Protein AF-0000000087667323 (afdb_homodimer)

Radius of gyration: 29.83 Å; Cα contacts (8 Å, |Δi|>4): 1312; chains: 2; bounding box: 150×85×71 Å

Solvent-accessible surface area (backbone atoms only — not comparable to full-atom values): 33704 Å² total; per-residue (Å²): 137,84,76,76,77,74,78,72,78,78,76,76,73,76,72,74,72,73,71,71,69,65,81,47,71,66,60,54,61,52,34,67,40,37,54,16,49,52,50,29,52,52,52,51,51,51,36,49,68,58,13,38,68,58,38,73,34,70,62,33,46,22,55,20,45,43,48,18,17,55,46,36,42,44,20,52,37,49,38,53,30,17,16,36,49,37,49,72,46,26,50,17,22,33,15,15,37,9,10,39,40,24,16,45,40,20,34,68,71,57,40,58,62,68,58,11,50,51,50,11,37,47,49,13,32,47,52,11,36,49,48,20,48,47,28,64,72,66,68,46,59,37,54,59,52,20,45,17,46,18,30,25,44,39,8,48,40,44,38,48,30,36,72,74,69,68,34,66,60,36,60,24,78,63,55,70,67,55,23,60,68,38,30,26,54,51,93,76,52,33,42,35,48,40,59,52,26,52,51,50,49,52,52,52,37,40,40,51,74,71,37,74,58,18,58,49,35,35,40,30,9,64,36,52,67,61,26,44,73,73,66,46,62,57,64,63,49,46,23,50,43,32,21,48,34,20,31,34,19,5,48,50,15,38,27,46,15,44,48,66,34,31,18,45,60,87,40,37,58,64,51,38,59,51,25,52,46,16,19,34,29,4,43,33,35,79,75,21,36,36,68,51,62,66,13,33,52,36,9,22,43,36,50,18,41,46,68,42,36,33,70,43,26,91,52,69,63,41,41,34,38,23,51,50,10,51,46,37,49,50,34,48,54,47,41,51,49,48,50,53,49,50,64,63,60,55,73,76,75,73,76,72,76,84,121,130,87,73,75,74,72,76,72,76,79,75,73,74,75,72,73,71,70,69,72,68,65,80,48,70,65,59,54,61,51,34,66,40,36,54,17,48,52,50,31,52,52,53,50,50,52,36,48,69,58,15,38,69,59,37,74,34,71,63,33,44,22,53,21,46,40,48,19,17,55,46,36,42,42,20,52,37,48,39,52,31,17,18,36,50,38,50,72,44,27,48,18,22,33,15,14,36,9,8,39,41,24,14,44,42,21,34,68,70,56,40,58,61,66,59,11,51,51,49,12,37,49,49,12,31,48,53,11,36,49,49,21,48,48,30,63,73,67,68,47,60,37,54,59,54,20,46,18,44,19,30,25,42,39,8,47,40,43,37,48,30,37,71,74,70,68,34,68,58,38,58,25,78,64,56,70,66,55,24,57,68,37,31,28,54,50,92,76,54,31,42,35,48,40,60,51,26,52,51,49,48,52,50,53,38,40,40,51,72,71,36,74,59,19,55,50,35,35,40,31,9,64,35,51,65,61,29,43,72,72,66,46,63,59,62,63,49,46,22,50,43,31,20,47,33,21,32,35,19,6,47,48,16,37,28,46,15,46,47,65,34,32,19,46,61,88,41,36,58,65,53,39,59,51,24,51,46,16,19,34,30,5,44,33,36,79,75,21,38,37,66,50,61,68,13,32,52,37,10,22,45,37,49,18,41,46,68,44,36,33,71,43,26,94,52,68,61,40,40,35,37,22,52,51,10,50,47,36,49,50,33,47,54,48,40,52,50,49,50,55,48,49,64,63,60,54,73,75,74,75,75,72,75,83,122

Structure (mmCIF, N/CA/C/O backbone):
data_AF-0000000087667323-model_v1
#
loop_
_entity.id
_entity.type
_entity.pdbx_description
1 polymer 'Xylose transport system permease protein XylH'
#
loop_
_atom_site.group_PDB
_atom_site.id
_atom_site.type_symbol
_atom_site.label_atom_id
_atom_site.label_alt_id
_atom_site.label_comp_id
_atom_site.label_asym_id
_atom_site.label_entity_id
_atom_site.label_seq_id
_atom_site.pdbx_PDB_ins_code
_atom_site.Cartn_x
_atom_site.Cartn_y
_atom_site.Cartn_z
_atom_site.occupancy
_atom_site.B_iso_or_equiv
_atom_site.auth_seq_id
_atom_site.auth_comp_id
_atom_site.auth_asym_id
_atom_site.auth_atom_id
_atom_site.pdbx_PDB_model_num
ATOM 1 N N . MET A 1 1 ? 75.312 55.375 4.668 1 29.03 1 MET A N 1
ATOM 2 C CA . MET A 1 1 ? 74.812 54.031 4.371 1 29.03 1 MET A CA 1
ATOM 3 C C . MET A 1 1 ? 73.812 53.562 5.43 1 29.03 1 MET A C 1
ATOM 5 O O . MET A 1 1 ? 74.188 52.969 6.441 1 29.03 1 MET A O 1
ATOM 9 N N . LYS A 1 2 ? 72.875 54.406 5.906 1 34.16 2 LYS A N 1
ATOM 10 C CA . LYS A 1 2 ? 71.812 54.344 6.945 1 34.16 2 LYS A CA 1
ATOM 11 C C . LYS A 1 2 ? 70.875 53.219 6.656 1 34.16 2 LYS A C 1
ATOM 13 O O . LYS A 1 2 ? 70.188 53.219 5.621 1 34.16 2 LYS A O 1
ATOM 18 N N . THR A 1 3 ? 71.188 52 7.066 1 32.78 3 THR A N 1
ATOM 19 C CA . THR A 1 3 ? 70.5 50.719 6.945 1 32.78 3 THR A CA 1
ATOM 20 C C . THR A 1 3 ? 69.125 50.812 7.523 1 32.78 3 THR A C 1
ATOM 22 O O . THR A 1 3 ? 68.938 51.062 8.711 1 32.78 3 THR A O 1
ATOM 25 N N . GLN A 1 4 ? 68.188 51.312 6.789 1 33.66 4 GLN A N 1
ATOM 26 C CA . GLN A 1 4 ? 66.75 51.375 7.082 1 33.66 4 GLN A CA 1
ATOM 27 C C . GLN A 1 4 ? 66.188 50 7.539 1 33.66 4 GLN A C 1
ATOM 29 O O . GLN A 1 4 ? 66.25 49.031 6.781 1 33.66 4 GLN A O 1
ATOM 34 N N . THR A 1 5 ? 66.375 49.656 8.836 1 35.66 5 THR A N 1
ATOM 35 C CA . THR A 1 5 ? 65.875 48.469 9.484 1 35.66 5 THR A CA 1
ATOM 36 C C . THR A 1 5 ? 64.375 48.312 9.195 1 35.66 5 THR A C 1
ATOM 38 O O . THR A 1 5 ? 63.562 49.156 9.602 1 35.66 5 THR A O 1
ATOM 41 N N . LEU A 1 6 ? 64 47.844 8 1 34.94 6 LEU A N 1
ATOM 42 C CA . LEU A 1 6 ? 62.625 47.5 7.605 1 34.94 6 LEU A CA 1
ATOM 43 C C . LEU A 1 6 ? 61.938 46.656 8.68 1 34.94 6 LEU A C 1
ATOM 45 O O . LEU A 1 6 ? 62.469 45.594 9.062 1 34.94 6 LEU A O 1
ATOM 49 N N . ALA A 1 7 ? 61.281 47.312 9.656 1 39.59 7 ALA A N 1
ATOM 50 C CA . ALA A 1 7 ? 60.406 46.688 10.656 1 39.59 7 ALA A CA 1
ATOM 51 C C . ALA A 1 7 ? 59.562 45.562 10.047 1 39.59 7 ALA A C 1
ATOM 53 O O . ALA A 1 7 ? 58.875 45.781 9.055 1 39.59 7 ALA A O 1
ATOM 54 N N . GLN A 1 8 ? 60.031 44.312 10.062 1 38.06 8 GLN A N 1
ATOM 55 C CA . GLN A 1 8 ? 59.344 43.094 9.641 1 38.06 8 GLN A CA 1
ATOM 56 C C . GLN A 1 8 ? 57.938 43.062 10.242 1 38.06 8 GLN A C 1
ATOM 58 O O . GLN A 1 8 ? 57.75 43.281 11.438 1 38.06 8 GLN A O 1
ATOM 63 N N . PRO A 1 9 ? 56.875 43.312 9.453 1 38.28 9 PRO A N 1
ATOM 64 C CA . PRO A 1 9 ? 55.5 43.188 9.969 1 38.28 9 PRO A CA 1
ATOM 65 C C . PRO A 1 9 ? 55.312 41.938 10.812 1 38.28 9 PRO A C 1
ATOM 67 O O . PRO A 1 9 ? 55.906 40.906 10.523 1 38.28 9 PRO A O 1
ATOM 70 N N . LEU A 1 10 ? 55.188 42 12.156 1 35.78 10 LEU A N 1
ATOM 71 C CA . LEU A 1 10 ? 54.75 40.938 13.055 1 35.78 10 LEU A CA 1
ATOM 72 C C . LEU A 1 10 ? 53.594 40.156 12.469 1 35.78 10 LEU A C 1
ATOM 74 O O . LEU A 1 10 ? 52.5 40.719 12.234 1 35.78 10 LEU A O 1
ATOM 78 N N . GLU A 1 11 ? 53.781 39.219 11.523 1 35.41 11 GLU A N 1
ATOM 79 C CA . GLU A 1 11 ? 52.781 38.219 11.141 1 35.41 11 GLU A CA 1
ATOM 80 C C . GLU A 1 11 ? 52.125 37.594 12.367 1 35.41 11 GLU A C 1
ATOM 82 O O . GLU A 1 11 ? 52.781 36.844 13.094 1 35.41 11 GLU A O 1
ATOM 87 N N . ARG A 1 12 ? 51.344 38.344 13.203 1 36.53 12 ARG A N 1
ATOM 88 C CA . ARG A 1 12 ? 50.5 37.625 14.156 1 36.53 12 ARG A CA 1
ATOM 89 C C . ARG A 1 12 ? 49.875 36.406 13.523 1 36.53 12 ARG A C 1
ATOM 91 O O . ARG A 1 12 ? 49.094 36.5 12.57 1 36.53 12 ARG A O 1
ATOM 98 N N . GLY A 1 13 ? 50.562 35.281 13.484 1 34.5 13 GLY A N 1
ATOM 99 C CA . GLY A 1 13 ? 50 33.969 13.18 1 34.5 13 GLY A CA 1
ATOM 100 C C . GLY A 1 13 ? 48.656 33.719 13.852 1 34.5 13 GLY A C 1
ATOM 101 O O . GLY A 1 13 ? 48.594 33.656 15.078 1 34.5 13 GLY A O 1
ATOM 102 N N . VAL A 1 14 ? 47.562 34.281 13.375 1 38.38 14 VAL A N 1
ATOM 103 C CA . VAL A 1 14 ? 46.25 33.781 13.766 1 38.38 14 VAL A CA 1
ATOM 104 C C . VAL A 1 14 ? 46.25 32.25 13.742 1 38.38 14 VAL A C 1
ATOM 106 O O . VAL A 1 14 ? 46.344 31.641 12.672 1 38.38 14 VAL A O 1
ATOM 109 N N . ALA A 1 15 ? 46.844 31.594 14.734 1 36.09 15 ALA A N 1
ATOM 110 C CA . ALA A 1 15 ? 46.594 30.156 14.938 1 36.09 15 ALA A CA 1
ATOM 111 C C . ALA A 1 15 ? 45.094 29.859 14.906 1 36.09 15 ALA A C 1
ATOM 113 O O . ALA A 1 15 ? 44.344 30.281 15.789 1 36.09 15 ALA A O 1
ATOM 114 N N . SER A 1 16 ? 44.469 29.828 13.75 1 36.84 16 SER A N 1
ATOM 115 C CA . SER A 1 16 ? 43.156 29.172 13.648 1 36.84 16 SER A CA 1
ATOM 116 C C . SER A 1 16 ? 43.156 27.828 14.367 1 36.84 16 SER A C 1
ATOM 118 O O . SER A 1 16 ? 43.812 26.875 13.914 1 36.84 16 SER A O 1
ATOM 120 N N . THR A 1 17 ? 43.25 27.844 15.68 1 34.94 17 THR A N 1
ATOM 121 C CA . THR A 1 17 ? 42.969 26.562 16.328 1 34.94 17 THR A CA 1
ATOM 122 C C . THR A 1 17 ? 41.688 25.953 15.773 1 34.94 17 THR A C 1
ATOM 124 O O . THR A 1 17 ? 40.594 26.469 16.031 1 34.94 17 THR A O 1
ATOM 127 N N . SER A 1 18 ? 41.688 25.5 14.594 1 37.72 18 SER A N 1
ATOM 128 C CA . SER A 1 18 ? 40.625 24.531 14.227 1 37.72 18 SER A CA 1
ATOM 129 C C . SER A 1 18 ? 40.438 23.484 15.312 1 37.72 18 SER A C 1
ATOM 131 O O . SER A 1 18 ? 41.281 22.594 15.484 1 37.72 18 SER A O 1
ATOM 133 N N . THR A 1 19 ? 40.062 23.906 16.531 1 36.66 19 THR A N 1
ATOM 134 C CA . THR A 1 19 ? 39.625 22.812 17.375 1 36.66 19 THR A CA 1
ATOM 135 C C . THR A 1 19 ? 38.688 21.875 16.609 1 36.66 19 THR A C 1
ATOM 137 O O . THR A 1 19 ? 37.594 22.266 16.219 1 36.66 19 THR A O 1
ATOM 140 N N . THR A 1 20 ? 39.219 21.094 15.797 1 38.72 20 THR A N 1
ATOM 141 C CA . THR A 1 20 ? 38.469 19.906 15.375 1 38.72 20 THR A CA 1
ATOM 142 C C . THR A 1 20 ? 37.719 19.297 16.547 1 38.72 20 THR A C 1
ATOM 144 O O . THR A 1 20 ? 38.312 18.672 17.422 1 38.72 20 THR A O 1
ATOM 147 N N . SER A 1 21 ? 36.844 20.031 17.188 1 39.44 21 SER A N 1
ATOM 148 C CA . SER A 1 21 ? 35.969 19.359 18.156 1 39.44 21 SER A CA 1
ATOM 149 C C . SER A 1 21 ? 35.594 17.969 17.672 1 39.44 21 SER A C 1
ATOM 151 O O . SER A 1 21 ? 35.062 17.812 16.578 1 39.44 21 SER A O 1
ATOM 153 N N . ARG A 1 22 ? 36.344 17.016 18 1 39.94 22 ARG A N 1
ATOM 154 C CA . ARG A 1 22 ? 36 15.609 17.797 1 39.94 22 ARG A CA 1
ATOM 155 C C . ARG A 1 22 ? 34.5 15.375 17.984 1 39.94 22 ARG A C 1
ATOM 157 O O . ARG A 1 22 ? 33.938 15.797 19 1 39.94 22 ARG A O 1
ATOM 164 N N . PRO A 1 23 ? 33.812 15.211 16.938 1 43.66 23 PRO A N 1
ATOM 165 C CA . PRO A 1 23 ? 32.406 14.867 17.234 1 43.66 23 PRO A CA 1
ATOM 166 C C . PRO A 1 23 ? 32.281 13.906 18.406 1 43.66 23 PRO A C 1
ATOM 168 O O . PRO A 1 23 ? 32.969 12.891 18.469 1 43.66 23 PRO A O 1
ATOM 171 N N . SER A 1 24 ? 32.125 14.273 19.625 1 40.56 24 SER A N 1
ATOM 172 C CA . SER A 1 24 ? 31.922 13.438 20.812 1 40.56 24 SER A CA 1
ATOM 173 C C . SER A 1 24 ? 30.969 12.289 20.516 1 40.56 24 SER A C 1
ATOM 175 O O . SER A 1 24 ? 30.062 12.422 19.688 1 40.56 24 SER A O 1
ATOM 177 N N . ILE A 1 25 ? 31.328 11 20.797 1 45.75 25 ILE A N 1
ATOM 178 C CA . ILE A 1 25 ? 30.5 9.797 20.766 1 45.75 25 ILE A CA 1
ATOM 179 C C . ILE A 1 25 ? 29.062 10.164 21.141 1 45.75 25 ILE A C 1
ATOM 181 O O . ILE A 1 25 ? 28.109 9.523 20.688 1 45.75 25 ILE A O 1
ATOM 185 N N . GLY A 1 26 ? 28.922 11.016 22.062 1 44.03 26 GLY A N 1
ATOM 186 C CA . GLY A 1 26 ? 27.594 11.484 22.469 1 44.03 26 GLY A CA 1
ATOM 187 C C . GLY A 1 26 ? 26.828 12.156 21.344 1 44.03 26 GLY A C 1
ATOM 188 O O . GLY A 1 26 ? 25.609 12.023 21.266 1 44.03 26 GLY A O 1
ATOM 189 N N . SER A 1 27 ? 27.531 12.977 20.594 1 48.19 27 SER A N 1
ATOM 190 C CA . SER A 1 27 ? 26.859 13.641 19.484 1 48.19 27 SER A CA 1
ATOM 191 C C . SER A 1 27 ? 26.438 12.641 18.406 1 48.19 27 SER A C 1
ATOM 193 O O . SER A 1 27 ? 25.422 12.836 17.75 1 48.19 27 SER A O 1
ATOM 195 N N . LEU A 1 28 ? 27.266 11.617 18.219 1 46.12 28 LEU A N 1
ATOM 196 C CA . LEU A 1 28 ? 26.953 10.578 17.234 1 46.12 28 LEU A CA 1
ATOM 197 C C . LEU A 1 28 ? 25.734 9.766 17.672 1 46.12 28 LEU A C 1
ATOM 199 O O . LEU A 1 28 ? 24.938 9.336 16.844 1 46.12 28 LEU A O 1
ATOM 203 N N . LEU A 1 29 ? 25.766 9.461 19 1 46.91 29 LEU A N 1
ATOM 204 C CA . LEU A 1 29 ? 24.656 8.711 19.562 1 46.91 29 LEU A CA 1
ATOM 205 C C . LEU A 1 29 ? 23.359 9.508 19.469 1 46.91 29 LEU A C 1
ATOM 207 O O . LEU A 1 29 ? 22.266 8.953 19.609 1 46.91 29 LEU A O 1
ATOM 211 N N . ARG A 1 30 ? 23.547 10.711 19.266 1 51.5 30 ARG A N 1
ATOM 212 C CA . ARG A 1 30 ? 22.375 11.578 19.25 1 51.5 30 ARG A CA 1
ATOM 213 C C . ARG A 1 30 ? 21.828 11.727 17.828 1 51.5 30 ARG A C 1
ATOM 215 O O . ARG A 1 30 ? 20.828 12.406 17.609 1 51.5 30 ARG A O 1
ATOM 222 N N . ARG A 1 31 ? 22.578 11.008 16.906 1 58.06 31 ARG A N 1
ATOM 223 C CA . ARG A 1 31 ? 22.141 11.141 15.523 1 58.06 31 ARG A CA 1
ATOM 224 C C . ARG A 1 31 ? 21.062 10.109 15.188 1 58.06 31 ARG A C 1
ATOM 226 O O . ARG A 1 31 ? 21.078 9 15.734 1 58.06 31 ARG A O 1
ATOM 233 N N . PRO A 1 32 ? 19.938 10.461 14.648 1 60.88 32 PRO A N 1
ATOM 234 C CA . PRO A 1 32 ? 18.859 9.562 14.25 1 60.88 32 PRO A CA 1
ATOM 235 C C . PRO A 1 32 ? 19.375 8.266 13.633 1 60.88 32 PRO A C 1
ATOM 237 O O . PRO A 1 32 ? 18.672 7.238 13.672 1 60.88 32 PRO A O 1
ATOM 240 N N . GLU A 1 33 ? 20.594 8.211 13.391 1 75.12 33 GLU A N 1
ATOM 241 C CA . GLU A 1 33 ? 21.172 7.059 12.711 1 75.12 33 GLU A CA 1
ATOM 242 C C . GLU A 1 33 ? 21.625 5.992 13.711 1 75.12 33 GLU A C 1
ATOM 244 O O . GLU A 1 33 ? 21.812 4.832 13.344 1 75.12 33 GLU A O 1
ATOM 249 N N . MET A 1 34 ? 21.688 6.363 14.953 1 77.38 34 MET A N 1
ATOM 250 C CA . MET A 1 34 ? 22.188 5.426 15.953 1 77.38 34 MET A CA 1
ATOM 251 C C . MET A 1 34 ? 21.188 4.297 16.188 1 77.38 34 MET A C 1
ATOM 253 O O . MET A 1 34 ? 21.578 3.143 16.359 1 77.38 34 MET A O 1
ATOM 257 N N . GLY A 1 35 ? 19.969 4.699 16.141 1 79.5 35 GLY A N 1
ATOM 258 C CA . GLY A 1 35 ? 18.969 3.658 16.312 1 79.5 35 GLY A CA 1
ATOM 259 C C . GLY A 1 35 ? 19.016 2.605 15.219 1 79.5 35 GLY A C 1
ATOM 260 O O . GLY A 1 35 ? 18.953 1.406 15.5 1 79.5 35 GLY A O 1
ATOM 261 N N . SER A 1 36 ? 19.219 3.045 14.031 1 86.25 36 SER A N 1
ATOM 262 C CA . SER A 1 36 ? 19.266 2.125 12.898 1 86.25 36 SER A CA 1
ATOM 263 C C . SER A 1 36 ? 20.547 1.279 12.93 1 86.25 36 SER A C 1
ATOM 265 O O . SER A 1 36 ? 20.516 0.102 12.562 1 86.25 36 SER A O 1
ATOM 267 N N . LEU A 1 37 ? 21.594 1.91 13.398 1 89.12 37 LEU A N 1
ATOM 268 C CA . LEU A 1 37 ? 22.844 1.174 13.492 1 89.12 37 LEU A CA 1
ATOM 269 C C . LEU A 1 37 ? 22.75 0.071 14.539 1 89.12 37 LEU A C 1
ATOM 271 O O . LEU A 1 37 ? 23.172 -1.062 14.297 1 89.12 37 LEU A O 1
ATOM 275 N N . ILE A 1 38 ? 22.219 0.403 15.656 1 87.12 38 ILE A N 1
ATOM 276 C CA . ILE A 1 38 ? 22.047 -0.576 16.719 1 87.12 38 ILE A CA 1
ATOM 277 C C . ILE A 1 38 ? 21.141 -1.707 16.25 1 87.12 38 ILE A C 1
ATOM 279 O O . ILE A 1 38 ? 21.422 -2.883 16.5 1 87.12 38 ILE A O 1
ATOM 283 N N . GLY A 1 39 ? 20.094 -1.311 15.547 1 86.62 39 GLY A N 1
ATOM 284 C CA . GLY A 1 39 ? 19.203 -2.32 14.992 1 86.62 39 GLY A CA 1
ATOM 285 C C . GLY A 1 39 ? 19.906 -3.273 14.039 1 86.62 39 GLY A C 1
ATOM 286 O O . GLY A 1 39 ? 19.703 -4.488 14.109 1 86.62 39 GLY A O 1
ATOM 287 N N . LEU A 1 40 ? 20.734 -2.717 13.227 1 91.69 40 LEU A N 1
ATOM 288 C CA . LEU A 1 40 ? 21.469 -3.535 12.266 1 91.69 40 LEU A CA 1
ATOM 289 C C . LEU A 1 40 ? 22.422 -4.48 12.984 1 91.69 40 LEU A C 1
ATOM 291 O O . LEU A 1 40 ? 22.516 -5.66 12.633 1 91.69 40 LEU A O 1
ATOM 295 N N . ILE A 1 41 ? 23.094 -3.979 13.977 1 92.5 41 ILE A N 1
ATOM 296 C CA . ILE A 1 41 ? 24.078 -4.781 14.711 1 92.5 41 ILE A CA 1
ATOM 297 C C . ILE A 1 41 ? 23.359 -5.93 15.422 1 92.5 41 ILE A C 1
ATOM 299 O O . ILE A 1 41 ? 23.828 -7.074 15.383 1 92.5 41 ILE A O 1
ATOM 303 N N . ILE A 1 42 ? 22.25 -5.668 16.016 1 91 42 ILE A N 1
ATOM 304 C CA . ILE A 1 42 ? 21.5 -6.68 16.734 1 91 42 ILE A CA 1
ATOM 305 C C . ILE A 1 42 ? 21.016 -7.758 15.781 1 91 42 ILE A C 1
ATOM 307 O O . ILE A 1 42 ? 21.156 -8.953 16.047 1 91 42 ILE A O 1
ATOM 311 N N . VAL A 1 43 ? 20.484 -7.324 14.648 1 91 43 VAL A N 1
ATOM 312 C CA . VAL A 1 43 ? 19.953 -8.258 13.672 1 91 43 VAL A CA 1
ATOM 313 C C . VAL A 1 43 ? 21.078 -9.086 13.07 1 91 43 VAL A C 1
ATOM 315 O O . VAL A 1 43 ? 20.938 -10.305 12.891 1 91 43 VAL A O 1
ATOM 318 N N . PHE A 1 44 ? 22.172 -8.398 12.781 1 92.19 44 PHE A N 1
ATOM 319 C CA . PHE A 1 44 ? 23.312 -9.094 12.211 1 92.19 44 PHE A CA 1
ATOM 320 C C . PHE A 1 44 ? 23.875 -10.102 13.203 1 92.19 44 PHE A C 1
ATOM 322 O O . PHE A 1 44 ? 24.234 -11.227 12.828 1 92.19 44 PHE A O 1
ATOM 329 N N . ALA A 1 45 ? 23.969 -9.734 14.461 1 92.06 45 ALA A N 1
ATOM 330 C CA . ALA A 1 45 ? 24.453 -10.641 15.508 1 92.06 45 ALA A CA 1
ATOM 331 C C . ALA A 1 45 ? 23.516 -11.836 15.664 1 92.06 45 ALA A C 1
ATOM 333 O O . ALA A 1 45 ? 23.969 -12.977 15.805 1 92.06 45 ALA A O 1
ATOM 334 N N . PHE A 1 46 ? 22.281 -11.539 15.641 1 90.06 46 PHE A N 1
ATOM 335 C CA . PHE A 1 46 ? 21.297 -12.594 15.766 1 90.06 46 PHE A CA 1
ATOM 336 C C . PHE A 1 46 ? 21.453 -13.625 14.656 1 90.06 46 PHE A C 1
ATOM 338 O O . PHE A 1 46 ? 21.531 -14.828 14.922 1 90.06 46 PHE A O 1
ATOM 345 N N . PHE A 1 47 ? 21.625 -13.234 13.43 1 91.19 47 PHE A N 1
ATOM 346 C CA . PHE A 1 47 ? 21.672 -14.164 12.312 1 91.19 47 PHE A CA 1
ATOM 347 C C . PHE A 1 47 ? 23.062 -14.766 12.172 1 91.19 47 PHE A C 1
ATOM 349 O O . PHE A 1 47 ? 23.234 -15.82 11.555 1 91.19 47 PHE A O 1
ATOM 356 N N . SER A 1 48 ? 24.062 -14.078 12.727 1 90 48 SER A N 1
ATOM 357 C CA . SER A 1 48 ? 25.391 -14.672 12.766 1 90 48 SER A CA 1
ATOM 358 C C . SER A 1 48 ? 25.438 -15.867 13.703 1 90 48 SER A C 1
ATOM 360 O O . SER A 1 48 ? 26.094 -16.859 13.414 1 90 48 SER A O 1
ATOM 362 N N . VAL A 1 49 ? 24.719 -15.773 14.773 1 89.44 49 VAL A N 1
ATOM 363 C CA . VAL A 1 49 ? 24.703 -16.828 15.781 1 89.44 49 VAL A CA 1
ATOM 364 C C . VAL A 1 49 ? 23.812 -17.984 15.32 1 89.44 49 VAL A C 1
ATOM 366 O O . VAL A 1 49 ? 24.203 -19.141 15.406 1 89.44 49 VAL A O 1
ATOM 369 N N . PHE A 1 50 ? 22.719 -17.625 14.734 1 88.62 50 PHE A N 1
ATOM 370 C CA . PHE A 1 50 ? 21.734 -18.672 14.406 1 88.62 50 PHE A CA 1
ATOM 371 C C . PHE A 1 50 ? 21.906 -19.141 12.969 1 88.62 50 PHE A C 1
ATOM 373 O O . PHE A 1 50 ? 21.438 -20.219 12.609 1 88.62 50 PHE A O 1
ATOM 380 N N . GLY A 1 51 ? 22.391 -18.328 12.07 1 86.06 51 GLY A N 1
ATOM 381 C CA . GLY A 1 51 ? 22.578 -18.688 10.672 1 86.06 51 GLY A CA 1
ATOM 382 C C . GLY A 1 51 ? 23.844 -19.5 10.438 1 86.06 51 GLY A C 1
ATOM 383 O O . GLY A 1 51 ? 24 -20.141 9.398 1 86.06 51 GLY A O 1
ATOM 384 N N . GLY A 1 52 ? 24.812 -19.484 11.438 1 83.44 52 GLY A N 1
ATOM 385 C CA . GLY A 1 52 ? 26.016 -20.297 11.359 1 83.44 52 GLY A CA 1
ATOM 386 C C . GLY A 1 52 ? 27.078 -19.703 10.43 1 83.44 52 GLY A C 1
ATOM 387 O O . GLY A 1 52 ? 27.031 -18.516 10.117 1 83.44 52 GLY A O 1
ATOM 388 N N . THR A 1 53 ? 27.969 -20.547 10.016 1 84.06 53 THR A N 1
ATOM 389 C CA . THR A 1 53 ? 29.125 -20.125 9.219 1 84.06 53 THR A CA 1
ATOM 390 C C . THR A 1 53 ? 28.703 -19.828 7.785 1 84.06 53 THR A C 1
ATOM 392 O O . THR A 1 53 ? 29.344 -19.031 7.105 1 84.06 53 THR A O 1
ATOM 395 N N . SER A 1 54 ? 27.672 -20.438 7.395 1 86.12 54 SER A N 1
ATOM 396 C CA . SER A 1 54 ? 27.203 -20.234 6.023 1 86.12 54 SER A CA 1
ATOM 397 C C . SER A 1 54 ? 26.734 -18.797 5.809 1 86.12 54 SER A C 1
ATOM 399 O O . SER A 1 54 ? 26.906 -18.234 4.723 1 86.12 54 SER A O 1
ATOM 401 N N . PHE A 1 55 ? 26.156 -18.281 6.828 1 90.75 55 PHE A N 1
ATOM 402 C CA . PHE A 1 55 ? 25.688 -16.891 6.762 1 90.75 55 PHE A CA 1
ATOM 403 C C . PHE A 1 55 ? 26.859 -15.93 6.645 1 90.75 55 PHE A C 1
ATOM 405 O O . PHE A 1 55 ? 26.75 -14.898 5.969 1 90.75 55 PHE A O 1
ATOM 412 N N . LEU A 1 56 ? 27.984 -16.25 7.207 1 87.94 56 LEU A N 1
ATOM 413 C CA . LEU A 1 56 ? 29.125 -15.328 7.289 1 87.94 56 LEU A CA 1
ATOM 414 C C . LEU A 1 56 ? 30.047 -15.516 6.102 1 87.94 56 LEU A C 1
ATOM 416 O O . LEU A 1 56 ? 31.031 -14.773 5.953 1 87.94 56 LEU A O 1
ATOM 420 N N . THR A 1 57 ? 29.75 -16.469 5.227 1 88 57 THR A N 1
ATOM 421 C CA . THR A 1 57 ? 30.547 -16.672 4.02 1 88 57 THR A CA 1
ATOM 422 C C . THR A 1 57 ? 30.266 -15.586 2.992 1 88 57 THR A C 1
ATOM 424 O O . THR A 1 57 ? 29.375 -14.75 3.195 1 88 57 THR A O 1
ATOM 427 N N . SER A 1 58 ? 31.016 -15.625 1.96 1 88.25 58 SER A N 1
ATOM 428 C CA . SER A 1 58 ? 30.797 -14.672 0.873 1 88.25 58 SER A CA 1
ATOM 429 C C . SER A 1 58 ? 29.453 -14.898 0.189 1 88.25 58 SER A C 1
ATOM 431 O O . SER A 1 58 ? 28.812 -13.953 -0.261 1 88.25 58 SER A O 1
ATOM 433 N N . GLY A 1 59 ? 29.094 -16.141 0.154 1 86.81 59 GLY A N 1
ATOM 434 C CA . GLY A 1 59 ? 27.797 -16.453 -0.403 1 86.81 59 GLY A CA 1
ATOM 435 C C . GLY A 1 59 ? 26.641 -15.914 0.429 1 86.81 59 GLY A C 1
ATOM 436 O O . GLY A 1 59 ? 25.688 -15.375 -0.112 1 86.81 59 GLY A O 1
ATOM 437 N N . GLY A 1 60 ? 26.797 -16.125 1.691 1 87.94 60 GLY A N 1
ATOM 438 C CA . GLY A 1 60 ? 25.797 -15.586 2.588 1 87.94 60 GLY A CA 1
ATOM 439 C C . GLY A 1 60 ? 25.688 -14.07 2.52 1 87.94 60 GLY A C 1
ATOM 440 O O . GLY A 1 60 ? 24.594 -13.523 2.465 1 87.94 60 GLY A O 1
ATOM 441 N N . ALA A 1 61 ? 26.781 -13.461 2.451 1 90.44 61 ALA A N 1
ATOM 442 C CA . ALA A 1 61 ? 26.797 -12 2.357 1 90.44 61 ALA A CA 1
ATOM 443 C C . ALA A 1 61 ? 26.203 -11.531 1.031 1 90.44 61 ALA A C 1
ATOM 445 O O . ALA A 1 61 ? 25.5 -10.516 0.984 1 90.44 61 ALA A O 1
ATOM 446 N N . ALA A 1 62 ? 26.516 -12.219 0.031 1 91.38 62 ALA A N 1
ATOM 447 C CA . ALA A 1 62 ? 26.016 -11.859 -1.29 1 91.38 62 ALA A CA 1
ATOM 448 C C . ALA A 1 62 ? 24.484 -11.945 -1.337 1 91.38 62 ALA A C 1
ATOM 450 O O . ALA A 1 62 ? 23.828 -11.156 -2.018 1 91.38 62 ALA A O 1
ATOM 451 N N . SER A 1 63 ? 23.969 -12.906 -0.623 1 90.12 63 SER A N 1
ATOM 452 C CA . SER A 1 63 ? 22.531 -13.109 -0.656 1 90.12 63 SER A CA 1
ATOM 453 C C . SER A 1 63 ? 21.781 -11.883 -0.143 1 90.12 63 SER A C 1
ATOM 455 O O . SER A 1 63 ? 20.859 -11.398 -0.796 1 90.12 63 SER A O 1
ATOM 457 N N . TRP A 1 64 ? 22.156 -11.375 0.958 1 92.56 64 TRP A N 1
ATOM 458 C CA . TRP A 1 64 ? 21.406 -10.242 1.492 1 92.56 64 TRP A CA 1
ATOM 459 C C . TRP A 1 64 ? 21.906 -8.93 0.887 1 92.56 64 TRP A C 1
ATOM 461 O O . TRP A 1 64 ? 21.141 -7.973 0.757 1 92.56 64 TRP A O 1
ATOM 471 N N . LEU A 1 65 ? 23.141 -8.867 0.446 1 93.94 65 LEU A N 1
ATOM 472 C CA . LEU A 1 65 ? 23.641 -7.648 -0.191 1 93.94 65 LEU A CA 1
ATOM 473 C C . LEU A 1 65 ? 22.969 -7.438 -1.548 1 93.94 65 LEU A C 1
ATOM 475 O O . LEU A 1 65 ? 22.734 -6.301 -1.953 1 93.94 65 LEU A O 1
ATOM 479 N N . ASN A 1 66 ? 22.766 -8.5 -2.293 1 93.25 66 ASN A N 1
ATOM 480 C CA . ASN A 1 66 ? 22.078 -8.398 -3.574 1 93.25 66 ASN A CA 1
ATOM 481 C C . ASN A 1 66 ? 20.656 -7.859 -3.406 1 93.25 66 ASN A C 1
ATOM 483 O O . ASN A 1 66 ? 20.219 -6.988 -4.16 1 93.25 66 ASN A O 1
ATOM 487 N N . VAL A 1 67 ? 19.984 -8.312 -2.379 1 92.56 67 VAL A N 1
ATOM 488 C CA . VAL A 1 67 ? 18.641 -7.848 -2.09 1 92.56 67 VAL A CA 1
ATOM 489 C C . VAL A 1 67 ? 18.688 -6.395 -1.622 1 92.56 67 VAL A C 1
ATOM 491 O O . VAL A 1 67 ? 17.859 -5.574 -2.041 1 92.56 67 VAL A O 1
ATOM 494 N N . ALA A 1 68 ? 19.625 -6.109 -0.872 1 95.94 68 ALA A N 1
ATOM 495 C CA . ALA A 1 68 ? 19.781 -4.75 -0.364 1 95.94 68 ALA A CA 1
ATOM 496 C C . ALA A 1 68 ? 20.062 -3.768 -1.5 1 95.94 68 ALA A C 1
ATOM 498 O O . ALA A 1 68 ? 19.578 -2.633 -1.479 1 95.94 68 ALA A O 1
ATOM 499 N N . SER A 1 69 ? 20.828 -4.23 -2.412 1 96.06 69 SER A N 1
ATOM 500 C CA . SER A 1 69 ? 21.203 -3.344 -3.514 1 96.06 69 SER A CA 1
ATOM 501 C C . SER A 1 69 ? 19.984 -2.969 -4.352 1 96.06 69 SER A C 1
ATOM 503 O O . SER A 1 69 ? 19.781 -1.794 -4.668 1 96.06 69 SER A O 1
ATOM 505 N N . GLU A 1 70 ? 19.219 -3.92 -4.66 1 94.69 70 GLU A N 1
ATOM 506 C CA . GLU A 1 70 ? 18.016 -3.666 -5.461 1 94.69 70 GLU A CA 1
ATOM 507 C C . GLU A 1 70 ? 17.016 -2.814 -4.695 1 94.69 70 GLU A C 1
ATOM 509 O O . GLU A 1 70 ? 16.516 -1.811 -5.211 1 94.69 70 GLU A O 1
ATOM 514 N N . LEU A 1 71 ? 16.766 -3.178 -3.508 1 96.94 71 LEU A N 1
ATOM 515 C CA . LEU A 1 71 ? 15.82 -2.445 -2.668 1 96.94 71 LEU A CA 1
ATOM 516 C C . LEU A 1 71 ? 16.344 -1.048 -2.354 1 96.94 71 LEU A C 1
ATOM 518 O O . LEU A 1 71 ? 15.578 -0.089 -2.289 1 96.94 71 LEU A O 1
ATOM 522 N N . GLY A 1 72 ? 17.625 -1.016 -2.158 1 98.12 72 GLY A N 1
ATOM 523 C CA . GLY A 1 72 ? 18.25 0.251 -1.794 1 98.12 72 GLY A CA 1
ATOM 524 C C . GLY A 1 72 ? 18.141 1.299 -2.887 1 98.12 72 GLY A C 1
ATOM 525 O O . GLY A 1 72 ? 18 2.488 -2.602 1 98.12 72 GLY A O 1
ATOM 526 N N . ILE A 1 73 ? 18.234 0.882 -4.082 1 98 73 ILE A N 1
ATOM 527 C CA . ILE A 1 73 ? 18.141 1.807 -5.207 1 98 73 ILE A CA 1
ATOM 528 C C . ILE A 1 73 ? 16.75 2.439 -5.234 1 98 73 ILE A C 1
ATOM 530 O O . ILE A 1 73 ? 16.609 3.617 -5.574 1 98 73 ILE A O 1
ATOM 534 N N . ILE A 1 74 ? 15.789 1.678 -4.816 1 97.75 74 ILE A N 1
ATOM 535 C CA . ILE A 1 74 ? 14.414 2.172 -4.773 1 97.75 74 ILE A CA 1
ATOM 536 C C . ILE A 1 74 ? 14.195 2.973 -3.49 1 97.75 74 ILE A C 1
ATOM 538 O O . ILE A 1 74 ? 13.516 4.004 -3.502 1 97.75 74 ILE A O 1
ATOM 542 N N . ALA A 1 75 ? 14.789 2.564 -2.414 1 98.19 75 ALA A N 1
ATOM 543 C CA . ALA A 1 75 ? 14.555 3.137 -1.09 1 98.19 75 ALA A CA 1
ATOM 544 C C . ALA A 1 75 ? 15.156 4.535 -0.986 1 98.19 75 ALA A C 1
ATOM 546 O O . ALA A 1 75 ? 14.625 5.395 -0.274 1 98.19 75 ALA A O 1
ATOM 547 N N . LEU A 1 76 ? 16.203 4.812 -1.696 1 98.06 76 LEU A N 1
ATOM 548 C CA . LEU A 1 76 ? 16.891 6.098 -1.597 1 98.06 76 LEU A CA 1
ATOM 549 C C . LEU A 1 76 ? 15.977 7.23 -2.055 1 98.06 76 LEU A C 1
ATOM 551 O O . LEU A 1 76 ? 15.688 8.148 -1.282 1 98.06 76 LEU A O 1
ATOM 555 N N . PRO A 1 77 ? 15.477 7.145 -3.266 1 97.69 77 PRO A N 1
ATOM 556 C CA . PRO A 1 77 ? 14.586 8.227 -3.672 1 97.69 77 PRO A CA 1
ATOM 557 C C . PRO A 1 77 ? 13.289 8.258 -2.869 1 97.69 77 PRO A C 1
ATOM 559 O O . PRO A 1 77 ? 12.734 9.328 -2.617 1 97.69 77 PRO A O 1
ATOM 562 N N . ILE A 1 78 ? 12.742 7.129 -2.486 1 97.5 78 ILE A N 1
ATOM 563 C CA . ILE A 1 78 ? 11.555 7.078 -1.648 1 97.5 78 ILE A CA 1
ATOM 564 C C . ILE A 1 78 ? 11.828 7.77 -0.315 1 97.5 78 ILE A C 1
ATOM 566 O O . ILE A 1 78 ? 10.977 8.5 0.203 1 97.5 78 ILE A O 1
ATOM 570 N N . GLY A 1 79 ? 13.023 7.543 0.21 1 97.19 79 GLY A N 1
ATOM 571 C CA . GLY A 1 79 ? 13.43 8.227 1.43 1 97.19 79 GLY A CA 1
ATOM 572 C C . GLY A 1 79 ? 13.453 9.734 1.287 1 97.19 79 GLY A C 1
ATOM 573 O O . GLY A 1 79 ? 12.984 10.453 2.17 1 97.19 79 GLY A O 1
ATOM 574 N N . LEU A 1 80 ? 13.984 10.211 0.184 1 97.31 80 LEU A N 1
ATOM 575 C CA . LEU A 1 80 ? 14.031 11.648 -0.058 1 97.31 80 LEU A CA 1
ATOM 576 C C . LEU A 1 80 ? 12.617 12.227 -0.15 1 97.31 80 LEU A C 1
ATOM 578 O O . LEU A 1 80 ? 12.359 13.312 0.366 1 97.31 80 LEU A O 1
ATOM 582 N N . 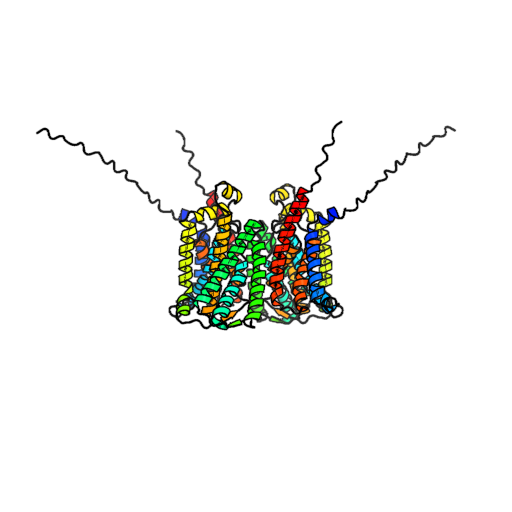LEU A 1 81 ? 11.75 11.492 -0.828 1 97.69 81 LEU A N 1
ATOM 583 C CA . LEU A 1 81 ? 10.367 11.93 -0.944 1 97.69 81 LEU A CA 1
ATOM 584 C C . LEU A 1 81 ? 9.695 11.977 0.425 1 97.69 81 LEU A C 1
ATOM 586 O O . LEU A 1 81 ? 8.984 12.938 0.735 1 97.69 81 LEU A O 1
ATOM 590 N N . MET 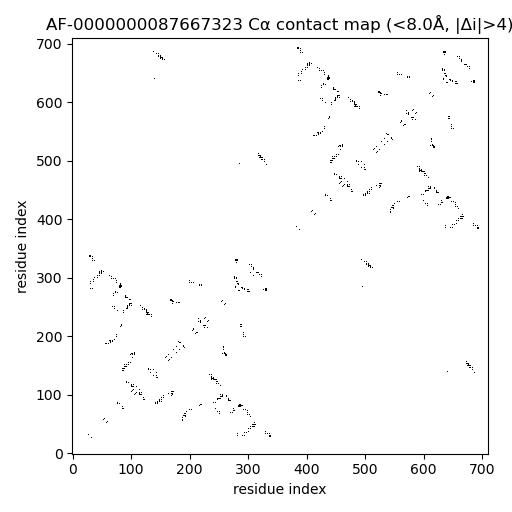A 1 82 ? 9.961 11 1.199 1 96.5 82 MET A N 1
ATOM 591 C CA . MET A 1 82 ? 9.375 10.953 2.537 1 96.5 82 MET A CA 1
ATOM 592 C C . MET A 1 82 ? 9.906 12.094 3.398 1 96.5 82 MET A C 1
ATOM 594 O O . MET A 1 82 ? 9.148 12.719 4.148 1 96.5 82 MET A O 1
ATOM 598 N N . ILE A 1 83 ? 11.188 12.398 3.309 1 95.31 83 ILE A N 1
ATOM 599 C CA . ILE A 1 83 ? 11.766 13.523 4.027 1 95.31 83 ILE A CA 1
ATOM 600 C C . ILE A 1 83 ? 11.086 14.82 3.604 1 95.31 83 ILE A C 1
ATOM 602 O O . ILE A 1 83 ? 10.867 15.711 4.426 1 95.31 83 ILE A O 1
ATOM 606 N N . ALA A 1 84 ? 10.711 14.867 2.34 1 96.75 84 ALA A N 1
ATOM 607 C CA . ALA A 1 84 ? 10.07 16.062 1.792 1 96.75 84 ALA A CA 1
ATOM 608 C C . ALA A 1 84 ? 8.578 16.078 2.117 1 96.75 84 ALA A C 1
ATOM 610 O O . ALA A 1 84 ? 7.883 17.047 1.809 1 96.75 84 ALA A O 1
ATOM 611 N N . GLY A 1 85 ? 8.07 15.008 2.641 1 94.25 85 GLY A N 1
ATOM 612 C CA . GLY A 1 85 ? 6.672 14.953 3.035 1 94.25 85 GLY A CA 1
ATOM 613 C C . GLY A 1 85 ? 5.781 14.32 1.982 1 94.25 85 GLY A C 1
ATOM 614 O O . GLY A 1 85 ? 4.574 14.57 1.953 1 94.25 85 GLY A O 1
ATOM 615 N N . HIS A 1 86 ? 6.355 13.523 1.052 1 95.88 86 HIS A N 1
ATOM 616 C CA . HIS A 1 86 ? 5.598 12.875 -0.018 1 95.88 86 HIS A CA 1
ATOM 617 C C . HIS A 1 86 ? 5.777 11.367 0.013 1 95.88 86 HIS A C 1
ATOM 619 O O . HIS A 1 86 ? 6.695 10.859 0.665 1 95.88 86 HIS A O 1
ATOM 625 N N . LEU A 1 87 ? 4.863 10.641 -0.545 1 95.56 87 LEU A N 1
ATOM 626 C CA . LEU A 1 87 ? 4.922 9.188 -0.716 1 95.56 87 LEU A CA 1
ATOM 627 C C . LEU A 1 87 ? 4.734 8.805 -2.18 1 95.56 87 LEU A C 1
ATOM 629 O O . LEU A 1 87 ? 3.959 9.445 -2.896 1 95.56 87 LEU A O 1
ATOM 633 N N . ASP A 1 88 ? 5.473 7.898 -2.613 1 97.12 88 ASP A N 1
ATOM 634 C CA . ASP A 1 88 ? 5.344 7.422 -3.986 1 97.12 88 ASP A CA 1
ATOM 635 C C . ASP A 1 88 ? 5.008 5.934 -4.023 1 97.12 88 ASP A C 1
ATOM 637 O O . ASP A 1 88 ? 5.867 5.09 -3.764 1 97.12 88 ASP A O 1
ATOM 641 N N . LEU A 1 89 ? 3.832 5.551 -4.41 1 96.12 89 LEU A N 1
ATOM 642 C CA . LEU A 1 89 ? 3.395 4.164 -4.508 1 96.12 89 LEU A CA 1
ATOM 643 C C . LEU A 1 89 ? 3.582 3.633 -5.926 1 96.12 89 LEU A C 1
ATOM 645 O O . LEU A 1 89 ? 3.539 2.42 -6.148 1 96.12 89 LEU A O 1
ATOM 649 N N . SER A 1 90 ? 3.826 4.473 -6.836 1 96.81 90 SER A N 1
ATOM 650 C CA . SER A 1 90 ? 3.795 4.105 -8.25 1 96.81 90 SER A CA 1
ATOM 651 C C . SER A 1 90 ? 4.992 3.234 -8.617 1 96.81 90 SER A C 1
ATOM 653 O O . SER A 1 90 ? 5.008 2.613 -9.68 1 96.81 90 SER A O 1
ATOM 655 N N . VAL A 1 91 ? 5.961 3.174 -7.707 1 96.44 91 VAL A N 1
ATOM 656 C CA . VAL A 1 91 ? 7.148 2.377 -7.992 1 96.44 91 VAL A CA 1
ATOM 657 C C . VAL A 1 91 ? 6.75 0.924 -8.242 1 96.44 91 VAL A C 1
ATOM 659 O O . VAL A 1 91 ? 7.414 0.212 -9 1 96.44 91 VAL A O 1
ATOM 662 N N . GLY A 1 92 ? 5.68 0.541 -7.656 1 95.06 92 GLY A N 1
ATOM 663 C CA . GLY A 1 92 ? 5.207 -0.826 -7.812 1 95.06 92 GLY A CA 1
ATOM 664 C C . GLY A 1 92 ? 4.824 -1.166 -9.242 1 95.06 92 GLY A C 1
ATOM 665 O O . GLY A 1 92 ? 4.879 -2.33 -9.641 1 95.06 92 GLY A O 1
ATOM 666 N N . SER A 1 93 ? 4.41 -0.215 -9.961 1 95.69 93 SER A N 1
ATOM 667 C CA . SER A 1 93 ? 4.004 -0.474 -11.344 1 95.69 93 SER A CA 1
ATOM 668 C C . SER A 1 93 ? 5.078 -0.025 -12.328 1 95.69 93 SER A C 1
ATOM 670 O O . SER A 1 93 ? 5.16 -0.544 -13.445 1 95.69 93 SER A O 1
ATOM 672 N N . VAL A 1 94 ? 5.957 0.867 -11.906 1 97.25 94 VAL A N 1
ATOM 673 C CA . VAL A 1 94 ? 7.004 1.369 -12.797 1 97.25 94 VAL A CA 1
ATOM 674 C C . VAL A 1 94 ? 8.07 0.295 -13 1 97.25 94 VAL A C 1
ATOM 676 O O . VAL A 1 94 ? 8.609 0.15 -14.094 1 97.25 94 VAL A O 1
ATOM 679 N N . ILE A 1 95 ? 8.344 -0.509 -12.008 1 96.25 95 ILE A N 1
ATOM 680 C CA . ILE A 1 95 ? 9.352 -1.558 -12.086 1 96.25 95 ILE A CA 1
ATOM 681 C C . ILE A 1 95 ? 8.953 -2.586 -13.141 1 96.25 95 ILE A C 1
ATOM 683 O O . ILE A 1 95 ? 9.68 -2.803 -14.109 1 96.25 95 ILE A O 1
ATOM 687 N N . PRO A 1 96 ? 7.785 -3.141 -13.023 1 94.25 96 PRO A N 1
ATOM 688 C CA . PRO A 1 96 ? 7.414 -4.094 -14.07 1 94.25 96 PRO A CA 1
ATOM 689 C C . PRO A 1 96 ? 7.219 -3.426 -15.43 1 94.25 96 PRO A C 1
ATOM 691 O O . PRO A 1 96 ? 7.473 -4.039 -16.469 1 94.25 96 PRO A O 1
ATOM 694 N N . ALA A 1 97 ? 6.766 -2.199 -15.445 1 95.69 97 ALA A N 1
ATOM 695 C CA . ALA A 1 97 ? 6.586 -1.489 -16.703 1 95.69 97 ALA A CA 1
ATOM 696 C C . ALA A 1 97 ? 7.918 -1.323 -17.438 1 95.69 97 ALA A C 1
ATOM 698 O O . ALA A 1 97 ? 7.996 -1.518 -18.656 1 95.69 97 ALA A O 1
ATOM 699 N N . SER A 1 98 ? 8.875 -0.968 -16.703 1 96.31 98 SER A N 1
ATOM 700 C CA . SER A 1 98 ? 10.203 -0.799 -17.297 1 96.31 98 SER A CA 1
ATOM 701 C C . SER A 1 98 ? 10.789 -2.137 -17.734 1 96.31 98 SER A C 1
ATOM 703 O O . SER A 1 98 ? 11.438 -2.221 -18.781 1 96.31 98 SER A O 1
ATOM 705 N N . SER A 1 99 ? 10.641 -3.139 -16.953 1 94.31 99 SER A N 1
ATOM 706 C CA . SER A 1 99 ? 11.086 -4.48 -17.312 1 94.31 99 SER A CA 1
ATOM 707 C C . SER A 1 99 ? 10.43 -4.941 -18.609 1 94.31 99 SER A C 1
ATOM 709 O O . SER A 1 99 ? 11.109 -5.449 -19.516 1 94.31 99 SER A O 1
ATOM 711 N N . MET A 1 100 ? 9.195 -4.684 -18.734 1 93.06 100 MET A N 1
ATOM 712 C CA . MET A 1 100 ? 8.453 -5.094 -19.922 1 93.06 100 MET A CA 1
ATOM 713 C C . MET A 1 100 ? 8.859 -4.254 -21.125 1 93.06 100 MET A C 1
ATOM 715 O O . MET A 1 100 ? 8.914 -4.758 -22.25 1 93.06 100 MET A O 1
ATOM 719 N N . MET A 1 101 ? 9.078 -2.988 -20.844 1 94.5 101 MET A N 1
ATOM 720 C CA . MET A 1 101 ? 9.469 -2.088 -21.922 1 94.5 101 MET A CA 1
ATOM 721 C C . MET A 1 101 ? 10.742 -2.576 -22.609 1 94.5 101 MET A C 1
ATOM 723 O O . MET A 1 101 ? 10.789 -2.688 -23.844 1 94.5 101 MET A O 1
ATOM 727 N N . ILE A 1 102 ? 11.695 -2.965 -21.859 1 93 102 ILE A N 1
ATOM 728 C CA . ILE A 1 102 ? 12.945 -3.41 -22.469 1 93 102 ILE A CA 1
ATOM 729 C C . ILE A 1 102 ? 12.75 -4.781 -23.109 1 93 102 ILE A C 1
ATOM 731 O O . ILE A 1 102 ? 13.32 -5.066 -24.156 1 93 102 ILE A O 1
ATOM 735 N N . ALA A 1 103 ? 12 -5.613 -22.516 1 91.81 103 ALA A N 1
ATOM 736 C CA . ALA A 1 103 ? 11.75 -6.945 -23.062 1 91.81 103 ALA A CA 1
ATOM 737 C C . ALA A 1 103 ? 11 -6.863 -24.391 1 91.81 103 ALA A C 1
ATOM 739 O O . ALA A 1 103 ? 11.281 -7.625 -25.312 1 91.81 103 ALA A O 1
ATOM 740 N N . ILE A 1 104 ? 10.102 -5.941 -24.484 1 92.12 104 ILE A N 1
ATOM 741 C CA . ILE A 1 104 ? 9.297 -5.812 -25.688 1 92.12 104 ILE A CA 1
ATOM 742 C C . ILE A 1 104 ? 10.117 -5.137 -26.781 1 92.12 104 ILE A C 1
ATOM 744 O O . ILE A 1 104 ? 10.148 -5.609 -27.922 1 92.12 104 ILE A O 1
ATOM 748 N N . VAL A 1 105 ? 10.805 -4.094 -26.453 1 92.38 105 VAL A N 1
ATOM 749 C CA . VAL A 1 105 ? 11.539 -3.301 -27.438 1 92.38 105 VAL A CA 1
ATOM 750 C C . VAL A 1 105 ? 12.734 -4.094 -27.953 1 92.38 105 VAL A C 1
ATOM 752 O O . VAL A 1 105 ? 12.953 -4.195 -29.156 1 92.38 105 VAL A O 1
ATOM 755 N N . SER A 1 106 ? 13.461 -4.727 -27.094 1 90.75 106 SER A N 1
ATOM 756 C CA . SER A 1 106 ? 14.695 -5.398 -27.484 1 90.75 106 SER A CA 1
ATOM 757 C C . SER A 1 106 ? 14.492 -6.902 -27.609 1 90.75 106 SER A C 1
ATOM 759 O O . SER A 1 106 ? 15.18 -7.566 -28.391 1 90.75 106 SER A O 1
ATOM 761 N N . GLY A 1 107 ? 13.672 -7.445 -26.875 1 86.5 107 GLY A N 1
ATOM 762 C CA . GLY A 1 107 ? 13.422 -8.875 -26.922 1 86.5 107 GLY A CA 1
ATOM 763 C C . GLY A 1 107 ? 12.469 -9.281 -28.031 1 86.5 107 GLY A C 1
ATOM 764 O O . GLY A 1 107 ? 12.805 -10.109 -28.875 1 86.5 107 GLY A O 1
ATOM 765 N N . HIS A 1 108 ? 11.398 -8.68 -28.016 1 88.12 108 HIS A N 1
ATOM 766 C CA . HIS A 1 108 ? 10.367 -9.055 -28.984 1 88.12 108 HIS A CA 1
ATOM 767 C C . HIS A 1 108 ? 10.609 -8.414 -30.344 1 88.12 108 HIS A C 1
ATOM 769 O O . HIS A 1 108 ? 10.594 -9.102 -31.359 1 88.12 108 HIS A O 1
ATOM 775 N N . TYR A 1 109 ? 10.836 -7.121 -30.391 1 91.44 109 TYR A N 1
ATOM 776 C CA . TYR A 1 109 ? 11.008 -6.414 -31.656 1 91.44 109 TYR A CA 1
ATOM 777 C C . TYR A 1 109 ? 12.453 -6.465 -32.125 1 91.44 109 TYR A C 1
ATOM 779 O O . TYR A 1 109 ? 12.766 -6.059 -33.25 1 91.44 109 TYR A O 1
ATOM 787 N N . GLY A 1 110 ? 13.391 -6.824 -31.219 1 89.75 110 GLY A N 1
ATOM 788 C CA . GLY A 1 110 ? 14.773 -7.078 -31.609 1 89.75 110 GLY A CA 1
ATOM 789 C C . GLY A 1 110 ? 15.602 -5.816 -31.734 1 89.75 110 GLY A C 1
ATOM 790 O O . GLY A 1 110 ? 16.656 -5.816 -32.375 1 89.75 110 GLY A O 1
ATOM 791 N N . ALA A 1 111 ? 15.148 -4.766 -31.219 1 91.44 111 ALA A N 1
ATOM 792 C CA . ALA A 1 111 ? 15.922 -3.531 -31.234 1 91.44 111 ALA A CA 1
ATOM 793 C C . ALA A 1 111 ? 17.172 -3.66 -30.375 1 91.44 111 ALA A C 1
ATOM 795 O O . ALA A 1 111 ? 17.25 -4.512 -29.484 1 91.44 111 ALA A O 1
ATOM 796 N N . PRO A 1 112 ? 18.172 -2.9 -30.797 1 91.81 112 PRO A N 1
ATOM 797 C CA . PRO A 1 112 ? 19.375 -2.939 -29.969 1 91.81 112 PRO A CA 1
ATOM 798 C C . PRO A 1 112 ? 19.078 -2.688 -28.484 1 91.81 112 PRO A C 1
ATOM 800 O O . PRO A 1 112 ? 18.188 -1.911 -28.156 1 91.81 112 PRO A O 1
ATOM 803 N N . ILE A 1 113 ? 19.797 -3.293 -27.641 1 91.12 113 ILE A N 1
ATOM 804 C CA . ILE A 1 113 ? 19.562 -3.295 -26.203 1 91.12 113 ILE A CA 1
ATOM 805 C C . ILE A 1 113 ? 19.609 -1.864 -25.672 1 91.12 113 ILE A C 1
ATOM 807 O O . ILE A 1 113 ? 18.891 -1.523 -24.719 1 91.12 113 ILE A O 1
ATOM 811 N N . ILE A 1 114 ? 20.406 -1.028 -26.219 1 92.69 114 ILE A N 1
ATOM 812 C CA . ILE A 1 114 ? 20.547 0.349 -25.766 1 92.69 114 ILE A CA 1
ATOM 813 C C . ILE A 1 114 ? 19.234 1.096 -25.953 1 92.69 114 ILE A C 1
ATOM 815 O O . ILE A 1 114 ? 18.875 1.954 -25.141 1 92.69 114 ILE A O 1
ATOM 819 N N . VAL A 1 115 ? 18.516 0.744 -27.031 1 94 115 VAL A N 1
ATOM 820 C CA . VAL A 1 115 ? 17.234 1.387 -27.281 1 94 115 VAL A CA 1
ATOM 821 C C . VAL A 1 115 ? 16.219 0.973 -26.219 1 94 115 VAL A C 1
ATOM 823 O O . VAL A 1 115 ? 15.43 1.796 -25.75 1 94 115 VAL A O 1
ATOM 826 N N . GLY A 1 116 ? 16.266 -0.321 -25.859 1 94.31 116 GLY A N 1
ATOM 827 C CA . GLY A 1 116 ? 15.406 -0.794 -24.797 1 94.31 116 GLY A CA 1
ATOM 828 C C . GLY A 1 116 ? 15.711 -0.162 -23.453 1 94.31 116 GLY A C 1
ATOM 829 O O . GLY A 1 116 ? 14.797 0.186 -22.703 1 94.31 116 GLY A O 1
ATOM 830 N N . ILE A 1 117 ? 16.984 -0.002 -23.219 1 94.62 117 ILE A N 1
ATOM 831 C CA . ILE A 1 117 ? 17.422 0.604 -21.969 1 94.62 117 ILE A CA 1
ATOM 832 C C . ILE A 1 117 ? 16.938 2.051 -21.906 1 94.62 117 ILE A C 1
ATOM 834 O O . ILE A 1 117 ? 16.359 2.471 -20.891 1 94.62 117 ILE A O 1
ATOM 838 N N . LEU A 1 118 ? 17.109 2.764 -22.922 1 96.56 118 LEU A N 1
ATOM 839 C CA . LEU A 1 118 ? 16.719 4.168 -22.953 1 96.56 118 LEU A CA 1
ATOM 840 C C . LEU A 1 118 ? 15.195 4.316 -22.875 1 96.56 118 LEU A C 1
ATOM 842 O O . LEU A 1 118 ? 14.695 5.219 -22.203 1 96.56 118 LEU A O 1
ATOM 846 N N . ALA A 1 119 ? 14.531 3.428 -23.547 1 96.62 119 ALA A N 1
ATOM 847 C CA . ALA A 1 119 ? 13.07 3.465 -23.5 1 96.62 119 ALA A CA 1
ATOM 848 C C . ALA A 1 119 ? 12.555 3.199 -22.094 1 96.62 119 ALA A C 1
ATOM 850 O O . ALA A 1 119 ? 11.625 3.869 -21.625 1 96.62 119 ALA A O 1
ATOM 851 N N . ALA A 1 120 ? 13.117 2.219 -21.438 1 96.44 120 ALA A N 1
ATOM 852 C CA . ALA A 1 120 ? 12.719 1.872 -20.078 1 96.44 120 ALA A CA 1
ATOM 853 C C . ALA A 1 120 ? 12.992 3.025 -19.125 1 96.44 120 ALA A C 1
ATOM 855 O O . ALA A 1 120 ? 12.141 3.373 -18.297 1 96.44 120 ALA A O 1
ATOM 856 N N . LEU A 1 121 ? 14.164 3.605 -19.234 1 97.69 121 LEU A N 1
ATOM 857 C CA . LEU A 1 121 ? 14.523 4.715 -18.359 1 97.69 121 LEU A CA 1
ATOM 858 C C . LEU A 1 121 ? 13.641 5.93 -18.641 1 97.69 121 LEU A C 1
ATOM 860 O O . LEU A 1 121 ? 13.227 6.625 -17.703 1 97.69 121 LEU A O 1
ATOM 864 N N . CYS A 1 122 ? 13.32 6.203 -19.859 1 98.12 122 CYS A N 1
ATOM 865 C CA . CYS A 1 122 ? 12.461 7.32 -20.234 1 98.12 122 CYS A CA 1
ATOM 866 C C . CYS A 1 122 ? 11.055 7.129 -19.688 1 98.12 122 CYS A C 1
ATOM 868 O O . CYS A 1 122 ? 10.398 8.094 -19.297 1 98.12 122 CYS A O 1
ATOM 870 N N . LEU A 1 123 ? 10.625 5.895 -19.703 1 97.5 123 LEU A N 1
ATOM 871 C CA . LEU A 1 123 ? 9.312 5.594 -19.141 1 97.5 123 LEU A CA 1
ATOM 872 C C . LEU A 1 123 ? 9.258 5.961 -17.672 1 97.5 123 LEU A C 1
ATOM 874 O O . LEU A 1 123 ? 8.305 6.598 -17.219 1 97.5 123 LEU A O 1
ATOM 878 N N . GLY A 1 124 ? 10.273 5.512 -16.922 1 98.06 124 GLY A N 1
ATOM 879 C CA . GLY A 1 124 ? 10.336 5.855 -15.516 1 98.06 124 GLY A CA 1
ATOM 880 C C . GLY A 1 124 ? 10.406 7.352 -15.266 1 98.06 124 GLY A C 1
ATOM 881 O O . GLY A 1 124 ? 9.734 7.871 -14.375 1 98.06 124 GLY A O 1
ATOM 882 N N . LEU A 1 125 ? 11.188 8.016 -16.078 1 98.38 125 LEU A N 1
ATOM 883 C CA . LEU A 1 125 ? 11.305 9.469 -15.984 1 98.38 125 LEU A CA 1
ATOM 884 C C . LEU A 1 125 ? 9.969 10.141 -16.266 1 98.38 125 LEU A C 1
ATOM 886 O O . LEU A 1 125 ? 9.578 11.086 -15.578 1 98.38 125 LEU A O 1
ATOM 890 N N . ALA A 1 126 ? 9.312 9.664 -17.219 1 98.44 126 ALA A N 1
ATOM 891 C CA . ALA A 1 126 ? 8.039 10.25 -17.625 1 98.44 126 ALA A CA 1
ATOM 892 C C . ALA A 1 126 ? 6.977 10.07 -16.547 1 98.44 126 ALA A C 1
ATOM 894 O O . ALA A 1 126 ? 6.266 11.016 -16.203 1 98.44 126 ALA A O 1
ATOM 895 N N . VAL A 1 127 ? 6.895 8.883 -16.031 1 98.19 127 VAL A N 1
ATOM 896 C CA . VAL A 1 127 ? 5.902 8.609 -15 1 98.19 127 VAL A CA 1
ATOM 897 C C . VAL A 1 127 ? 6.199 9.445 -13.758 1 98.19 127 VAL A C 1
ATOM 899 O O . VAL A 1 127 ? 5.293 10.031 -13.164 1 98.19 127 VAL A O 1
ATOM 902 N N . GLY A 1 128 ? 7.477 9.477 -13.367 1 98.56 128 GLY A N 1
ATOM 903 C CA . GLY A 1 128 ? 7.855 10.312 -12.242 1 98.56 128 GLY A CA 1
ATOM 904 C C . GLY A 1 128 ? 7.547 11.781 -12.461 1 98.56 128 GLY A C 1
ATOM 905 O O . GLY A 1 128 ? 7.039 12.461 -11.562 1 98.56 128 GLY A O 1
ATOM 906 N N . PHE A 1 129 ? 7.82 12.234 -13.648 1 98.5 129 PHE A N 1
ATOM 907 C CA . PHE A 1 129 ? 7.539 13.625 -14 1 98.5 129 PHE A CA 1
ATOM 908 C C . PHE A 1 129 ? 6.043 13.906 -13.938 1 98.5 129 PHE A C 1
ATOM 910 O O . PHE A 1 129 ? 5.625 14.938 -13.398 1 98.5 129 PHE A O 1
ATOM 917 N N . ILE A 1 130 ? 5.273 13.055 -14.43 1 98 130 ILE A N 1
ATOM 918 C CA . ILE A 1 130 ? 3.824 13.211 -14.43 1 98 130 ILE A CA 1
ATOM 919 C C . ILE A 1 130 ? 3.305 13.211 -13 1 98 130 ILE A C 1
ATOM 921 O O . ILE A 1 130 ? 2.455 14.031 -12.641 1 98 130 ILE A O 1
ATOM 925 N N . ASN A 1 131 ? 3.803 12.32 -12.172 1 98.06 131 ASN A N 1
ATOM 926 C CA . ASN A 1 131 ? 3.406 12.289 -10.766 1 98.06 131 ASN A CA 1
ATOM 927 C C . ASN A 1 131 ? 3.695 13.625 -10.078 1 98.06 131 ASN A C 1
ATOM 929 O O . ASN A 1 131 ? 2.824 14.18 -9.406 1 98.06 131 ASN A O 1
ATOM 933 N N . GLY A 1 132 ? 4.941 14.062 -10.266 1 98 132 GLY A N 1
ATOM 934 C CA . GLY A 1 132 ? 5.285 15.352 -9.672 1 98 132 GLY A CA 1
ATOM 935 C C . GLY A 1 132 ? 4.398 16.484 -10.148 1 98 132 GLY A C 1
ATOM 936 O O . GLY A 1 132 ? 3.941 17.297 -9.344 1 98 132 GLY A O 1
ATOM 937 N N . LEU A 1 133 ? 4.137 16.5 -11.391 1 97.38 133 LEU A N 1
ATOM 938 C CA . LEU A 1 133 ? 3.305 17.547 -11.977 1 97.38 133 LEU A CA 1
ATOM 939 C C . LEU A 1 133 ? 1.879 17.469 -11.445 1 97.38 133 LEU A C 1
ATOM 941 O O . LEU A 1 133 ? 1.278 18.5 -11.117 1 97.38 133 LEU A O 1
ATOM 945 N N . LEU A 1 134 ? 1.346 16.297 -11.359 1 95.75 134 LEU A N 1
ATOM 946 C CA . LEU A 1 134 ? -0.026 16.125 -10.898 1 95.75 134 LEU A CA 1
ATOM 947 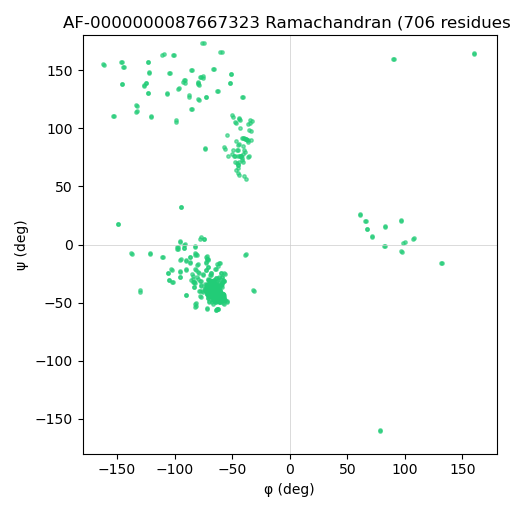C C . LEU A 1 134 ? -0.159 16.516 -9.43 1 95.75 134 LEU A C 1
ATOM 949 O O . LEU A 1 134 ? -1.158 17.109 -9.031 1 95.75 134 LEU A O 1
ATOM 953 N N . VAL A 1 135 ? 0.825 16.156 -8.656 1 95.38 135 VAL A N 1
ATOM 954 C CA . VAL A 1 135 ? 0.792 16.484 -7.23 1 95.38 135 VAL A CA 1
ATOM 955 C C . VAL A 1 135 ? 0.75 18 -7.051 1 95.38 135 VAL A C 1
ATOM 957 O O . VAL A 1 135 ? -0.036 18.516 -6.25 1 95.38 135 VAL A O 1
ATOM 960 N N . ILE A 1 136 ? 1.577 18.703 -7.809 1 94.5 136 ILE A N 1
ATOM 961 C CA . ILE A 1 136 ? 1.711 20.141 -7.637 1 94.5 136 ILE A CA 1
ATOM 962 C C . ILE A 1 136 ? 0.501 20.844 -8.25 1 94.5 136 ILE A C 1
ATOM 964 O O . ILE A 1 136 ? -0.016 21.812 -7.676 1 94.5 136 ILE A O 1
ATOM 968 N N . ARG A 1 137 ? 0.044 20.438 -9.32 1 91.94 137 ARG A N 1
ATOM 969 C CA . ARG A 1 137 ? -1.01 21.125 -10.047 1 91.94 137 ARG A CA 1
ATOM 970 C C . ARG A 1 137 ? -2.375 20.875 -9.422 1 91.94 137 ARG A C 1
ATOM 972 O O . ARG A 1 137 ? -3.236 21.75 -9.406 1 91.94 137 ARG A O 1
ATOM 979 N N . THR A 1 138 ? -2.59 19.672 -8.906 1 89.38 138 THR A N 1
ATOM 980 C CA . THR A 1 138 ? -3.916 19.328 -8.414 1 89.38 138 THR A CA 1
ATOM 981 C C . THR A 1 138 ? -4.008 19.562 -6.906 1 89.38 138 THR A C 1
ATOM 983 O O . THR A 1 138 ? -5.105 19.609 -6.348 1 89.38 138 THR A O 1
ATOM 986 N N . ARG A 1 139 ? -2.887 19.562 -6.215 1 87.44 139 ARG A N 1
ATOM 987 C CA . ARG A 1 139 ? -2.803 19.734 -4.77 1 87.44 139 ARG A CA 1
ATOM 988 C C . ARG A 1 139 ? -3.451 18.578 -4.035 1 87.44 139 ARG A C 1
ATOM 990 O O . ARG A 1 139 ? -4.016 18.75 -2.953 1 87.44 139 ARG A O 1
ATOM 997 N N . VAL A 1 140 ? -3.566 17.469 -4.793 1 88.94 140 VAL A N 1
ATOM 998 C CA . VAL A 1 140 ? -3.994 16.203 -4.207 1 88.94 140 VAL A CA 1
ATOM 999 C C . VAL A 1 140 ? -2.818 15.547 -3.49 1 88.94 140 VAL A C 1
ATOM 1001 O O . VAL A 1 140 ? -1.681 15.617 -3.961 1 88.94 140 VAL A O 1
ATOM 1004 N N . PRO A 1 141 ? -3.111 14.977 -2.314 1 91.5 141 PRO A N 1
ATOM 1005 C CA . PRO A 1 141 ? -2.016 14.289 -1.625 1 91.5 141 PRO A CA 1
ATOM 1006 C C . PRO A 1 141 ? -1.297 13.281 -2.52 1 91.5 141 PRO A C 1
ATOM 1008 O O . PRO A 1 141 ? -1.937 12.594 -3.314 1 91.5 141 PRO A O 1
ATOM 1011 N N . SER A 1 142 ? 0.023 13.273 -2.389 1 95.56 142 SER A N 1
ATOM 1012 C CA . SER A 1 142 ? 0.859 12.453 -3.254 1 95.56 142 SER A CA 1
ATOM 1013 C C . SER A 1 142 ? 0.467 10.977 -3.162 1 95.56 142 SER A C 1
ATOM 1015 O O . SER A 1 142 ? 0.552 10.242 -4.148 1 95.56 142 SER A O 1
ATOM 1017 N N . PHE A 1 143 ? 0.001 10.562 -2.002 1 93.88 143 PHE A N 1
ATOM 1018 C CA . PHE A 1 143 ? -0.42 9.18 -1.821 1 93.88 143 PHE A CA 1
ATOM 1019 C C . PHE A 1 143 ? -1.493 8.797 -2.836 1 93.88 143 PHE A C 1
ATOM 1021 O O . PHE A 1 143 ? -1.403 7.754 -3.484 1 93.88 143 PHE A O 1
ATOM 1028 N N . VAL A 1 144 ? -2.488 9.578 -3.021 1 93.38 144 VAL A N 1
ATOM 1029 C CA . VAL A 1 144 ? -3.627 9.32 -3.896 1 93.38 144 VAL A CA 1
ATOM 1030 C C . VAL A 1 144 ? -3.186 9.391 -5.355 1 93.38 144 VAL A C 1
ATOM 1032 O O . VAL A 1 144 ? -3.543 8.531 -6.164 1 93.38 144 VAL A O 1
ATOM 1035 N N . VAL A 1 145 ? -2.381 10.43 -5.66 1 95.38 145 VAL A N 1
ATOM 1036 C CA . VAL A 1 145 ? -1.912 10.625 -7.027 1 95.38 145 VAL A CA 1
ATOM 1037 C C . VAL A 1 145 ? -1.116 9.398 -7.48 1 95.38 145 VAL A C 1
ATOM 1039 O O . VAL A 1 145 ? -1.344 8.867 -8.57 1 95.38 145 VAL A O 1
ATOM 1042 N N . THR A 1 146 ? -0.263 8.961 -6.582 1 97.19 146 THR A N 1
ATOM 1043 C CA . THR A 1 146 ? 0.622 7.875 -6.984 1 97.19 146 THR A CA 1
ATOM 1044 C C . THR A 1 146 ? -0.107 6.535 -6.926 1 97.19 146 THR A C 1
ATOM 1046 O O . THR A 1 146 ? 0.299 5.574 -7.582 1 97.19 146 THR A O 1
ATOM 1049 N N . LEU A 1 147 ? -1.141 6.453 -6.121 1 95 147 LEU A N 1
ATOM 1050 C CA . LEU A 1 147 ? -2.008 5.281 -6.184 1 95 147 LEU A CA 1
ATOM 1051 C C . LEU A 1 147 ? -2.723 5.207 -7.527 1 95 147 LEU A C 1
ATOM 1053 O O . LEU A 1 147 ? -2.809 4.137 -8.133 1 95 147 LEU A O 1
ATOM 1057 N N . ALA A 1 148 ? -3.229 6.32 -7.965 1 95.25 148 ALA A N 1
ATOM 1058 C CA . ALA A 1 148 ? -3.883 6.387 -9.273 1 95.25 148 ALA A CA 1
ATOM 1059 C C . ALA A 1 148 ? -2.92 5.992 -10.383 1 95.25 148 ALA A C 1
ATOM 1061 O O . ALA A 1 148 ? -3.273 5.207 -11.266 1 95.25 148 ALA A O 1
ATOM 1062 N N . THR A 1 149 ? -1.738 6.535 -10.305 1 96.25 149 THR A N 1
ATOM 1063 C CA . THR A 1 149 ? -0.754 6.246 -11.344 1 96.25 149 THR A CA 1
ATOM 1064 C C . THR A 1 149 ? -0.295 4.793 -11.266 1 96.25 149 THR A C 1
ATOM 1066 O O . THR A 1 149 ? -0.013 4.168 -12.289 1 96.25 149 THR A O 1
ATOM 1069 N N . LEU A 1 150 ? -0.25 4.258 -10.023 1 95.69 150 LEU A N 1
ATOM 1070 C CA . LEU A 1 150 ? 0.077 2.846 -9.852 1 95.69 150 LEU A CA 1
ATOM 1071 C C . LEU A 1 150 ? -0.855 1.964 -10.672 1 95.69 150 LEU A C 1
ATOM 1073 O O . LEU A 1 150 ? -0.396 1.107 -11.43 1 95.69 150 LEU A O 1
ATOM 1077 N N . PHE A 1 151 ? -2.109 2.207 -10.57 1 93.94 151 PHE A N 1
ATOM 1078 C CA . PHE A 1 151 ? -3.096 1.398 -11.273 1 93.94 151 PHE A CA 1
ATOM 1079 C C . PHE A 1 151 ? -3.082 1.708 -12.766 1 93.94 151 PHE A C 1
ATOM 1081 O O . PHE A 1 151 ? -3.17 0.799 -13.602 1 93.94 151 PHE A O 1
ATOM 1088 N N . ALA A 1 152 ? -2.936 2.953 -13.125 1 94.62 152 ALA A N 1
ATOM 1089 C CA . ALA A 1 152 ? -2.926 3.354 -14.531 1 94.62 152 ALA A CA 1
ATOM 1090 C C . ALA A 1 152 ? -1.749 2.725 -15.273 1 94.62 152 ALA A C 1
ATOM 1092 O O . ALA A 1 152 ? -1.923 2.145 -16.344 1 94.62 152 ALA A O 1
ATOM 1093 N N . VAL A 1 153 ? -0.603 2.855 -14.656 1 95 153 VAL A N 1
ATOM 1094 C CA . VAL A 1 153 ? 0.599 2.32 -15.289 1 95 153 VAL A CA 1
ATOM 1095 C C . VAL A 1 153 ? 0.522 0.795 -15.336 1 95 153 VAL A C 1
ATOM 1097 O O . VAL A 1 153 ? 0.939 0.177 -16.312 1 95 153 VAL A O 1
ATOM 1100 N N . ALA A 1 154 ? 0.039 0.18 -14.297 1 92.75 154 ALA A N 1
ATOM 1101 C CA . ALA A 1 154 ? -0.137 -1.271 -14.297 1 92.75 154 ALA A CA 1
ATOM 1102 C C . ALA A 1 154 ? -1.058 -1.71 -15.43 1 92.75 154 ALA A C 1
ATOM 1104 O O . ALA A 1 154 ? -0.754 -2.666 -16.156 1 92.75 154 ALA A O 1
ATOM 1105 N N . GLY A 1 155 ? -2.188 -1.025 -15.602 1 90.56 155 GLY A N 1
ATOM 1106 C CA . GLY A 1 155 ? -3.117 -1.338 -16.672 1 90.56 155 GLY A CA 1
ATOM 1107 C C . GLY A 1 155 ? -2.525 -1.137 -18.062 1 90.56 155 GLY A C 1
ATOM 1108 O O . GLY A 1 155 ? -2.732 -1.958 -18.953 1 90.56 155 GLY A O 1
ATOM 1109 N N . LEU A 1 156 ? -1.794 -0.072 -18.203 1 91.75 156 LEU A N 1
ATOM 1110 C CA . LEU A 1 156 ? -1.147 0.213 -19.484 1 91.75 156 LEU A CA 1
ATOM 1111 C C . LEU A 1 156 ? -0.112 -0.855 -19.812 1 91.75 156 LEU A C 1
ATOM 1113 O O . LEU A 1 156 ? -0.004 -1.281 -20.969 1 91.75 156 LEU A O 1
ATOM 1117 N N . THR A 1 157 ? 0.646 -1.213 -18.797 1 91.5 157 THR A N 1
ATOM 1118 C CA . THR A 1 157 ? 1.67 -2.232 -19 1 91.5 157 THR A CA 1
ATOM 1119 C C . THR A 1 157 ? 1.038 -3.564 -19.391 1 91.5 157 THR A C 1
ATOM 1121 O O . THR A 1 157 ? 1.484 -4.211 -20.344 1 91.5 157 THR A O 1
ATOM 1124 N N . LEU A 1 158 ? 0.024 -3.943 -18.734 1 87.31 158 LEU A N 1
ATOM 1125 C CA . LEU A 1 158 ? -0.671 -5.191 -19.016 1 87.31 158 LEU A CA 1
ATOM 1126 C C . LEU A 1 158 ? -1.311 -5.148 -20.406 1 87.31 158 LEU A C 1
ATOM 1128 O O . LEU A 1 158 ? -1.112 -6.055 -21.219 1 87.31 158 LEU A O 1
ATOM 1132 N N . GLY A 1 159 ? -2.027 -4.109 -20.703 1 85.38 159 GLY A N 1
ATOM 1133 C CA . GLY A 1 159 ? -2.711 -3.975 -21.984 1 85.38 159 GLY A CA 1
ATOM 1134 C C . GLY A 1 159 ? -1.762 -3.922 -23.156 1 85.38 159 GLY A C 1
ATOM 1135 O O . GLY A 1 159 ? -1.949 -4.637 -24.141 1 85.38 159 GLY A O 1
ATOM 1136 N N . LEU A 1 160 ? -0.762 -3.143 -23.031 1 86.31 160 LEU A N 1
ATOM 1137 C CA . LEU A 1 160 ? 0.17 -2.965 -24.141 1 86.31 160 LEU A CA 1
ATOM 1138 C C . LEU A 1 160 ? 1.02 -4.215 -24.328 1 86.31 160 LEU A C 1
ATOM 1140 O O . LEU A 1 160 ? 1.383 -4.547 -25.469 1 86.31 160 LEU A O 1
ATOM 1144 N N . SER A 1 161 ? 1.331 -4.883 -23.266 1 87.19 161 SER A N 1
ATOM 1145 C CA . SER A 1 161 ? 2.105 -6.113 -23.391 1 87.19 161 SER A CA 1
ATOM 1146 C C . SER A 1 161 ? 1.33 -7.18 -24.156 1 87.19 161 SER A C 1
ATOM 1148 O O . SER A 1 161 ? 1.896 -7.887 -24.984 1 87.19 161 SER A O 1
ATOM 1150 N N . VAL A 1 162 ? 0.097 -7.215 -23.906 1 83.62 162 VAL A N 1
ATOM 1151 C CA . VAL A 1 162 ? -0.729 -8.219 -24.562 1 83.62 162 VAL A CA 1
ATOM 1152 C C . VAL A 1 162 ? -0.938 -7.836 -26.031 1 83.62 162 VAL A C 1
ATOM 1154 O O . VAL A 1 162 ? -0.887 -8.695 -26.922 1 83.62 162 VAL A O 1
ATOM 1157 N N . ILE A 1 163 ? -1.124 -6.602 -26.312 1 84.12 163 ILE A N 1
ATOM 1158 C CA . ILE A 1 163 ? -1.354 -6.141 -27.672 1 84.12 163 ILE A CA 1
ATOM 1159 C C . ILE A 1 163 ? -0.07 -6.281 -28.5 1 84.12 163 ILE A C 1
ATOM 1161 O O . ILE A 1 163 ? -0.102 -6.723 -29.641 1 84.12 163 ILE A O 1
ATOM 1165 N N . LEU A 1 164 ? 1.038 -5.977 -27.906 1 85.75 164 LEU A N 1
ATOM 1166 C CA . LEU A 1 164 ? 2.287 -5.898 -28.656 1 85.75 164 LEU A CA 1
ATOM 1167 C C . LEU A 1 164 ? 2.99 -7.25 -28.672 1 85.75 164 LEU A C 1
ATOM 1169 O O . LEU A 1 164 ? 3.512 -7.66 -29.719 1 85.75 164 LEU A O 1
ATOM 1173 N N . ALA A 1 165 ? 3.043 -7.953 -27.5 1 85.62 165 ALA A N 1
ATOM 1174 C CA . ALA A 1 165 ? 3.822 -9.188 -27.406 1 85.62 165 ALA A CA 1
ATOM 1175 C C . ALA A 1 165 ? 2.908 -10.406 -27.266 1 85.62 165 ALA A C 1
ATOM 1177 O O . ALA A 1 165 ? 3.363 -11.547 -27.375 1 85.62 165 ALA A O 1
ATOM 1178 N N . GLY A 1 166 ? 1.575 -10.195 -27.031 1 82.81 166 GLY A N 1
ATOM 1179 C CA . GLY A 1 166 ? 0.625 -11.289 -26.906 1 82.81 166 GLY A CA 1
ATOM 1180 C C . GLY A 1 166 ? 0.785 -12.086 -25.625 1 82.81 166 GLY A C 1
ATOM 1181 O O . GLY A 1 166 ? 0.297 -13.211 -25.516 1 82.81 166 GLY A O 1
ATOM 1182 N N . SER A 1 167 ? 1.676 -11.555 -24.75 1 81.25 167 SER A N 1
ATOM 1183 C CA . SER A 1 167 ? 1.957 -12.281 -23.516 1 81.25 167 SER A CA 1
ATOM 1184 C C . SER A 1 167 ? 2.238 -11.32 -22.375 1 81.25 167 SER A C 1
ATOM 1186 O O . SER A 1 167 ? 2.586 -10.164 -22.594 1 81.25 167 SER A O 1
ATOM 1188 N N . THR A 1 168 ? 2.002 -11.906 -21.188 1 82.56 168 THR A N 1
ATOM 1189 C CA . THR A 1 168 ? 2.314 -11.141 -19.969 1 82.56 168 THR A CA 1
ATOM 1190 C C . THR A 1 168 ? 3.703 -11.5 -19.453 1 82.56 168 THR A C 1
ATOM 1192 O O . THR A 1 168 ? 4.125 -11.008 -18.406 1 82.56 168 THR A O 1
ATOM 1195 N N . SER A 1 169 ? 4.375 -12.32 -20.141 1 82.75 169 SER A N 1
ATOM 1196 C CA . SER A 1 169 ? 5.762 -12.703 -19.922 1 82.75 169 SER A CA 1
ATOM 1197 C C . SER A 1 169 ? 6.562 -12.68 -21.219 1 82.75 169 SER A C 1
ATOM 1199 O O . SER A 1 169 ? 6.188 -13.328 -22.203 1 82.75 169 SER A O 1
ATOM 1201 N N . VAL A 1 170 ? 7.594 -11.852 -21.219 1 83.88 170 VAL A N 1
ATOM 1202 C CA . VAL A 1 170 ? 8.359 -11.695 -22.453 1 83.88 170 VAL A CA 1
ATOM 1203 C C . VAL A 1 170 ? 9.828 -12.016 -22.203 1 83.88 170 VAL A C 1
ATOM 1205 O O . VAL A 1 170 ? 10.414 -11.531 -21.234 1 83.88 170 VAL A O 1
ATOM 1208 N N . ALA A 1 171 ? 10.32 -12.828 -23.047 1 84.88 171 ALA A N 1
ATOM 1209 C CA . ALA A 1 171 ? 11.727 -13.211 -22.938 1 84.88 171 ALA A CA 1
ATOM 1210 C C . ALA A 1 171 ? 12.633 -12.086 -23.422 1 84.88 171 ALA A C 1
ATOM 1212 O O . ALA A 1 171 ? 12.242 -11.281 -24.281 1 84.88 171 ALA A O 1
ATOM 1213 N N . LEU A 1 172 ? 13.781 -11.977 -22.75 1 82.81 172 LEU A N 1
ATOM 1214 C CA . LEU A 1 172 ? 14.781 -10.977 -23.109 1 82.81 172 LEU A CA 1
ATOM 1215 C C . LEU A 1 172 ? 16.172 -11.602 -23.156 1 82.81 172 LEU A C 1
ATOM 1217 O O . LEU A 1 172 ? 16.609 -12.227 -22.188 1 82.81 172 LEU A O 1
ATOM 1221 N N . LYS A 1 173 ? 16.75 -11.648 -24.297 1 78.81 173 LYS A N 1
ATOM 1222 C CA . LYS A 1 173 ? 18.141 -12.031 -24.438 1 78.81 173 LYS A CA 1
ATOM 1223 C C . LYS A 1 173 ? 19.047 -10.805 -24.562 1 78.81 173 LYS A C 1
ATOM 1225 O O . LYS A 1 173 ? 18.953 -10.055 -25.531 1 78.81 173 LYS A O 1
ATOM 1230 N N . SER A 1 174 ? 19.688 -10.633 -23.422 1 76.5 174 SER A N 1
ATOM 1231 C CA . SER A 1 174 ? 20.547 -9.453 -23.438 1 76.5 174 SER A CA 1
ATOM 1232 C C . SER A 1 174 ? 21.953 -9.797 -23.906 1 76.5 174 SER A C 1
ATOM 1234 O O . SER A 1 174 ? 22.438 -10.914 -23.703 1 76.5 174 SER A O 1
ATOM 1236 N N . GLY A 1 175 ? 22.578 -8.969 -24.734 1 75.5 175 GLY A N 1
ATOM 1237 C CA . GLY A 1 175 ? 23.953 -9.133 -25.156 1 75.5 175 GLY A CA 1
ATOM 1238 C C . GLY A 1 175 ? 24.938 -9.141 -24 1 75.5 175 GLY A C 1
ATOM 1239 O O . GLY A 1 175 ? 24.578 -8.812 -22.875 1 75.5 175 GLY A O 1
ATOM 1240 N N . PRO A 1 176 ? 26.094 -9.555 -24.234 1 75.06 176 PRO A N 1
ATOM 1241 C CA . PRO A 1 176 ? 27.109 -9.711 -23.188 1 75.06 176 PRO A CA 1
ATOM 1242 C C . PRO A 1 176 ? 27.406 -8.398 -22.469 1 75.06 176 PRO A C 1
ATOM 1244 O O . PRO A 1 176 ? 27.609 -8.398 -21.25 1 75.06 176 PRO A O 1
ATOM 1247 N N . VAL A 1 177 ? 27.391 -7.336 -23.172 1 76.19 177 VAL A N 1
ATOM 1248 C CA . VAL A 1 177 ? 27.75 -6.059 -22.562 1 76.19 177 VAL A CA 1
ATOM 1249 C C . VAL A 1 177 ? 26.641 -5.613 -21.609 1 76.19 177 VAL A C 1
ATOM 1251 O O . VAL A 1 177 ? 26.922 -5.184 -20.484 1 76.19 177 VAL A O 1
ATOM 1254 N N . ALA A 1 178 ? 25.516 -5.77 -22.016 1 79.62 178 ALA A N 1
ATOM 1255 C CA . ALA A 1 178 ? 24.375 -5.379 -21.172 1 79.62 178 ALA A CA 1
ATOM 1256 C C . ALA A 1 178 ? 24.297 -6.258 -19.922 1 79.62 178 ALA A C 1
ATOM 1258 O O . ALA A 1 178 ? 23.984 -5.77 -18.844 1 79.62 178 ALA A O 1
ATOM 1259 N N . LYS A 1 179 ? 24.609 -7.426 -20.094 1 79.75 179 LYS A N 1
ATOM 1260 C CA . LYS A 1 179 ? 24.594 -8.352 -18.969 1 79.75 179 LYS A CA 1
ATOM 1261 C C . LYS A 1 179 ? 25.719 -8.023 -17.969 1 79.75 179 LYS A C 1
ATOM 1263 O O . LYS A 1 179 ? 25.516 -8.102 -16.75 1 79.75 179 LYS A O 1
ATOM 1268 N N . LEU A 1 180 ? 26.812 -7.656 -18.516 1 76.88 180 LEU A N 1
ATOM 1269 C CA . LEU A 1 180 ? 27.938 -7.316 -17.672 1 76.88 180 LEU A CA 1
ATOM 1270 C C . LEU A 1 180 ? 27.656 -6.059 -16.859 1 76.88 180 LEU A C 1
ATOM 1272 O O . LEU A 1 180 ? 28.016 -5.977 -15.68 1 76.88 180 LEU A O 1
ATOM 1276 N N . LEU A 1 181 ? 26.922 -5.133 -17.453 1 80.44 181 LEU A N 1
ATOM 1277 C CA . LEU A 1 181 ? 26.719 -3.838 -16.812 1 80.44 181 LEU A CA 1
ATOM 1278 C C . LEU A 1 181 ? 25.469 -3.855 -15.93 1 80.44 181 LEU A C 1
ATOM 1280 O O . LEU A 1 181 ? 25.391 -3.139 -14.93 1 80.44 181 LEU A O 1
ATOM 1284 N N . LEU A 1 182 ? 24.562 -4.836 -16.25 1 81.62 182 LEU A N 1
ATOM 1285 C CA . LEU A 1 182 ? 23.281 -4.648 -15.594 1 81.62 182 LEU A CA 1
ATOM 1286 C C . LEU A 1 182 ? 22.734 -5.977 -15.07 1 81.62 182 LEU A C 1
ATOM 1288 O O . LEU A 1 182 ? 21.781 -5.996 -14.281 1 81.62 182 LEU A O 1
ATOM 1292 N N . GLY A 1 183 ? 23.391 -7.055 -15.414 1 75.5 183 GLY A N 1
ATOM 1293 C CA . GLY A 1 183 ? 22.734 -8.305 -15.078 1 75.5 183 GLY A CA 1
ATOM 1294 C C . GLY A 1 183 ? 23.703 -9.438 -14.789 1 75.5 183 GLY A C 1
ATOM 1295 O O . GLY A 1 183 ? 23.359 -10.609 -14.906 1 75.5 183 GLY A O 1
ATOM 1296 N N . GLN A 1 184 ? 24.938 -9.109 -14.516 1 76.88 184 GLN A N 1
ATOM 1297 C CA . GLN A 1 184 ? 25.922 -10.164 -14.289 1 76.88 184 GLN A CA 1
ATOM 1298 C C . GLN A 1 184 ? 26.25 -10.305 -12.805 1 76.88 184 GLN A C 1
ATOM 1300 O O . GLN A 1 184 ? 26.109 -9.352 -12.039 1 76.88 184 GLN A O 1
ATOM 1305 N N . PHE A 1 185 ? 26.531 -11.531 -12.43 1 81.38 185 PHE A N 1
ATOM 1306 C CA . PHE A 1 185 ? 27.062 -11.812 -11.094 1 81.38 185 PHE A CA 1
ATOM 1307 C C . PHE A 1 185 ? 28.562 -11.641 -11.062 1 81.38 185 PHE A C 1
ATOM 1309 O O . PHE A 1 185 ? 29.297 -12.273 -11.844 1 81.38 185 PHE A O 1
ATOM 1316 N N . VAL A 1 186 ? 29 -10.742 -10.32 1 79.75 186 VAL A N 1
ATOM 1317 C CA . VAL A 1 186 ? 30.438 -10.523 -10.156 1 79.75 186 VAL A CA 1
ATOM 1318 C C . VAL A 1 186 ? 31 -11.547 -9.18 1 79.75 186 VAL A C 1
ATOM 1320 O O . VAL A 1 186 ? 30.516 -11.688 -8.055 1 79.75 186 VAL A O 1
ATOM 1323 N N . GLY A 1 187 ? 31.984 -12.25 -9.625 1 79.5 187 GLY A N 1
ATOM 1324 C CA . GLY A 1 187 ? 32.562 -13.312 -8.805 1 79.5 187 GLY A CA 1
ATOM 1325 C C . GLY A 1 187 ? 31.594 -14.477 -8.594 1 79.5 187 GLY A C 1
ATOM 1326 O O . GLY A 1 187 ? 31.75 -15.242 -7.637 1 79.5 187 GLY A O 1
ATOM 1327 N N . GLY A 1 188 ? 30.594 -14.492 -9.336 1 80.12 188 GLY A N 1
ATOM 1328 C CA . GLY A 1 188 ? 29.641 -15.586 -9.289 1 80.12 188 GLY A CA 1
ATOM 1329 C C . GLY A 1 188 ? 28.625 -15.445 -8.172 1 80.12 188 GLY A C 1
ATOM 1330 O O . GLY A 1 188 ? 27.719 -16.266 -8.047 1 80.12 188 GLY A O 1
ATOM 1331 N N . LYS A 1 189 ? 28.797 -14.352 -7.391 1 85.62 189 LYS A N 1
ATOM 1332 C CA . LYS A 1 189 ? 27.922 -14.297 -6.223 1 85.62 189 LYS A CA 1
ATOM 1333 C C . LYS A 1 189 ? 27.219 -12.938 -6.133 1 85.62 189 LYS A C 1
ATOM 1335 O O . LYS A 1 189 ? 26.016 -12.875 -5.918 1 85.62 189 LYS A O 1
ATOM 1340 N N . PHE A 1 190 ? 27.953 -11.898 -6.418 1 89 190 PHE A N 1
ATOM 1341 C CA . PHE A 1 190 ? 27.422 -10.555 -6.227 1 89 190 PHE A CA 1
ATOM 1342 C C . PHE A 1 190 ? 26.859 -10.008 -7.531 1 89 190 PHE A C 1
ATOM 1344 O O . PHE A 1 190 ? 27.469 -10.164 -8.594 1 89 190 PHE A O 1
ATOM 1351 N N . GLN A 1 191 ? 25.734 -9.445 -7.426 1 88.81 191 GLN A N 1
ATOM 1352 C CA . GLN A 1 191 ? 25.125 -8.812 -8.594 1 88.81 191 GLN A CA 1
ATOM 1353 C C . GLN A 1 191 ? 25.766 -7.453 -8.867 1 88.81 191 GLN A C 1
ATOM 1355 O O . GLN A 1 191 ? 26.094 -6.711 -7.941 1 88.81 191 GLN A O 1
ATOM 1360 N N . VAL A 1 192 ? 25.922 -7.086 -10.086 1 89.88 192 VAL A N 1
ATOM 1361 C CA . VAL A 1 192 ? 26.5 -5.812 -10.508 1 89.88 192 VAL A CA 1
ATOM 1362 C C . VAL A 1 192 ? 25.656 -4.66 -9.953 1 89.88 192 VAL A C 1
ATOM 1364 O O . VAL A 1 192 ? 26.172 -3.551 -9.773 1 89.88 192 VAL A O 1
ATOM 1367 N N . THR A 1 193 ? 24.422 -4.941 -9.68 1 91.5 193 THR A N 1
ATOM 1368 C CA . THR A 1 193 ? 23.5 -3.947 -9.133 1 91.5 193 THR A CA 1
ATOM 1369 C C . THR A 1 193 ? 24.047 -3.363 -7.836 1 91.5 193 THR A C 1
ATOM 1371 O O . THR A 1 193 ? 23.75 -2.221 -7.484 1 91.5 193 THR A O 1
ATOM 1374 N N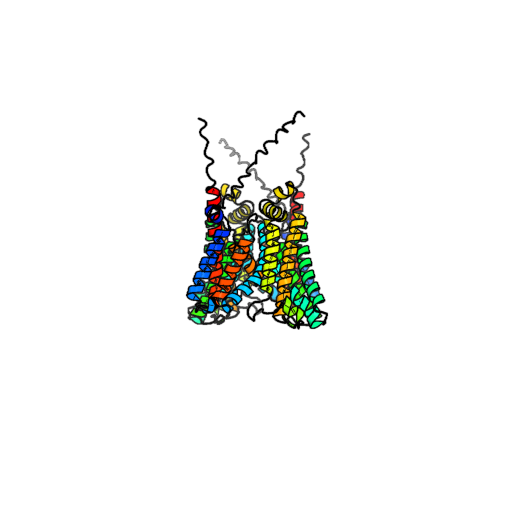 . LEU A 1 194 ? 24.906 -4.094 -7.148 1 93.56 194 LEU A N 1
ATOM 1375 C CA . LEU A 1 194 ? 25.531 -3.627 -5.918 1 93.56 194 LEU A CA 1
ATOM 1376 C C . LEU A 1 194 ? 26.375 -2.373 -6.172 1 93.56 194 LEU A C 1
ATOM 1378 O O . LEU A 1 194 ? 26.312 -1.416 -5.395 1 93.56 194 LEU A O 1
ATOM 1382 N N . PHE A 1 195 ? 27.047 -2.354 -7.215 1 93.69 195 PHE A N 1
ATOM 1383 C CA . PHE A 1 195 ? 27.906 -1.215 -7.543 1 93.69 195 PHE A CA 1
ATOM 1384 C C . PHE A 1 195 ? 27.062 -0.008 -7.941 1 93.69 195 PHE A C 1
ATOM 1386 O O . PHE A 1 195 ? 27.422 1.132 -7.637 1 93.69 195 PHE A O 1
ATOM 1393 N N . TRP A 1 196 ? 25.984 -0.306 -8.617 1 95.12 196 TRP A N 1
ATOM 1394 C CA . TRP A 1 196 ? 25.062 0.786 -8.953 1 95.12 196 TRP A CA 1
ATOM 1395 C C . TRP A 1 196 ? 24.422 1.363 -7.695 1 95.12 196 TRP A C 1
ATOM 1397 O O . TRP A 1 196 ? 24.219 2.574 -7.598 1 95.12 196 TRP A O 1
ATOM 1407 N N . TRP A 1 197 ? 24.094 0.45 -6.801 1 96.5 197 TRP A N 1
ATOM 1408 C CA . TRP A 1 197 ? 23.547 0.927 -5.535 1 96.5 197 TRP A CA 1
ATOM 1409 C C . TRP A 1 197 ? 24.531 1.852 -4.828 1 96.5 197 TRP A C 1
ATOM 1411 O O . TRP A 1 197 ? 24.141 2.908 -4.32 1 96.5 197 TRP A O 1
ATOM 1421 N N . ILE A 1 198 ? 25.828 1.544 -4.793 1 96.75 198 ILE A N 1
ATOM 1422 C CA . ILE A 1 198 ? 26.859 2.377 -4.184 1 96.75 198 ILE A CA 1
ATOM 1423 C C . ILE A 1 198 ? 26.922 3.727 -4.898 1 96.75 198 ILE A C 1
ATOM 1425 O O . ILE A 1 198 ? 27.031 4.773 -4.258 1 96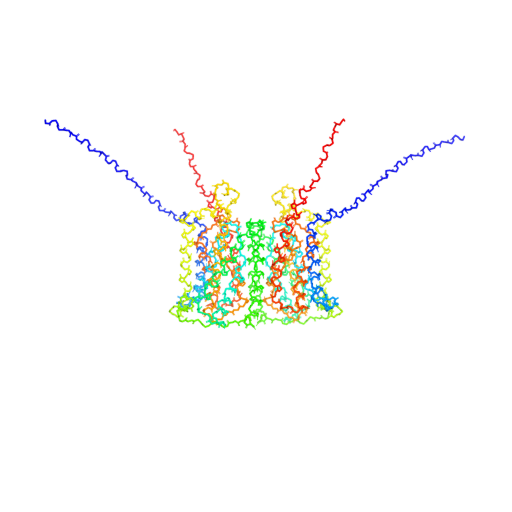.75 198 ILE A O 1
ATOM 1429 N N . ALA A 1 199 ? 26.844 3.664 -6.207 1 96.69 199 ALA A N 1
ATOM 1430 C CA . ALA A 1 199 ? 26.844 4.902 -6.98 1 96.69 199 ALA A CA 1
ATOM 1431 C C . ALA A 1 199 ? 25.656 5.789 -6.602 1 96.69 199 ALA A C 1
ATOM 1433 O O . ALA A 1 199 ? 25.812 7 -6.422 1 96.69 199 ALA A O 1
ATOM 1434 N N . PHE A 1 200 ? 24.484 5.184 -6.473 1 97.19 200 PHE A N 1
ATOM 1435 C CA . PHE A 1 200 ? 23.297 5.941 -6.105 1 97.19 200 PHE A CA 1
ATOM 1436 C C . PHE A 1 200 ? 23.406 6.488 -4.688 1 97.19 200 PHE A C 1
ATOM 1438 O O . PHE A 1 200 ? 22.938 7.586 -4.398 1 97.19 200 PHE A O 1
ATOM 1445 N N . ILE A 1 201 ? 24.031 5.715 -3.789 1 97.56 201 ILE A N 1
ATOM 1446 C CA . ILE A 1 201 ? 24.25 6.172 -2.42 1 97.56 201 ILE A CA 1
ATOM 1447 C C . ILE A 1 201 ? 25.125 7.43 -2.426 1 97.56 201 ILE A C 1
ATOM 1449 O O . ILE A 1 201 ? 24.812 8.406 -1.735 1 97.56 201 ILE A O 1
ATOM 1453 N N . VAL A 1 202 ? 26.156 7.391 -3.227 1 96.5 202 VAL A N 1
ATOM 1454 C CA . VAL A 1 202 ? 27.078 8.516 -3.301 1 96.5 202 VAL A CA 1
ATOM 1455 C C . VAL A 1 202 ? 26.375 9.727 -3.898 1 96.5 202 VAL A C 1
ATOM 1457 O O . VAL A 1 202 ? 26.5 10.844 -3.389 1 96.5 202 VAL A O 1
ATOM 1460 N N . ILE A 1 203 ? 25.578 9.523 -4.91 1 95.94 203 ILE A N 1
ATOM 1461 C CA . ILE A 1 203 ? 24.891 10.609 -5.586 1 95.94 203 ILE A CA 1
ATOM 1462 C C . ILE A 1 203 ? 23.844 11.219 -4.645 1 95.94 203 ILE A C 1
ATOM 1464 O O . ILE A 1 203 ? 23.828 12.438 -4.438 1 95.94 203 ILE A O 1
ATOM 1468 N N . VAL A 1 204 ? 23.047 10.391 -4.066 1 95.25 204 VAL A N 1
ATOM 1469 C CA . VAL A 1 204 ? 21.984 10.867 -3.184 1 95.25 204 VAL A CA 1
ATOM 1470 C C . VAL A 1 204 ? 22.609 11.438 -1.907 1 95.25 204 VAL A C 1
ATOM 1472 O O . VAL A 1 204 ? 22.109 12.422 -1.36 1 95.25 204 VAL A O 1
ATOM 1475 N N . GLY A 1 205 ? 23.688 10.797 -1.455 1 93.12 205 GLY A N 1
ATOM 1476 C CA . GLY A 1 205 ? 24.406 11.344 -0.316 1 93.12 205 GLY A CA 1
ATOM 1477 C C . GLY A 1 205 ? 24.969 12.734 -0.572 1 93.12 205 GLY A C 1
ATOM 1478 O O . GLY A 1 205 ? 24.891 13.609 0.291 1 93.12 205 GLY A O 1
ATOM 1479 N N . PHE A 1 206 ? 25.484 12.891 -1.729 1 92.19 206 PHE A N 1
ATOM 1480 C CA . PHE A 1 206 ? 25.984 14.203 -2.121 1 92.19 206 PHE A CA 1
ATOM 1481 C C . PHE A 1 206 ? 24.844 15.219 -2.201 1 92.19 206 PHE A C 1
ATOM 1483 O O . PHE A 1 206 ? 24.984 16.344 -1.731 1 92.19 206 PHE A O 1
ATOM 1490 N N . ILE A 1 207 ? 23.719 14.828 -2.723 1 90.75 207 ILE A N 1
ATOM 1491 C CA . ILE A 1 207 ? 22.578 15.711 -2.885 1 90.75 207 ILE A CA 1
ATOM 1492 C C . ILE A 1 207 ? 22.047 16.125 -1.514 1 90.75 207 ILE A C 1
ATOM 1494 O O . ILE A 1 207 ? 21.812 17.312 -1.266 1 90.75 207 ILE A O 1
ATOM 1498 N N . LEU A 1 208 ? 21.922 15.273 -0.592 1 89.62 208 LEU A N 1
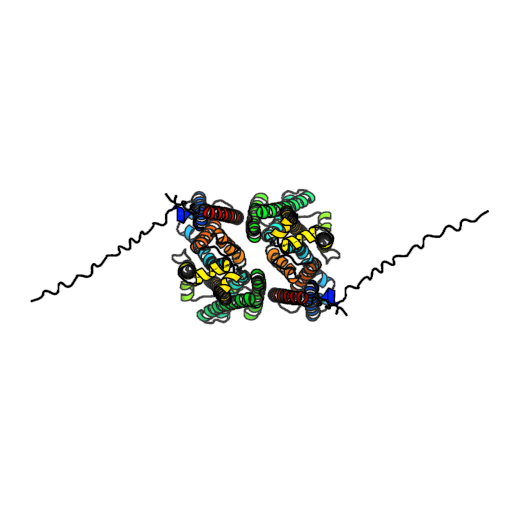ATOM 1499 C CA . LEU A 1 208 ? 21.25 15.539 0.682 1 89.62 208 LEU A CA 1
ATOM 1500 C C . LEU A 1 208 ? 22.219 16.219 1.655 1 89.62 208 LE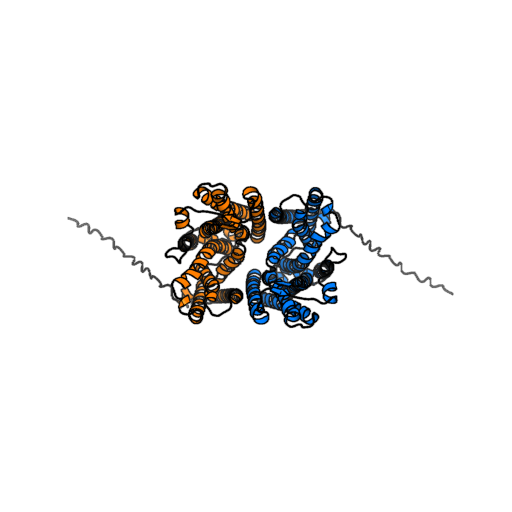U A C 1
ATOM 1502 O O . LEU A 1 208 ? 21.797 17.094 2.432 1 89.62 208 LEU A O 1
ATOM 1506 N N . ASN A 1 209 ? 23.562 15.891 1.562 1 88 209 ASN A N 1
ATOM 1507 C CA . ASN A 1 209 ? 24.469 16.359 2.615 1 88 209 ASN A CA 1
ATOM 1508 C C . ASN A 1 209 ? 25.344 17.5 2.131 1 88 209 ASN A C 1
ATOM 1510 O O . ASN A 1 209 ? 25.844 18.297 2.936 1 88 209 ASN A O 1
ATOM 1514 N N . LEU A 1 210 ? 25.562 17.578 0.839 1 89.75 210 LEU A N 1
ATOM 1515 C CA . LEU A 1 210 ? 26.578 18.516 0.404 1 89.75 210 LEU A CA 1
ATOM 1516 C C . LEU A 1 210 ? 26 19.547 -0.551 1 89.75 210 LEU A C 1
ATOM 1518 O O . LEU A 1 210 ? 26.656 20.547 -0.88 1 89.75 210 LEU A O 1
ATOM 1522 N N . SER A 1 211 ? 24.797 19.359 -0.944 1 90.38 211 SER A N 1
ATOM 1523 C CA . SER A 1 211 ? 24.203 20.312 -1.887 1 90.38 211 SER A CA 1
ATOM 1524 C C . SER A 1 211 ? 23.125 21.156 -1.225 1 90.38 211 SER A C 1
ATOM 1526 O O . SER A 1 211 ? 22.672 20.844 -0.122 1 90.38 211 SER A O 1
ATOM 1528 N N . ARG A 1 212 ? 22.75 22.266 -1.864 1 91.44 212 ARG A N 1
ATOM 1529 C CA . ARG A 1 212 ? 21.688 23.125 -1.387 1 91.44 212 ARG A CA 1
ATOM 1530 C C . ARG A 1 212 ? 20.344 22.406 -1.417 1 91.44 212 ARG A C 1
ATOM 1532 O O . ARG A 1 212 ? 19.438 22.734 -0.645 1 91.44 212 ARG A O 1
ATOM 1539 N N . TYR A 1 213 ? 20.234 21.391 -2.199 1 93.25 213 TYR A N 1
ATOM 1540 C CA . TYR A 1 213 ? 18.969 20.672 -2.373 1 93.25 213 TYR A CA 1
ATOM 1541 C C . TYR A 1 213 ? 18.609 19.891 -1.113 1 93.25 213 TYR A C 1
ATOM 1543 O O . TYR A 1 213 ? 17.438 19.688 -0.81 1 93.25 213 TYR A O 1
ATOM 1551 N N . GLY A 1 214 ? 19.641 19.438 -0.473 1 93.12 214 GLY A N 1
ATOM 1552 C CA . GLY A 1 214 ? 19.391 18.719 0.768 1 93.12 214 GLY A CA 1
ATOM 1553 C C . GLY A 1 214 ? 18.688 19.578 1.809 1 93.12 214 GLY A C 1
ATOM 1554 O O . GLY A 1 214 ? 17.688 19.141 2.404 1 93.12 214 GLY A O 1
ATOM 1555 N N . ASN A 1 215 ? 19.156 20.812 1.954 1 92.81 215 ASN A N 1
ATOM 1556 C CA . ASN A 1 215 ? 18.531 21.75 2.879 1 92.81 215 ASN A CA 1
ATOM 1557 C C . ASN A 1 215 ? 17.109 22.094 2.441 1 92.81 215 ASN A C 1
ATOM 1559 O O . ASN A 1 215 ? 16.219 22.25 3.277 1 92.81 215 ASN A O 1
ATOM 1563 N N . TRP A 1 216 ? 16.984 22.172 1.157 1 96 216 TRP A N 1
ATOM 1564 C CA . TRP A 1 216 ? 15.664 22.484 0.62 1 96 216 TRP A CA 1
ATOM 1565 C C . TRP A 1 216 ? 14.672 21.375 0.914 1 96 216 TRP A C 1
ATOM 1567 O O . TRP A 1 216 ? 13.531 21.625 1.289 1 96 216 TRP A O 1
ATOM 1577 N N . ILE A 1 217 ? 15.141 20.141 0.801 1 95.94 217 ILE A N 1
ATOM 1578 C CA . ILE A 1 217 ? 14.289 18.969 1.01 1 95.94 217 ILE A CA 1
ATOM 1579 C C . ILE A 1 217 ? 13.891 18.875 2.48 1 95.94 217 ILE A C 1
ATOM 1581 O O . ILE A 1 217 ? 12.711 18.672 2.801 1 95.94 217 ILE A O 1
ATOM 1585 N N . LEU A 1 218 ? 14.836 19.078 3.357 1 93.56 218 LEU A N 1
ATOM 1586 C CA . LEU A 1 218 ? 14.57 19.016 4.789 1 93.56 218 LEU A CA 1
ATOM 1587 C C . LEU A 1 218 ? 13.633 20.141 5.219 1 93.56 218 LEU A C 1
ATOM 1589 O O . LEU A 1 218 ? 12.711 19.922 6.012 1 93.56 218 LEU A O 1
ATOM 1593 N N . ALA A 1 219 ? 13.805 21.312 4.676 1 94.06 219 ALA A N 1
ATOM 1594 C CA . ALA A 1 219 ? 12.953 22.453 5 1 94.06 219 ALA A CA 1
ATOM 1595 C C . ALA A 1 219 ? 11.531 22.25 4.5 1 94.06 219 ALA A C 1
ATOM 1597 O O . ALA A 1 219 ? 10.57 22.531 5.219 1 94.06 219 ALA A O 1
ATOM 1598 N N . MET A 1 220 ? 11.438 21.734 3.332 1 95 220 MET A N 1
ATOM 1599 C CA . MET A 1 220 ? 10.125 21.484 2.746 1 95 220 MET A CA 1
ATOM 1600 C C . MET A 1 220 ? 9.359 20.438 3.555 1 95 220 MET A C 1
ATOM 1602 O O . MET A 1 220 ? 8.141 20.547 3.723 1 95 220 MET A O 1
ATOM 1606 N N . GLY A 1 221 ? 10.062 19.453 3.98 1 93.94 221 GLY A N 1
ATOM 1607 C CA . GLY A 1 221 ? 9.438 18.422 4.793 1 93.94 221 GLY A CA 1
ATOM 1608 C C . GLY A 1 221 ? 8.961 18.922 6.141 1 93.94 221 GLY A C 1
ATOM 1609 O O . GLY A 1 221 ? 8.016 18.375 6.711 1 93.94 221 GLY A O 1
ATOM 1610 N N . GLY A 1 222 ? 9.617 19.891 6.688 1 91.44 222 GLY A N 1
ATOM 1611 C CA . GLY A 1 222 ? 9.203 20.484 7.949 1 91.44 222 GLY A CA 1
ATOM 1612 C C . GLY A 1 222 ? 7.941 21.328 7.824 1 91.44 222 GLY A C 1
ATOM 1613 O O . GLY A 1 222 ? 6.973 21.109 8.555 1 91.44 222 GLY A O 1
ATOM 1614 N N . ASP A 1 223 ? 8.031 22.266 6.922 1 93.19 223 ASP A N 1
ATOM 1615 C CA . ASP A 1 223 ? 6.898 23.141 6.645 1 93.19 223 ASP A CA 1
ATOM 1616 C C . ASP A 1 223 ? 6.949 23.672 5.211 1 93.19 223 ASP A C 1
ATOM 1618 O O . ASP A 1 223 ? 7.688 24.609 4.918 1 93.19 223 ASP A O 1
ATOM 1622 N N . GLN A 1 224 ? 6.031 23.172 4.492 1 92.25 224 GLN A N 1
ATOM 1623 C CA . GLN A 1 224 ? 6.062 23.5 3.068 1 92.25 224 GLN A CA 1
ATOM 1624 C C . GLN A 1 224 ? 5.762 24.984 2.834 1 92.25 224 GLN A C 1
ATOM 1626 O O . GLN A 1 224 ? 6.348 25.609 1.947 1 92.25 224 GLN A O 1
ATOM 1631 N N . ILE A 1 225 ? 4.879 25.531 3.568 1 91.31 225 ILE A N 1
ATOM 1632 C CA . ILE A 1 225 ? 4.484 26.938 3.412 1 91.31 225 ILE A CA 1
ATOM 1633 C C . ILE A 1 225 ? 5.648 27.844 3.799 1 91.31 225 ILE A C 1
ATOM 1635 O O . ILE A 1 225 ? 5.988 28.766 3.061 1 91.31 225 ILE A O 1
ATOM 1639 N N . SER A 1 226 ? 6.238 27.547 4.906 1 93.31 226 SER A N 1
ATOM 1640 C CA . SER A 1 226 ? 7.387 28.328 5.348 1 93.31 226 SER A CA 1
ATOM 1641 C C . SER A 1 226 ? 8.547 28.203 4.363 1 93.31 226 SER A C 1
ATOM 1643 O O . SER A 1 226 ? 9.25 29.188 4.109 1 93.31 226 SER A O 1
ATOM 1645 N N . ALA A 1 227 ? 8.703 27.047 3.824 1 94.75 227 ALA A N 1
ATOM 1646 C CA . ALA A 1 227 ? 9.766 26.828 2.852 1 94.75 227 ALA A CA 1
ATOM 1647 C C . ALA A 1 227 ? 9.539 27.656 1.59 1 94.75 227 ALA A C 1
ATOM 1649 O O . ALA A 1 227 ? 10.469 28.266 1.061 1 94.75 227 ALA A O 1
ATOM 1650 N N . ARG A 1 228 ? 8.352 27.703 1.138 1 93.44 228 ARG A N 1
ATOM 1651 C CA . ARG A 1 228 ? 8.008 28.484 -0.042 1 93.44 228 ARG A CA 1
ATOM 1652 C C . ARG A 1 228 ? 8.227 29.984 0.207 1 93.44 228 ARG A C 1
ATOM 1654 O O . ARG A 1 228 ? 8.75 30.688 -0.657 1 93.44 228 ARG A O 1
ATOM 1661 N N . ASN A 1 229 ? 7.891 30.391 1.361 1 94.81 229 ASN A N 1
ATOM 1662 C CA . ASN A 1 229 ? 8.055 31.781 1.736 1 94.81 229 ASN A CA 1
ATOM 1663 C C . ASN A 1 229 ? 9.523 32.156 1.858 1 94.81 229 ASN A C 1
ATOM 1665 O O . ASN A 1 229 ? 9.883 33.344 1.692 1 94.81 229 ASN A O 1
ATOM 1669 N N . ALA A 1 230 ? 10.344 31.219 2.141 1 95.44 230 ALA A N 1
ATOM 1670 C CA . ALA A 1 230 ? 11.781 31.438 2.275 1 95.44 230 ALA A CA 1
ATOM 1671 C C . ALA A 1 230 ? 12.461 31.438 0.912 1 95.44 230 ALA A C 1
ATOM 1673 O O . ALA A 1 230 ? 13.688 31.578 0.825 1 95.44 230 ALA A O 1
ATOM 1674 N N . GLY A 1 231 ? 11.688 31.219 -0.181 1 94.81 231 GLY A N 1
ATOM 1675 C CA . GLY A 1 231 ? 12.227 31.328 -1.528 1 94.81 231 GLY A CA 1
ATOM 1676 C C . GLY A 1 231 ? 12.602 29.984 -2.133 1 94.81 231 GLY A C 1
ATOM 1677 O O . GLY A 1 231 ? 13.156 29.922 -3.234 1 94.81 231 GLY A O 1
ATOM 1678 N N . ILE A 1 232 ? 12.391 28.953 -1.45 1 95.31 232 ILE A N 1
ATOM 1679 C CA . ILE A 1 232 ? 12.703 27.625 -1.965 1 95.31 232 ILE A CA 1
ATOM 1680 C C . ILE A 1 232 ? 11.688 27.234 -3.041 1 95.31 232 ILE A C 1
ATOM 1682 O O . ILE A 1 232 ? 10.484 27.375 -2.84 1 95.31 232 ILE A O 1
ATOM 1686 N N . PRO A 1 233 ? 12.141 26.844 -4.227 1 96.75 233 PRO A N 1
ATOM 1687 C CA . PRO A 1 233 ? 11.211 26.406 -5.266 1 96.75 233 PRO A CA 1
ATOM 1688 C C . PRO A 1 233 ? 10.633 25.016 -4.98 1 96.75 233 PRO A C 1
ATOM 1690 O O . PRO A 1 233 ? 11.008 24.047 -5.629 1 96.75 233 PRO A O 1
ATOM 1693 N N . THR A 1 234 ? 9.68 24.969 -4.215 1 96.19 234 THR A N 1
ATOM 1694 C CA . THR A 1 234 ? 9.117 23.719 -3.709 1 96.19 234 THR A CA 1
ATOM 1695 C C . THR A 1 234 ? 8.469 22.922 -4.836 1 96.19 234 THR A C 1
ATOM 1697 O O . THR A 1 234 ? 8.508 21.688 -4.836 1 96.19 234 THR A O 1
ATOM 1700 N N . GLU A 1 235 ? 7.926 23.562 -5.84 1 96.81 235 GLU A N 1
ATOM 1701 C CA . GLU A 1 235 ? 7.25 22.875 -6.934 1 96.81 235 GLU A CA 1
ATOM 1702 C C . GLU A 1 235 ? 8.242 22.125 -7.809 1 96.81 235 GLU A C 1
ATOM 1704 O O . GLU A 1 235 ? 8.055 20.938 -8.102 1 96.81 235 GLU A O 1
ATOM 1709 N N . ARG A 1 236 ? 9.281 22.812 -8.195 1 97.19 236 ARG A N 1
ATOM 1710 C CA . ARG A 1 236 ? 10.297 22.172 -9.023 1 97.19 236 ARG A CA 1
ATOM 1711 C C . ARG A 1 236 ? 10.984 21.031 -8.266 1 97.19 236 ARG A C 1
ATOM 1713 O O . ARG A 1 236 ? 11.336 20.016 -8.859 1 97.19 236 ARG A O 1
ATOM 1720 N N . LEU A 1 237 ? 11.188 21.281 -7.023 1 97.19 237 LEU A N 1
ATOM 1721 C CA . LEU A 1 237 ? 11.844 20.281 -6.191 1 97.19 237 LEU A CA 1
ATOM 1722 C C . LEU A 1 237 ? 10.984 19.016 -6.086 1 97.19 237 LEU A C 1
ATOM 1724 O O . LEU A 1 237 ? 11.508 17.906 -6.164 1 97.19 237 LEU A O 1
ATOM 1728 N N . THR A 1 238 ? 9.695 19.188 -5.91 1 97.81 238 THR A N 1
ATOM 1729 C CA . THR A 1 238 ? 8.781 18.062 -5.828 1 97.81 238 THR A CA 1
ATOM 1730 C C . THR A 1 238 ? 8.797 17.266 -7.125 1 97.81 238 THR A C 1
ATOM 1732 O O . THR A 1 238 ? 8.883 16.031 -7.098 1 97.81 238 THR A O 1
ATOM 1735 N N . ILE A 1 239 ? 8.797 17.969 -8.195 1 98.25 239 ILE A N 1
ATOM 1736 C CA . ILE A 1 239 ? 8.812 17.312 -9.492 1 98.25 239 ILE A CA 1
ATOM 1737 C C . ILE A 1 239 ? 10.117 16.531 -9.664 1 98.25 239 ILE A C 1
ATOM 1739 O O . ILE A 1 239 ? 10.109 15.383 -10.109 1 98.25 239 ILE A O 1
ATOM 1743 N N . ALA A 1 240 ? 11.195 17.141 -9.273 1 98 240 ALA A N 1
ATOM 1744 C CA . ALA A 1 240 ? 12.508 16.516 -9.398 1 98 240 ALA A CA 1
ATOM 1745 C C . ALA A 1 240 ? 12.578 15.25 -8.539 1 98 240 ALA A C 1
ATOM 1747 O O . ALA A 1 240 ? 13.156 14.242 -8.961 1 98 240 ALA A O 1
ATOM 1748 N N . LEU A 1 241 ? 12.031 15.312 -7.379 1 98.12 241 LEU A N 1
ATOM 1749 C CA . LEU A 1 241 ? 12.062 14.172 -6.465 1 98.12 241 LEU A CA 1
ATOM 1750 C C . LEU A 1 241 ? 11.258 13 -7.023 1 98.12 241 LEU A C 1
ATOM 1752 O O . LEU A 1 241 ? 11.727 11.859 -7.008 1 98.12 241 LEU A O 1
ATOM 1756 N N . PHE A 1 242 ? 10.094 13.258 -7.539 1 98.69 242 PHE A N 1
ATOM 1757 C CA . PHE A 1 242 ? 9.273 12.203 -8.133 1 98.69 242 PHE A CA 1
ATOM 1758 C C . PHE A 1 242 ? 9.938 11.648 -9.391 1 98.69 242 PHE A C 1
ATOM 1760 O O . PHE A 1 242 ? 9.883 10.438 -9.648 1 98.69 242 PHE A O 1
ATOM 1767 N N . THR A 1 243 ? 10.531 12.539 -10.148 1 98.62 243 THR A N 1
ATOM 1768 C CA . THR A 1 243 ? 11.234 12.109 -11.352 1 98.62 243 THR A CA 1
ATOM 1769 C C . THR A 1 243 ? 12.391 11.172 -10.992 1 98.62 243 THR A C 1
ATOM 1771 O O . THR A 1 243 ? 12.609 10.172 -11.664 1 98.62 243 THR A O 1
ATOM 1774 N N . GLY A 1 244 ? 13.086 11.523 -9.938 1 97.94 244 GLY A N 1
ATOM 1775 C CA . GLY A 1 244 ? 14.148 10.656 -9.453 1 97.94 244 GLY A CA 1
ATOM 1776 C C . GLY A 1 244 ? 13.648 9.297 -9.008 1 97.94 244 GLY A C 1
ATOM 1777 O O . GLY A 1 244 ? 14.297 8.281 -9.266 1 97.94 244 GLY A O 1
ATOM 1778 N N . SER A 1 245 ? 12.531 9.25 -8.336 1 98.25 245 SER A N 1
ATOM 1779 C CA . SER A 1 245 ? 11.93 7.996 -7.902 1 98.25 245 SER A CA 1
ATOM 1780 C C . SER A 1 245 ? 11.578 7.113 -9.094 1 98.25 245 SER A C 1
ATOM 1782 O O . SER A 1 245 ? 11.852 5.91 -9.086 1 98.25 245 SER A O 1
ATOM 1784 N N . GLY A 1 246 ? 10.992 7.746 -10.117 1 98.5 246 GLY A N 1
ATOM 1785 C CA . GLY A 1 246 ? 10.664 7.016 -11.328 1 98.5 246 GLY A CA 1
ATOM 1786 C C . GLY A 1 246 ? 11.875 6.445 -12.039 1 98.5 246 GLY A C 1
ATOM 1787 O O . GLY A 1 246 ? 11.844 5.312 -12.523 1 98.5 246 GLY A O 1
ATOM 1788 N N . LEU A 1 247 ? 12.93 7.207 -12.047 1 98.06 247 LEU A N 1
ATOM 1789 C CA . LEU A 1 247 ? 14.164 6.781 -12.703 1 98.06 247 LEU A CA 1
ATOM 1790 C C . LEU A 1 247 ? 14.758 5.566 -12 1 98.06 247 LEU A C 1
ATOM 1792 O O . LEU A 1 247 ? 15.141 4.594 -12.656 1 98.06 247 LEU A O 1
ATOM 1796 N N . CYS A 1 248 ? 14.844 5.629 -10.711 1 98.12 248 CYS A N 1
ATOM 1797 C CA . CYS A 1 248 ? 15.422 4.531 -9.945 1 98.12 248 CYS A CA 1
ATOM 1798 C C . CYS A 1 248 ? 14.562 3.277 -10.055 1 98.12 248 CYS A C 1
ATOM 1800 O O . CYS A 1 248 ? 15.094 2.168 -10.156 1 98.12 248 CYS A O 1
ATOM 1802 N N . ALA A 1 249 ? 13.273 3.424 -10.039 1 97.81 249 ALA A N 1
ATOM 1803 C CA . ALA A 1 249 ? 12.375 2.283 -10.203 1 97.81 249 ALA A CA 1
ATOM 1804 C C . ALA A 1 249 ? 12.562 1.634 -11.57 1 97.81 249 ALA A C 1
ATOM 1806 O O . ALA A 1 249 ? 12.625 0.406 -11.68 1 97.81 249 ALA A O 1
ATOM 1807 N N . ALA A 1 250 ? 12.648 2.494 -12.555 1 97.94 250 ALA A N 1
ATOM 1808 C CA . ALA A 1 250 ? 12.852 1.986 -13.906 1 97.94 250 ALA A CA 1
ATOM 1809 C C . ALA A 1 250 ? 14.188 1.255 -14.031 1 97.94 250 ALA A C 1
ATOM 1811 O O . ALA A 1 250 ? 14.281 0.237 -14.719 1 97.94 250 ALA A O 1
ATOM 1812 N N . PHE A 1 251 ? 15.188 1.788 -13.367 1 96.94 251 PHE A N 1
ATOM 1813 C CA . PHE A 1 251 ? 16.5 1.176 -13.398 1 96.94 251 PHE A CA 1
ATOM 1814 C C . PHE A 1 251 ? 16.469 -0.23 -12.805 1 96.94 251 PHE A C 1
ATOM 1816 O O . PHE A 1 251 ? 17.031 -1.165 -13.383 1 96.94 251 PHE A O 1
ATOM 1823 N N . VAL A 1 252 ? 15.844 -0.389 -11.711 1 95.75 252 VAL A N 1
ATOM 1824 C CA . VAL A 1 252 ? 15.75 -1.692 -11.062 1 95.75 252 VAL A CA 1
ATOM 1825 C C . VAL A 1 252 ? 14.961 -2.654 -11.953 1 95.75 252 VAL A C 1
ATOM 1827 O O . VAL A 1 252 ? 15.336 -3.822 -12.094 1 95.75 252 VAL A O 1
ATOM 1830 N N . GLY A 1 253 ? 13.891 -2.158 -12.555 1 94.88 253 GLY A N 1
ATOM 1831 C CA . GLY A 1 253 ? 13.102 -2.994 -13.438 1 94.88 253 GLY A CA 1
ATOM 1832 C C . GLY A 1 253 ? 13.891 -3.516 -14.625 1 94.88 253 GLY A C 1
ATOM 1833 O O . GLY A 1 253 ? 13.82 -4.703 -14.953 1 94.88 253 GLY A O 1
ATOM 1834 N N . LEU A 1 254 ? 14.594 -2.625 -15.258 1 93.31 254 LEU A N 1
ATOM 1835 C CA . LEU A 1 254 ? 15.367 -3.031 -16.422 1 93.31 254 LEU A CA 1
ATOM 1836 C C . LEU A 1 254 ? 16.516 -3.955 -16.016 1 93.31 254 LEU A C 1
ATOM 1838 O O . LEU A 1 254 ? 16.828 -4.906 -16.734 1 93.31 254 LEU A O 1
ATOM 1842 N N . SER A 1 255 ? 17.156 -3.689 -14.906 1 92 255 SER A N 1
ATOM 1843 C CA . SER A 1 255 ? 18.219 -4.562 -14.422 1 92 255 SER A CA 1
ATOM 1844 C C . SER A 1 255 ? 17.703 -5.965 -14.133 1 92 255 SER A C 1
ATOM 1846 O O . SER A 1 255 ? 18.375 -6.953 -14.445 1 92 255 SER A O 1
ATOM 1848 N N . GLN A 1 256 ? 16.531 -6.066 -13.602 1 90.25 256 GLN A N 1
ATOM 1849 C CA . GLN A 1 256 ? 15.93 -7.363 -13.312 1 90.25 256 GLN A CA 1
ATOM 1850 C C . GLN A 1 256 ? 15.609 -8.125 -14.594 1 90.25 256 GLN A C 1
ATOM 1852 O O . GLN A 1 256 ? 15.797 -9.344 -14.664 1 90.25 256 GLN A O 1
ATOM 1857 N N . ALA A 1 257 ? 15.117 -7.406 -15.508 1 90.31 257 ALA A N 1
ATOM 1858 C CA . ALA A 1 257 ? 14.789 -8.039 -16.781 1 90.31 257 ALA A CA 1
ATOM 1859 C C . ALA A 1 257 ? 16.031 -8.633 -17.438 1 90.31 257 ALA A C 1
ATOM 1861 O O . ALA A 1 257 ? 15.992 -9.742 -17.969 1 90.31 257 ALA A O 1
ATOM 1862 N N . ILE A 1 258 ? 17.109 -7.926 -17.375 1 88.94 258 ILE A N 1
ATOM 1863 C CA . ILE A 1 258 ? 18.359 -8.375 -17.984 1 88.94 258 ILE A CA 1
ATOM 1864 C C . ILE A 1 258 ? 18.938 -9.523 -17.156 1 88.94 258 ILE A C 1
ATOM 1866 O O . ILE A 1 258 ? 19.422 -10.508 -17.719 1 88.94 258 ILE A O 1
ATOM 1870 N N . LEU A 1 259 ? 18.844 -9.391 -15.875 1 85.69 259 LEU A N 1
ATOM 1871 C CA . LEU A 1 259 ? 19.375 -10.406 -14.969 1 85.69 259 LEU A CA 1
ATOM 1872 C C . LEU A 1 259 ? 18.641 -11.734 -15.148 1 85.69 259 LEU A C 1
ATOM 1874 O O . LEU A 1 259 ? 19.266 -12.789 -15.211 1 85.69 259 LEU A O 1
ATOM 1878 N N . TYR A 1 260 ? 17.328 -11.648 -15.234 1 83.56 260 TYR A N 1
ATOM 1879 C CA . TYR A 1 260 ? 16.516 -12.867 -15.25 1 83.56 260 TYR A CA 1
ATOM 1880 C C . TYR A 1 260 ? 16.156 -13.266 -16.672 1 83.56 260 TYR A C 1
ATOM 1882 O O . TYR A 1 260 ? 15.492 -14.281 -16.891 1 83.56 260 TYR A O 1
ATOM 1890 N N . ASN A 1 261 ? 16.5 -12.516 -17.594 1 86.25 261 ASN A N 1
ATOM 1891 C CA . ASN A 1 261 ? 16.281 -12.773 -19.016 1 86.25 261 ASN A CA 1
ATOM 1892 C C . ASN A 1 261 ? 14.789 -12.891 -19.328 1 86.25 261 ASN A C 1
ATOM 1894 O O . ASN A 1 261 ? 14.398 -13.703 -20.172 1 86.25 261 ASN A O 1
ATOM 1898 N N . SER A 1 262 ? 14.039 -12.266 -18.531 1 86.5 262 SER A N 1
ATOM 1899 C CA . SER A 1 262 ? 12.602 -12.258 -18.734 1 86.5 262 SER A CA 1
ATOM 1900 C C . SER A 1 262 ? 11.938 -11.133 -17.953 1 86.5 262 SER A C 1
ATOM 1902 O O . SER A 1 262 ? 12.531 -10.562 -17.047 1 86.5 262 SER A O 1
ATOM 1904 N N . ALA A 1 263 ? 10.844 -10.742 -18.422 1 87.69 263 ALA A N 1
ATOM 1905 C CA . ALA A 1 263 ? 10.047 -9.727 -17.75 1 87.69 263 ALA A CA 1
ATOM 1906 C C . ALA A 1 263 ? 8.617 -10.203 -17.516 1 87.69 263 ALA A C 1
ATOM 1908 O O . ALA A 1 263 ? 8.062 -10.938 -18.344 1 87.69 263 ALA A O 1
ATOM 1909 N N . GLN A 1 264 ? 8.133 -9.922 -16.328 1 84.56 264 GLN A N 1
ATOM 1910 C CA . GLN A 1 264 ? 6.758 -10.242 -15.969 1 84.56 264 GLN A CA 1
ATOM 1911 C C . GLN A 1 264 ? 5.996 -8.992 -15.539 1 84.56 264 GLN A C 1
ATOM 1913 O O . GLN A 1 264 ? 6.559 -8.117 -14.875 1 84.56 264 GLN A O 1
ATOM 1918 N N . VAL A 1 265 ? 4.695 -8.969 -15.805 1 79.81 265 VAL A N 1
ATOM 1919 C CA . VAL A 1 265 ? 3.877 -7.789 -15.57 1 79.81 265 VAL A CA 1
ATOM 1920 C C . VAL A 1 265 ? 3.559 -7.672 -14.078 1 79.81 265 VAL A C 1
ATOM 1922 O O . VAL A 1 265 ? 3.305 -6.574 -13.578 1 79.81 265 VAL A O 1
ATOM 1925 N N . ALA A 1 266 ? 3.445 -8.727 -13.367 1 70.5 266 ALA A N 1
ATOM 1926 C CA . ALA A 1 266 ? 2.969 -8.711 -11.984 1 70.5 266 ALA A CA 1
ATOM 1927 C C . ALA A 1 266 ? 4.137 -8.641 -11 1 70.5 266 ALA A C 1
ATOM 1929 O O . ALA A 1 266 ? 3.979 -8.953 -9.82 1 70.5 266 ALA A O 1
ATOM 1930 N N . ALA A 1 267 ? 5.16 -7.992 -11.43 1 71.31 267 ALA A N 1
ATOM 1931 C CA . ALA A 1 267 ? 6.324 -7.934 -10.547 1 71.31 267 ALA A CA 1
ATOM 1932 C C . ALA A 1 267 ? 6.473 -6.551 -9.922 1 71.31 267 ALA A C 1
ATOM 1934 O O . ALA A 1 267 ? 5.77 -5.609 -10.305 1 71.31 267 ALA A O 1
ATOM 1935 N N . GLY A 1 268 ? 6.66 -6.352 -8.602 1 83.25 268 GLY A N 1
ATOM 1936 C CA . GLY A 1 268 ? 7.129 -5.078 -8.078 1 83.25 268 GLY A CA 1
ATOM 1937 C C . GLY A 1 268 ? 6.305 -4.57 -6.914 1 83.25 268 GLY A C 1
ATOM 1938 O O . GLY A 1 268 ? 6.703 -3.627 -6.23 1 83.25 268 GLY A O 1
ATOM 1939 N N . GLN A 1 269 ? 5.141 -5.172 -6.777 1 85.94 269 GLN A N 1
ATOM 1940 C CA . GLN A 1 269 ? 4.238 -4.684 -5.742 1 85.94 269 GLN A CA 1
ATOM 1941 C C . GLN A 1 269 ? 4.895 -4.738 -4.367 1 85.94 269 GLN A C 1
ATOM 1943 O O . GLN A 1 269 ? 4.664 -3.869 -3.525 1 85.94 269 GLN A O 1
ATOM 1948 N N . SER A 1 270 ? 5.742 -5.668 -4.195 1 88.69 270 SER A N 1
ATOM 1949 C CA . SER A 1 270 ? 6.375 -5.836 -2.891 1 88.69 270 SER A CA 1
ATOM 1950 C C . SER A 1 270 ? 7.309 -4.676 -2.574 1 88.69 270 SER A C 1
ATOM 1952 O O . SER A 1 270 ? 7.539 -4.355 -1.406 1 88.69 270 SER A O 1
ATOM 1954 N N . PHE A 1 271 ? 7.797 -4.027 -3.641 1 93.31 271 PHE A N 1
ATOM 1955 C CA . PHE A 1 271 ? 8.766 -2.957 -3.438 1 93.31 271 PHE A CA 1
ATOM 1956 C C . PHE A 1 271 ? 8.102 -1.736 -2.811 1 93.31 271 PHE A C 1
ATOM 1958 O O . PHE A 1 271 ? 8.773 -0.878 -2.24 1 93.31 271 PHE A O 1
ATOM 1965 N N . ILE A 1 272 ? 6.773 -1.682 -2.936 1 94.75 272 ILE A N 1
ATOM 1966 C CA . ILE A 1 272 ? 6.059 -0.539 -2.375 1 94.75 272 ILE A CA 1
ATOM 1967 C C . ILE A 1 272 ? 6.258 -0.499 -0.862 1 94.75 272 ILE A C 1
ATOM 1969 O O . ILE A 1 272 ? 6.879 0.425 -0.335 1 94.75 272 ILE A O 1
ATOM 1973 N N . PHE A 1 273 ? 5.934 -1.569 -0.205 1 94.12 273 PHE A N 1
ATOM 1974 C CA . PHE A 1 273 ? 5.961 -1.581 1.253 1 94.12 273 PHE A CA 1
ATOM 1975 C C . PHE A 1 273 ? 7.367 -1.864 1.767 1 94.12 273 PHE A C 1
ATOM 1977 O O . PHE A 1 273 ? 7.781 -1.32 2.793 1 94.12 273 PHE A O 1
ATOM 1984 N N . ASN A 1 274 ? 8.141 -2.654 1.019 1 96.12 274 ASN A N 1
ATOM 1985 C CA . ASN A 1 274 ? 9.492 -2.984 1.448 1 96.12 274 ASN A CA 1
ATOM 1986 C C . ASN A 1 274 ? 10.383 -1.745 1.504 1 96.12 274 ASN A C 1
ATOM 1988 O O . ASN A 1 274 ? 11.172 -1.588 2.432 1 96.12 274 ASN A O 1
ATOM 1992 N N . SER A 1 275 ? 10.227 -0.946 0.485 1 97.19 275 SER A N 1
ATOM 1993 C CA . SER A 1 275 ? 11.055 0.256 0.466 1 97.19 275 SER A CA 1
ATOM 1994 C C . SER A 1 275 ? 10.664 1.212 1.59 1 97.19 275 SER A C 1
ATOM 1996 O O . SER A 1 275 ? 11.531 1.789 2.248 1 97.19 275 SER A O 1
ATOM 1998 N N . ILE A 1 276 ? 9.375 1.33 1.817 1 95.69 276 ILE A N 1
ATOM 1999 C CA . ILE A 1 276 ? 8.906 2.203 2.889 1 95.69 276 ILE A CA 1
ATOM 2000 C C . ILE A 1 276 ? 9.398 1.678 4.234 1 95.69 276 ILE A C 1
ATOM 2002 O O . ILE A 1 276 ? 9.891 2.443 5.066 1 95.69 276 ILE A O 1
ATOM 2006 N N . ILE A 1 277 ? 9.297 0.394 4.41 1 95.81 277 ILE A N 1
ATOM 2007 C CA . ILE A 1 277 ? 9.727 -0.235 5.652 1 95.81 277 ILE A CA 1
ATOM 2008 C C . ILE A 1 277 ? 11.219 0.018 5.867 1 95.81 277 ILE A C 1
ATOM 2010 O O . ILE A 1 277 ? 11.641 0.422 6.957 1 95.81 277 ILE A O 1
ATOM 2014 N N . ALA A 1 278 ? 12.008 -0.19 4.832 1 96.56 278 ALA A N 1
ATOM 2015 C CA . ALA A 1 278 ? 13.453 0.01 4.93 1 96.56 278 ALA A CA 1
ATOM 2016 C C . ALA A 1 278 ? 13.781 1.45 5.309 1 96.56 278 ALA A C 1
ATOM 2018 O O . ALA A 1 278 ? 14.641 1.692 6.16 1 96.56 278 ALA A O 1
ATOM 2019 N N . VAL A 1 279 ? 13.102 2.375 4.719 1 96.44 279 VAL A N 1
ATOM 2020 C CA . VAL A 1 279 ? 13.352 3.795 4.945 1 96.44 279 VAL A CA 1
ATOM 2021 C C . VAL A 1 279 ? 12.961 4.172 6.371 1 96.44 279 VAL A C 1
ATOM 2023 O O . VAL A 1 279 ? 13.688 4.898 7.051 1 96.44 279 VAL A O 1
ATOM 2026 N N . VAL A 1 280 ? 11.844 3.627 6.84 1 94.06 280 VAL A N 1
ATOM 2027 C CA . VAL A 1 280 ? 11.352 3.955 8.172 1 94.06 280 VAL A CA 1
ATOM 2028 C C . VAL A 1 280 ? 12.258 3.318 9.227 1 94.06 280 VAL A C 1
ATOM 2030 O O . VAL A 1 280 ? 12.594 3.949 10.234 1 94.06 280 VAL A O 1
ATOM 2033 N N . ILE A 1 281 ? 12.633 2.107 8.977 1 93.25 281 ILE A N 1
ATOM 2034 C CA . ILE A 1 281 ? 13.578 1.446 9.867 1 93.25 281 ILE A CA 1
ATOM 2035 C C . ILE A 1 281 ? 14.875 2.25 9.93 1 93.25 281 ILE A C 1
ATOM 2037 O O . ILE A 1 281 ? 15.516 2.328 10.984 1 93.25 281 ILE A O 1
ATOM 2041 N N . GLY A 1 282 ? 15.203 2.869 8.836 1 94.06 282 GLY A N 1
ATOM 2042 C CA . GLY A 1 282 ? 16.406 3.691 8.742 1 94.06 282 GLY A CA 1
ATOM 2043 C C . GLY A 1 282 ? 16.297 5 9.5 1 94.06 282 GLY A C 1
ATOM 2044 O O . GLY A 1 282 ? 17.266 5.754 9.594 1 94.06 282 GLY A O 1
ATOM 2045 N N . GLY A 1 283 ? 15.086 5.34 9.969 1 91.12 283 GLY A N 1
ATOM 2046 C CA . GLY A 1 283 ? 14.945 6.5 10.836 1 91.12 283 GLY A CA 1
ATOM 2047 C C . GLY A 1 283 ? 14.281 7.676 10.148 1 91.12 283 GLY A C 1
ATOM 2048 O O . GLY A 1 283 ? 14.227 8.773 10.703 1 91.12 283 GLY A O 1
ATOM 2049 N N . VAL A 1 284 ? 13.836 7.477 8.922 1 91.69 284 VAL A N 1
ATOM 2050 C CA . VAL A 1 284 ? 13.148 8.547 8.211 1 91.69 284 VAL A CA 1
ATOM 2051 C C . VAL A 1 284 ? 11.703 8.648 8.695 1 91.69 284 VAL A C 1
ATOM 2053 O O . VAL A 1 284 ? 11.039 7.629 8.898 1 91.69 284 VAL A O 1
ATOM 2056 N N . LEU A 1 285 ? 11.227 9.852 8.891 1 87.25 285 LEU A N 1
ATOM 2057 C CA . LEU A 1 285 ? 9.867 10.062 9.383 1 87.25 285 LEU A CA 1
ATOM 2058 C C . LEU A 1 285 ? 8.883 10.195 8.227 1 87.25 285 LEU A C 1
ATOM 2060 O O . LEU A 1 285 ? 9.188 10.828 7.211 1 87.25 285 LEU A O 1
ATOM 2064 N N . LEU A 1 286 ? 7.758 9.625 8.461 1 82.69 286 LEU A N 1
ATOM 2065 C CA . LEU A 1 286 ? 6.695 9.75 7.469 1 82.69 286 LEU A CA 1
ATOM 2066 C C . LEU A 1 286 ? 6.113 11.156 7.465 1 82.69 286 LEU A C 1
ATOM 2068 O O . LEU A 1 286 ? 5.504 11.578 6.48 1 82.69 286 LEU A O 1
ATOM 2072 N N . THR A 1 287 ? 6.254 11.898 8.508 1 82.44 287 THR A N 1
ATOM 2073 C CA . THR A 1 287 ? 5.703 13.242 8.656 1 82.44 287 THR A CA 1
ATOM 2074 C C . THR A 1 287 ? 6.605 14.273 7.98 1 82.44 287 THR A C 1
ATOM 2076 O O . THR A 1 287 ? 6.258 15.453 7.898 1 82.44 287 THR A O 1
ATOM 2079 N N . GLY A 1 288 ? 7.719 13.844 7.543 1 88.25 288 GLY A N 1
ATOM 2080 C CA . GLY A 1 288 ? 8.617 14.719 6.809 1 88.25 288 GLY A CA 1
ATOM 2081 C C . GLY A 1 288 ? 9.594 15.461 7.707 1 88.25 288 GLY A C 1
ATOM 2082 O O . GLY A 1 288 ? 9.43 15.469 8.93 1 88.25 288 GLY A O 1
ATOM 2083 N N . GLY A 1 289 ? 10.68 15.945 7.145 1 89.88 289 GLY A N 1
ATOM 2084 C CA . GLY A 1 289 ? 11.57 16.906 7.781 1 89.88 289 GLY A CA 1
ATOM 2085 C C . GLY A 1 289 ? 12.766 16.25 8.445 1 89.88 289 GLY A C 1
ATOM 2086 O O . GLY A 1 289 ? 13.648 16.938 8.961 1 89.88 289 GLY A O 1
ATOM 2087 N N . TYR A 1 290 ? 12.773 14.977 8.453 1 89.81 290 TYR A N 1
ATOM 2088 C CA . TYR A 1 290 ? 13.891 14.344 9.133 1 89.81 290 TYR A CA 1
ATOM 2089 C C . TYR A 1 290 ? 14.289 13.047 8.438 1 89.81 290 TYR A C 1
ATOM 2091 O O . TYR A 1 290 ? 13.43 12.273 8.016 1 89.81 290 TYR A O 1
ATOM 2099 N N . GLY A 1 291 ? 15.664 12.812 8.305 1 90.62 291 GLY A N 1
ATOM 2100 C CA . GLY A 1 291 ? 16.203 11.602 7.715 1 90.62 291 GLY A CA 1
ATOM 2101 C C . GLY A 1 291 ? 17.625 11.75 7.23 1 90.62 291 GLY A C 1
ATOM 2102 O O . GLY A 1 291 ? 18.156 12.852 7.195 1 90.62 291 GLY A O 1
ATOM 2103 N N . SER A 1 292 ? 18.266 10.648 6.977 1 92.75 292 SER A N 1
ATOM 2104 C CA . SER A 1 292 ? 19.641 10.641 6.473 1 92.75 292 SER A CA 1
ATOM 2105 C C . SER A 1 292 ? 19.859 9.492 5.492 1 92.75 292 SER A C 1
ATOM 2107 O O . SER A 1 292 ? 19.156 8.484 5.539 1 92.75 292 SER A O 1
ATOM 2109 N N . VAL A 1 293 ? 20.797 9.75 4.621 1 94.69 293 VAL A N 1
ATOM 2110 C CA . VAL A 1 293 ? 21.125 8.734 3.629 1 94.69 293 VAL A CA 1
ATOM 2111 C C . VAL A 1 293 ? 21.719 7.516 4.316 1 94.69 293 VAL A C 1
ATOM 2113 O O . VAL A 1 293 ? 21.406 6.375 3.957 1 94.69 293 VAL A O 1
ATOM 2116 N N . VAL A 1 294 ? 22.531 7.738 5.289 1 94.38 294 VAL A N 1
ATOM 2117 C CA . VAL A 1 294 ? 23.141 6.645 6.039 1 94.38 294 VAL A CA 1
ATOM 2118 C C . VAL A 1 294 ? 22.062 5.809 6.711 1 94.38 294 VAL A C 1
ATOM 2120 O O . VAL A 1 294 ? 22.141 4.574 6.723 1 94.38 294 VAL A O 1
ATOM 2123 N N . GLY A 1 295 ? 21.109 6.473 7.262 1 94 295 GLY A N 1
ATOM 2124 C CA . GLY A 1 295 ? 19.984 5.762 7.852 1 94 295 GLY A CA 1
ATOM 2125 C C . GLY A 1 295 ? 19.25 4.883 6.863 1 94 295 GLY A C 1
ATOM 2126 O O . GLY A 1 295 ? 18.938 3.729 7.164 1 94 295 GLY A O 1
ATOM 2127 N N . ILE A 1 296 ? 19 5.398 5.707 1 96.19 296 ILE A N 1
ATOM 2128 C CA . ILE A 1 296 ? 18.281 4.66 4.668 1 96.19 296 ILE A CA 1
ATOM 2129 C C . ILE A 1 296 ? 19.078 3.42 4.277 1 96.19 296 ILE A C 1
ATOM 2131 O O . ILE A 1 296 ? 18.516 2.332 4.129 1 96.19 296 ILE A O 1
ATOM 2135 N N . VAL A 1 297 ? 20.375 3.615 4.164 1 97.06 297 VAL A N 1
ATOM 2136 C CA . VAL A 1 297 ? 21.25 2.502 3.797 1 97.06 297 VAL A CA 1
ATOM 2137 C C . VAL A 1 297 ? 21.219 1.444 4.898 1 97.06 297 VAL A C 1
ATOM 2139 O O . VAL A 1 297 ? 21.078 0.251 4.621 1 97.06 297 VAL A O 1
ATOM 2142 N N . LEU A 1 298 ? 21.328 1.853 6.121 1 96 298 LEU A N 1
ATOM 2143 C CA . LEU A 1 298 ? 21.312 0.926 7.246 1 96 298 LEU A CA 1
ATOM 2144 C C . LEU A 1 298 ? 19.969 0.206 7.34 1 96 298 LEU A C 1
ATOM 2146 O O . LEU A 1 298 ? 19.922 -0.993 7.625 1 96 298 LEU A O 1
ATOM 2150 N N . GLY A 1 299 ? 18.938 0.957 7.152 1 96.12 299 GLY A N 1
ATOM 2151 C CA . GLY A 1 299 ? 17.625 0.341 7.16 1 96.12 299 GLY A CA 1
ATOM 2152 C C . GLY A 1 299 ? 17.438 -0.699 6.07 1 96.12 299 GLY A C 1
ATOM 2153 O O . GLY A 1 299 ? 16.844 -1.754 6.305 1 96.12 299 GLY A O 1
ATOM 2154 N N . THR A 1 300 ? 17.938 -0.389 4.934 1 97.31 300 THR A N 1
ATOM 2155 C CA . THR A 1 300 ? 17.859 -1.312 3.805 1 97.31 300 THR A CA 1
ATOM 2156 C C . THR A 1 300 ? 18.656 -2.584 4.094 1 97.31 300 THR A C 1
ATOM 2158 O O . THR A 1 300 ? 18.203 -3.688 3.787 1 97.31 300 THR A O 1
ATOM 2161 N N . LEU A 1 301 ? 19.797 -2.393 4.656 1 96.62 301 LEU A N 1
ATOM 2162 C CA . LEU A 1 301 ? 20.625 -3.537 5.027 1 96.62 301 LEU A CA 1
ATOM 2163 C C . LEU A 1 301 ? 19.922 -4.395 6.078 1 96.62 301 LEU A C 1
ATOM 2165 O O . LEU A 1 301 ? 19.906 -5.621 5.969 1 96.62 301 LEU A O 1
ATOM 2169 N N . THR A 1 302 ? 19.375 -3.742 7.047 1 94.81 302 THR A N 1
ATOM 2170 C CA . THR A 1 302 ? 18.672 -4.457 8.109 1 94.81 302 THR A CA 1
ATOM 2171 C C . THR A 1 302 ? 17.531 -5.293 7.539 1 94.81 302 THR A C 1
ATOM 2173 O O . THR A 1 302 ? 17.391 -6.473 7.867 1 94.81 302 THR A O 1
ATOM 2176 N N . PHE A 1 303 ? 16.766 -4.688 6.715 1 94.88 303 PHE A N 1
ATOM 2177 C CA . PHE A 1 303 ? 15.648 -5.387 6.074 1 94.88 303 PHE A CA 1
ATOM 2178 C C . PHE A 1 303 ? 16.156 -6.602 5.305 1 94.88 303 PHE A C 1
ATOM 2180 O O . PHE A 1 303 ? 15.578 -7.691 5.414 1 94.88 303 PHE A O 1
ATOM 2187 N N . SER A 1 304 ? 17.188 -6.418 4.555 1 95.31 304 SER A N 1
ATOM 2188 C CA . SER A 1 304 ? 17.672 -7.465 3.666 1 95.31 304 SER A CA 1
ATOM 2189 C C . SER A 1 304 ? 18.312 -8.602 4.457 1 95.31 304 SER A C 1
ATOM 2191 O O . SER A 1 304 ? 18.203 -9.773 4.066 1 95.31 304 SER A O 1
ATOM 2193 N N . VAL A 1 305 ? 18.969 -8.242 5.527 1 93.75 305 VAL A N 1
ATOM 2194 C CA . VAL A 1 305 ? 19.578 -9.273 6.367 1 93.75 305 VAL A CA 1
ATOM 2195 C C . VAL A 1 305 ? 18.484 -10.156 6.965 1 93.75 305 VAL A C 1
ATOM 2197 O O . VAL A 1 305 ? 18.625 -11.383 7.012 1 93.75 305 VAL A O 1
ATOM 2200 N N . VAL A 1 306 ? 17.422 -9.562 7.332 1 91.31 306 VAL A N 1
ATOM 2201 C CA . VAL A 1 306 ? 16.328 -10.336 7.906 1 91.31 306 VAL A CA 1
ATOM 2202 C C . VAL A 1 306 ? 15.656 -11.172 6.816 1 91.31 306 VAL A C 1
ATOM 2204 O O . VAL A 1 306 ? 15.414 -12.367 7.008 1 91.31 306 VAL A O 1
ATOM 2207 N N . ASN A 1 307 ? 15.422 -10.484 5.711 1 90.5 307 ASN A N 1
ATOM 2208 C CA . ASN A 1 307 ? 14.703 -11.109 4.605 1 90.5 307 ASN A CA 1
ATOM 2209 C C . ASN A 1 307 ? 15.461 -12.32 4.066 1 90.5 307 ASN A C 1
ATOM 2211 O O . ASN A 1 307 ? 14.852 -13.328 3.701 1 90.5 307 ASN A O 1
ATOM 2215 N N . GLN A 1 308 ? 16.766 -12.273 4.047 1 89.94 308 GLN A N 1
ATOM 2216 C CA . GLN A 1 308 ? 17.562 -13.359 3.467 1 89.94 308 GLN A CA 1
ATOM 2217 C C . GLN A 1 308 ? 18.203 -14.219 4.551 1 89.94 308 GLN A C 1
ATOM 2219 O O . GLN A 1 308 ? 18.422 -15.414 4.355 1 89.94 308 GLN A O 1
ATOM 2224 N N . GLY A 1 309 ? 18.516 -13.641 5.664 1 89.12 309 GLY A N 1
ATOM 2225 C CA . GLY A 1 309 ? 19.172 -14.359 6.738 1 89.12 309 GLY A CA 1
ATOM 2226 C C . GLY A 1 309 ? 18.359 -15.523 7.281 1 89.12 309 GLY A C 1
ATOM 2227 O O . GLY A 1 309 ? 18.922 -16.516 7.734 1 89.12 309 GLY A O 1
ATOM 2228 N N . ILE A 1 310 ? 17.125 -15.383 7.219 1 86.31 310 ILE A N 1
ATOM 2229 C CA . ILE A 1 310 ? 16.234 -16.391 7.773 1 86.31 310 ILE A CA 1
ATOM 2230 C C . ILE A 1 310 ? 16.438 -17.719 7.043 1 86.31 310 ILE A C 1
ATOM 2232 O O . ILE A 1 310 ? 16.266 -18.797 7.625 1 86.31 310 ILE A O 1
ATOM 2236 N N . PHE A 1 311 ? 16.844 -17.609 5.789 1 87.25 311 PHE A N 1
ATOM 2237 C CA . PHE A 1 311 ? 17.031 -18.812 4.984 1 87.25 311 PHE A CA 1
ATOM 2238 C C . PHE A 1 311 ? 18.281 -19.578 5.43 1 87.25 311 PHE A C 1
ATOM 2240 O O . PHE A 1 311 ? 18.469 -20.734 5.059 1 87.25 311 PHE A O 1
ATOM 2247 N N . TYR A 1 312 ? 19.078 -18.953 6.148 1 86.62 312 TYR A N 1
ATOM 2248 C CA . TYR A 1 312 ? 20.297 -19.594 6.629 1 86.62 312 TYR A CA 1
ATOM 2249 C C . TYR A 1 312 ? 20.109 -20.141 8.039 1 86.62 312 TYR A C 1
ATOM 2251 O O . TYR A 1 312 ? 21.016 -20.75 8.602 1 86.62 312 TYR A O 1
ATOM 2259 N N . THR A 1 313 ? 18.969 -19.875 8.484 1 85 313 THR A N 1
ATOM 2260 C CA . THR A 1 313 ? 18.656 -20.391 9.812 1 85 313 THR A CA 1
ATOM 2261 C C . THR A 1 313 ? 17.797 -21.641 9.719 1 85 313 THR A C 1
ATOM 2263 O O . THR A 1 313 ? 17.359 -22.016 8.633 1 85 313 THR A O 1
ATOM 2266 N N . GLY A 1 314 ? 17.719 -22.359 10.688 1 79.62 314 GLY A N 1
ATOM 2267 C CA . GLY A 1 314 ? 16.828 -23.516 10.727 1 79.62 314 GLY A CA 1
ATOM 2268 C C . GLY A 1 314 ? 15.375 -23.141 10.898 1 79.62 314 GLY A C 1
ATOM 2269 O O . GLY A 1 314 ? 14.5 -24.016 10.898 1 79.62 314 GLY A O 1
ATOM 2270 N N . PHE A 1 315 ? 15.109 -21.812 10.891 1 78.94 315 PHE A N 1
ATOM 2271 C CA . PHE A 1 315 ? 13.742 -21.359 11.078 1 78.94 315 PHE A CA 1
ATOM 2272 C C . PHE A 1 315 ? 12.992 -21.328 9.75 1 78.94 315 PHE A C 1
ATOM 2274 O O . PHE A 1 315 ? 13.609 -21.203 8.688 1 78.94 315 PHE A O 1
ATOM 2281 N N . ASP A 1 316 ? 11.719 -21.531 9.812 1 80.69 316 ASP A N 1
ATOM 2282 C CA . ASP A 1 316 ? 10.867 -21.406 8.633 1 80.69 316 ASP A CA 1
ATOM 2283 C C . ASP A 1 316 ? 10.898 -19.984 8.086 1 80.69 316 ASP A C 1
ATOM 2285 O O . ASP A 1 316 ? 10.836 -19.016 8.859 1 80.69 316 ASP A O 1
ATOM 2289 N N . ALA A 1 317 ? 11.078 -19.781 6.793 1 77.06 317 ALA A N 1
ATOM 2290 C CA . ALA A 1 317 ? 11.203 -18.484 6.105 1 77.06 317 ALA A CA 1
ATOM 2291 C C . ALA A 1 317 ? 9.945 -17.656 6.281 1 77.06 317 ALA A C 1
ATOM 2293 O O . ALA A 1 317 ? 9.984 -16.422 6.117 1 77.06 317 ALA A O 1
ATOM 2294 N N . ASN A 1 318 ? 8.945 -18.312 6.684 1 75.62 318 ASN A N 1
ATOM 2295 C CA . ASN A 1 318 ? 7.672 -17.625 6.84 1 75.62 318 ASN A CA 1
ATOM 2296 C C . ASN A 1 318 ? 7.695 -16.656 8.031 1 75.62 318 ASN A C 1
ATOM 2298 O O . ASN A 1 318 ? 6.883 -15.742 8.102 1 75.62 318 ASN A O 1
ATOM 2302 N N . TRP A 1 319 ? 8.648 -16.781 8.828 1 82.75 319 TRP A N 1
ATOM 2303 C CA . TRP A 1 319 ? 8.734 -15.969 10.031 1 82.75 319 TRP A CA 1
ATOM 2304 C C . TRP A 1 319 ? 9.422 -14.633 9.727 1 82.75 319 TRP A C 1
ATOM 2306 O O . TRP A 1 319 ? 9.398 -13.719 10.555 1 82.75 319 TRP A O 1
ATOM 2316 N N . ALA A 1 320 ? 9.992 -14.539 8.555 1 83.88 320 ALA A N 1
ATOM 2317 C CA . ALA A 1 320 ? 10.703 -13.312 8.203 1 83.88 320 ALA A CA 1
ATOM 2318 C C . ALA A 1 320 ? 9.773 -12.109 8.25 1 83.88 320 ALA A C 1
ATOM 2320 O O . ALA A 1 320 ? 10.133 -11.055 8.781 1 83.88 320 ALA A O 1
ATOM 2321 N N . SER A 1 321 ? 8.602 -12.305 7.754 1 87.69 321 SER A N 1
ATOM 2322 C CA . SER A 1 321 ? 7.645 -11.203 7.719 1 87.69 321 SER A CA 1
ATOM 2323 C C . SER A 1 321 ? 7.27 -10.75 9.125 1 87.69 321 SER A C 1
ATOM 2325 O O . SER A 1 321 ? 7.105 -9.555 9.375 1 87.69 321 SER A O 1
ATOM 2327 N N . LEU A 1 322 ? 7.152 -11.656 10.008 1 89.19 322 LEU A N 1
ATOM 2328 C CA . LEU A 1 322 ? 6.863 -11.312 11.398 1 89.19 322 LEU A CA 1
ATOM 2329 C C . LEU A 1 322 ? 7.996 -10.484 11.992 1 89.19 322 LEU A C 1
ATOM 2331 O O . LEU A 1 322 ? 7.754 -9.453 12.625 1 89.19 322 LEU A O 1
ATOM 2335 N N . ILE A 1 323 ? 9.195 -10.961 11.781 1 89.5 323 ILE A N 1
ATOM 2336 C CA . ILE A 1 323 ? 10.359 -10.258 12.312 1 89.5 323 ILE A CA 1
ATOM 2337 C C . ILE A 1 323 ? 10.422 -8.844 11.742 1 89.5 323 ILE A C 1
ATOM 2339 O O . ILE A 1 323 ? 10.656 -7.883 12.477 1 89.5 323 ILE A O 1
ATOM 2343 N N . ILE A 1 324 ? 10.18 -8.742 10.484 1 89.75 324 ILE A N 1
ATOM 2344 C CA . ILE A 1 324 ? 10.227 -7.449 9.805 1 89.75 324 ILE A CA 1
ATOM 2345 C C . ILE A 1 324 ? 9.156 -6.527 10.391 1 89.75 324 ILE A C 1
ATOM 2347 O O . ILE A 1 324 ? 9.43 -5.355 10.672 1 89.75 324 ILE A O 1
ATOM 2351 N N . GLY A 1 325 ? 7.961 -7.047 10.57 1 90.25 325 GLY A N 1
ATOM 2352 C CA . GLY A 1 325 ? 6.906 -6.242 11.164 1 90.25 325 GLY A CA 1
ATOM 2353 C C . GLY A 1 325 ? 7.246 -5.758 12.562 1 90.25 325 GLY A C 1
ATOM 2354 O O . GLY A 1 325 ? 7.078 -4.578 12.875 1 90.25 325 GLY A O 1
ATOM 2355 N N . VAL A 1 326 ? 7.754 -6.594 13.352 1 91.38 326 VAL A N 1
ATOM 2356 C CA . VAL A 1 326 ? 8.133 -6.262 14.719 1 91.38 326 VAL A CA 1
ATOM 2357 C C . VAL A 1 326 ? 9.297 -5.277 14.711 1 91.38 326 VAL A C 1
ATOM 2359 O O . VAL A 1 326 ? 9.32 -4.324 15.492 1 91.38 326 VAL A O 1
ATOM 2362 N N . LEU A 1 327 ? 10.242 -5.57 13.844 1 89 327 LEU A N 1
ATOM 2363 C CA . LEU A 1 327 ? 11.398 -4.688 13.711 1 89 327 LEU A CA 1
ATOM 2364 C C . LEU A 1 327 ? 10.961 -3.281 13.312 1 89 327 LEU A C 1
ATOM 2366 O O . LEU A 1 327 ? 11.508 -2.293 13.82 1 89 327 LEU A O 1
ATOM 2370 N N . LEU A 1 328 ? 10.062 -3.197 12.383 1 86.5 328 LEU A N 1
ATOM 2371 C CA . LEU A 1 328 ? 9.562 -1.897 11.953 1 86.5 328 LEU A CA 1
ATOM 2372 C C . LEU A 1 328 ? 8.961 -1.127 13.125 1 86.5 328 LEU A C 1
ATOM 2374 O O . LEU A 1 328 ? 9.297 0.037 13.344 1 86.5 328 LEU A O 1
ATOM 2378 N N . LEU A 1 329 ? 8.156 -1.774 13.859 1 88.38 329 LEU A N 1
ATOM 2379 C CA . LEU A 1 329 ? 7.512 -1.128 14.992 1 88.38 329 LEU A CA 1
ATOM 2380 C C . LEU A 1 329 ? 8.539 -0.73 16.047 1 88.38 329 LEU A C 1
ATOM 2382 O O . LEU A 1 329 ? 8.492 0.378 16.594 1 88.38 329 LEU A O 1
ATOM 2386 N N . ALA A 1 330 ? 9.445 -1.605 16.328 1 89.38 330 ALA A N 1
ATOM 2387 C CA . ALA A 1 330 ? 10.492 -1.327 17.297 1 89.38 330 ALA A CA 1
ATOM 2388 C C . ALA A 1 330 ? 11.359 -0.155 16.859 1 89.38 330 ALA A C 1
ATOM 2390 O O . ALA A 1 330 ? 11.727 0.699 17.672 1 89.38 330 ALA A O 1
ATOM 2391 N N . ALA A 1 331 ? 11.68 -0.147 15.625 1 85.88 331 ALA A N 1
ATOM 2392 C CA . ALA A 1 331 ? 12.531 0.908 15.078 1 85.88 331 ALA A CA 1
ATOM 2393 C C . ALA A 1 331 ? 11.867 2.273 15.211 1 85.88 331 ALA A C 1
ATOM 2395 O O . ALA A 1 331 ? 12.508 3.25 15.602 1 85.88 331 ALA A O 1
ATOM 2396 N N . VAL A 1 332 ? 10.648 2.334 14.891 1 84 332 VAL A N 1
ATOM 2397 C CA . VAL A 1 332 ? 9.938 3.605 14.945 1 84 332 VAL A CA 1
ATOM 2398 C C . VAL A 1 332 ? 9.836 4.074 16.391 1 84 332 VAL A C 1
ATOM 2400 O O . VAL A 1 332 ? 9.977 5.262 16.688 1 84 332 VAL A O 1
ATOM 2403 N N . LEU A 1 333 ? 9.609 3.158 17.297 1 84.06 333 LEU A N 1
ATOM 2404 C CA . LEU A 1 333 ? 9.5 3.496 18.703 1 84.06 333 LEU A CA 1
ATOM 2405 C C . LEU A 1 333 ? 10.844 3.969 19.266 1 84.06 333 LEU A C 1
ATOM 2407 O O . LEU A 1 333 ? 10.898 4.91 20.047 1 84.06 333 LEU A O 1
ATOM 2411 N N . MET A 1 334 ? 11.836 3.332 18.828 1 81.19 334 MET A N 1
ATOM 2412 C CA . MET A 1 334 ? 13.172 3.697 19.281 1 81.19 334 MET A CA 1
ATOM 2413 C C . MET A 1 334 ? 13.586 5.051 18.703 1 81.19 334 MET A C 1
ATOM 2415 O O . MET A 1 334 ? 14.164 5.879 19.422 1 81.19 334 MET A O 1
ATOM 2419 N N . ASN A 1 335 ? 13.297 5.238 17.453 1 77.12 335 ASN A N 1
ATOM 2420 C CA . ASN A 1 335 ? 13.656 6.496 16.812 1 77.12 335 ASN A CA 1
ATOM 2421 C C . ASN A 1 335 ? 12.938 7.68 17.453 1 77.12 335 ASN A C 1
ATOM 2423 O O . ASN A 1 335 ? 13.523 8.758 17.594 1 77.12 335 ASN A O 1
ATOM 2427 N N . ASN A 1 336 ? 11.75 7.453 17.828 1 73.38 336 ASN A N 1
ATOM 2428 C CA . ASN A 1 336 ? 10.992 8.508 18.5 1 73.38 336 ASN A CA 1
ATOM 2429 C C . ASN A 1 336 ? 11.562 8.828 19.875 1 73.38 336 ASN A C 1
ATOM 2431 O O . ASN A 1 336 ? 11.617 9.992 20.266 1 73.38 336 ASN A O 1
ATOM 2435 N N . THR A 1 337 ? 11.977 7.848 20.547 1 70.19 337 THR A N 1
ATOM 2436 C CA . THR A 1 337 ? 12.539 8.031 21.891 1 70.19 337 THR A CA 1
ATOM 2437 C C . THR A 1 337 ? 13.875 8.766 21.812 1 70.19 337 THR A C 1
ATOM 2439 O O . THR A 1 337 ? 14.117 9.703 22.578 1 70.19 337 THR A O 1
ATOM 2442 N N . PHE A 1 338 ? 14.656 8.398 20.859 1 67.81 338 PHE A N 1
ATOM 2443 C CA . PHE A 1 338 ? 15.961 9.031 20.734 1 67.81 338 PHE A CA 1
ATOM 2444 C C . PHE A 1 338 ? 15.828 10.477 20.281 1 67.81 338 PHE A C 1
ATOM 2446 O O . PHE A 1 338 ? 16.609 11.336 20.703 1 67.81 338 PHE A O 1
ATOM 2453 N N . ARG A 1 339 ? 14.859 10.703 19.562 1 69.56 339 ARG A N 1
ATOM 2454 C CA . ARG A 1 339 ? 14.625 12.07 19.109 1 69.56 339 ARG A CA 1
ATOM 2455 C C . ARG A 1 339 ? 14.18 12.969 20.25 1 69.56 339 ARG A C 1
ATOM 2457 O O . ARG A 1 339 ? 14.656 14.094 20.391 1 69.56 339 ARG A O 1
ATOM 2464 N N . THR A 1 340 ? 13.32 12.414 21.047 1 67.25 340 THR A N 1
ATOM 2465 C CA . THR A 1 340 ? 12.828 13.188 22.172 1 67.25 340 THR A CA 1
ATOM 2466 C C . THR A 1 340 ? 13.938 13.43 23.188 1 67.25 340 THR A C 1
ATOM 2468 O O . THR A 1 340 ? 14.031 14.516 23.766 1 67.25 340 THR A O 1
ATOM 2471 N N . MET A 1 341 ? 14.805 12.492 23.297 1 61.62 341 MET A N 1
ATOM 2472 C CA . MET A 1 341 ? 15.93 12.617 24.234 1 61.62 341 MET A CA 1
ATOM 2473 C C . MET A 1 341 ? 16.938 13.641 23.719 1 61.62 341 MET A C 1
ATOM 2475 O O . MET A 1 341 ? 17.516 14.391 24.516 1 61.62 341 MET A O 1
ATOM 2479 N N . ALA A 1 342 ? 17.094 13.664 22.469 1 60 342 ALA A N 1
ATOM 2480 C CA . ALA A 1 342 ? 18.047 14.594 21.844 1 60 342 ALA A CA 1
ATOM 2481 C C . ALA A 1 342 ? 17.547 16.031 21.969 1 60 342 ALA A C 1
ATOM 2483 O O . ALA A 1 342 ? 18.359 16.953 22.109 1 60 342 ALA A O 1
ATOM 2484 N N . LEU A 1 343 ? 16.266 16.156 21.984 1 59.5 343 LEU A N 1
ATOM 2485 C CA . LEU A 1 343 ? 15.68 17.484 22.094 1 59.5 343 LEU A CA 1
ATOM 2486 C C . LEU A 1 343 ? 15.68 17.969 23.531 1 59.5 343 LEU A C 1
ATOM 2488 O O . LEU A 1 343 ? 15.758 19.172 23.797 1 59.5 343 LEU A O 1
ATOM 2492 N N . THR A 1 344 ? 15.625 17.047 24.406 1 58.28 344 THR A N 1
ATOM 2493 C CA . THR A 1 344 ? 15.586 17.422 25.828 1 58.28 344 THR A CA 1
ATOM 2494 C C . THR A 1 344 ? 17 17.625 26.359 1 58.28 344 THR A C 1
ATOM 2496 O O . THR A 1 344 ? 17.203 18.406 27.297 1 58.28 344 THR A O 1
ATOM 2499 N N . TYR A 1 345 ? 17.953 16.969 25.875 1 49.91 345 TYR A N 1
ATOM 2500 C CA . TYR A 1 345 ? 19.312 17.094 26.391 1 49.91 345 TYR A CA 1
ATOM 2501 C C . TYR A 1 345 ? 19.969 18.375 25.891 1 49.91 345 TYR A C 1
ATOM 2503 O O . TYR A 1 345 ? 21.188 18.547 26.047 1 49.91 345 TYR A O 1
ATOM 2511 N N . ALA A 1 346 ? 19.203 19.234 25.188 1 47.75 346 ALA A N 1
ATOM 2512 C CA . ALA A 1 346 ? 19.875 20.5 24.906 1 47.75 346 ALA A CA 1
ATOM 2513 C C . ALA A 1 346 ? 20.484 21.094 26.172 1 47.75 346 ALA A C 1
ATOM 2515 O O . ALA A 1 346 ? 19.797 21.203 27.188 1 47.75 346 ALA A O 1
ATOM 2516 N N . PRO A 1 347 ? 21.812 21.094 26.203 1 46.75 347 PRO A N 1
ATOM 2517 C CA . PRO A 1 347 ? 22.547 21.594 27.359 1 46.75 347 PRO A CA 1
ATOM 2518 C C . PRO A 1 347 ? 21.984 22.906 27.891 1 46.75 347 PRO A C 1
ATOM 2520 O O . PRO A 1 347 ? 21.594 23.781 27.109 1 46.75 347 PRO A O 1
ATOM 2523 N N . ARG A 1 348 ? 21.344 22.953 29.031 1 43.78 348 ARG A N 1
ATOM 2524 C CA . ARG A 1 348 ? 21.031 24.156 29.781 1 43.78 348 ARG A CA 1
ATOM 2525 C C . ARG A 1 348 ? 22.172 25.172 29.672 1 43.78 348 ARG A C 1
ATOM 2527 O O . ARG A 1 348 ? 23.312 24.875 30.016 1 43.78 348 ARG A O 1
ATOM 2534 N N . ALA A 1 349 ? 22.125 26 28.672 1 44.28 349 ALA A N 1
ATOM 2535 C CA . ALA A 1 349 ? 23.016 27.172 28.703 1 44.28 349 ALA A CA 1
ATOM 2536 C C . ALA A 1 349 ? 23.234 27.672 30.125 1 44.28 349 ALA A C 1
ATOM 2538 O O . ALA A 1 349 ? 22.266 27.875 30.875 1 44.28 349 ALA A O 1
ATOM 2539 N N . LYS A 1 350 ? 24.438 27.438 30.719 1 43.97 350 LYS A N 1
ATOM 2540 C CA . LYS A 1 350 ? 24.938 28.031 31.953 1 43.97 350 LYS A CA 1
ATOM 2541 C C . LYS A 1 350 ? 24.594 29.516 32.031 1 43.97 350 LYS A C 1
ATOM 2543 O O . LYS A 1 350 ? 24.953 30.297 31.141 1 43.97 350 LYS A O 1
ATOM 2548 N N . ARG A 1 351 ? 23.484 29.828 32.625 1 42.44 351 ARG A N 1
ATOM 2549 C CA . ARG A 1 351 ? 23.344 31.188 33.156 1 42.44 351 ARG A CA 1
ATOM 2550 C C . ARG A 1 351 ? 24.656 31.703 33.719 1 42.44 351 ARG A C 1
ATOM 2552 O O . ARG A 1 351 ? 25.188 31.141 34.688 1 42.44 351 ARG A O 1
ATOM 2559 N N . GLY A 1 352 ? 25.562 32.062 32.844 1 40.03 352 GLY A N 1
ATOM 2560 C CA . GLY A 1 352 ? 26.703 32.812 33.344 1 40.03 352 GLY A CA 1
ATOM 2561 C C . GLY A 1 352 ? 26.328 33.75 34.469 1 40.03 352 GLY A C 1
ATOM 2562 O O . GLY A 1 352 ? 25.375 34.531 34.344 1 40.03 352 GLY A O 1
ATOM 2563 N N . THR A 1 353 ? 26.531 33.406 35.719 1 37.81 353 THR A N 1
ATOM 2564 C CA . THR A 1 353 ? 26.516 34.25 36.906 1 37.81 353 THR A CA 1
ATOM 2565 C C . THR A 1 353 ? 27.281 35.562 36.656 1 37.81 353 THR A C 1
ATOM 2567 O O . THR A 1 353 ? 28.453 35.531 36.281 1 37.81 353 THR A O 1
ATOM 2570 N N . ARG A 1 354 ? 26.688 36.594 36.125 1 38.53 354 ARG A N 1
ATOM 2571 C CA . ARG A 1 354 ? 27.203 37.938 36.312 1 38.53 354 ARG A CA 1
ATOM 2572 C C . ARG A 1 354 ? 27.688 38.156 37.75 1 38.53 354 ARG A C 1
ATOM 2574 O O . ARG A 1 354 ? 26.875 38.219 38.656 1 38.53 354 ARG A O 1
ATOM 2581 N N . SER A 1 355 ? 28.812 37.562 38.188 1 30.27 355 SER A N 1
ATOM 2582 C CA . SER A 1 355 ? 29.531 38.344 39.188 1 30.27 355 SER A CA 1
ATOM 2583 C C . SER A 1 355 ? 30.109 39.625 38.562 1 30.27 355 SER A C 1
ATOM 2585 O O . SER A 1 355 ? 30.578 39.625 37.438 1 30.27 355 SER A O 1
ATOM 2587 N N . MET B 1 1 ? -75.625 33.188 40.625 1 27.16 1 MET B N 1
ATOM 2588 C CA . MET B 1 1 ? -75.688 32.75 39.25 1 27.16 1 MET B CA 1
ATOM 2589 C C . MET B 1 1 ? -74.5 33.219 38.438 1 27.16 1 MET B C 1
ATOM 2591 O O . MET B 1 1 ? -74.5 33.219 37.188 1 27.16 1 MET B O 1
ATOM 2595 N N . LYS B 1 2 ? -73.5 33.969 39.094 1 32.34 2 LYS B N 1
ATOM 2596 C CA . LYS B 1 2 ? -72.375 34.625 38.375 1 32.34 2 LYS B CA 1
ATOM 2597 C C . LYS B 1 2 ? -71.625 33.625 37.531 1 32.34 2 LYS B C 1
ATOM 2599 O O . LYS B 1 2 ? -71.125 32.625 38.031 1 32.34 2 LYS B O 1
ATOM 2604 N N . THR B 1 3 ? -72 33.531 36.281 1 30.98 3 THR B N 1
ATOM 2605 C CA . THR B 1 3 ? -71.5 32.75 35.156 1 30.98 3 THR B CA 1
ATOM 2606 C C . THR B 1 3 ? -70 32.969 34.938 1 30.98 3 THR B C 1
ATOM 2608 O O . THR B 1 3 ? -69.562 34.062 34.625 1 30.98 3 THR B O 1
ATOM 2611 N N . GLN B 1 4 ? -69.188 32.375 35.75 1 32.88 4 GLN B N 1
ATOM 2612 C CA . GLN B 1 4 ? -67.75 32.312 35.625 1 32.88 4 GLN B CA 1
ATOM 2613 C C . GLN B 1 4 ? -67.312 32 34.188 1 32.88 4 GLN B C 1
ATOM 2615 O O . GLN B 1 4 ? -67.562 30.906 33.688 1 32.88 4 GLN B O 1
ATOM 2620 N N . THR B 1 5 ? -67.5 33.031 33.281 1 34.25 5 THR B N 1
ATOM 2621 C CA . THR B 1 5 ? -67 32.875 31.922 1 34.25 5 THR B CA 1
ATOM 2622 C C . THR B 1 5 ? -65.625 32.344 31.891 1 34.25 5 THR B C 1
ATOM 2624 O O . THR B 1 5 ? -64.688 32.969 32.406 1 34.25 5 THR B O 1
ATOM 2627 N N . LEU B 1 6 ? -65.438 31.016 32.031 1 33.31 6 LEU B N 1
ATOM 2628 C CA . LEU B 1 6 ? -64.188 30.281 31.828 1 33.31 6 LEU B CA 1
ATOM 2629 C C . LEU B 1 6 ? -63.469 30.703 30.547 1 33.31 6 LEU B C 1
ATOM 2631 O O . LEU B 1 6 ? -64.062 30.609 29.469 1 33.31 6 LEU B O 1
ATOM 2635 N N . ALA B 1 7 ? -62.719 31.844 30.594 1 39 7 ALA B N 1
ATOM 2636 C CA . ALA B 1 7 ? -61.844 32.281 29.5 1 39 7 ALA B CA 1
ATOM 2637 C C . ALA B 1 7 ? -61.156 31.078 28.844 1 39 7 ALA B C 1
ATOM 2639 O O . ALA B 1 7 ? -60.531 30.25 29.531 1 39 7 ALA B O 1
ATOM 2640 N N . GLN B 1 8 ? -61.781 30.516 27.812 1 36.94 8 GLN B N 1
ATOM 2641 C CA . GLN B 1 8 ? -61.219 29.453 26.984 1 36.94 8 GLN B CA 1
ATOM 2642 C C . GLN B 1 8 ? -59.781 29.797 26.578 1 36.94 8 GLN B C 1
ATOM 2644 O O . GLN B 1 8 ? -59.5 30.922 26.156 1 36.94 8 GLN B O 1
ATOM 2649 N N . PRO B 1 9 ? -58.781 29.156 27.203 1 36.94 9 PRO B N 1
ATOM 2650 C CA . PRO B 1 9 ? -57.406 29.375 26.766 1 36.94 9 PRO B CA 1
ATOM 2651 C C . PRO B 1 9 ? -57.25 29.391 25.25 1 36.94 9 PRO B C 1
ATOM 2653 O O . PRO B 1 9 ? -57.906 28.625 24.547 1 36.94 9 PRO B O 1
ATOM 2656 N N . LEU B 1 10 ? -57.156 30.562 24.594 1 34.75 10 LEU B N 1
ATOM 2657 C CA . LEU B 1 10 ? -56.75 30.703 23.203 1 34.75 10 LEU B CA 1
ATOM 2658 C C . LEU B 1 10 ? -55.625 29.734 22.859 1 34.75 10 LEU B C 1
ATOM 2660 O O . LEU B 1 10 ? -54.531 29.781 23.469 1 34.75 10 LEU B O 1
ATOM 2664 N N . GLU B 1 11 ? -55.875 28.438 22.594 1 34.97 11 GLU B N 1
ATOM 2665 C CA . GLU B 1 11 ? -54.906 27.547 21.953 1 34.97 11 GLU B CA 1
ATOM 2666 C C . GLU B 1 11 ? -54.281 28.203 20.75 1 34.97 11 GLU B C 1
ATOM 2668 O O . GLU B 1 11 ? -54.938 28.406 19.719 1 34.97 11 GLU B O 1
ATOM 2673 N N . ARG B 1 12 ? -53.5 29.328 20.891 1 35.41 12 ARG B N 1
ATOM 2674 C CA . ARG B 1 12 ? -52.656 29.703 19.766 1 35.41 12 ARG B CA 1
ATOM 2675 C C . ARG B 1 12 ? -52.031 28.469 19.109 1 35.41 12 ARG B C 1
ATOM 2677 O O . ARG B 1 12 ? -51.25 27.766 19.75 1 35.41 12 ARG B O 1
ATOM 2684 N N . GLY B 1 13 ? -52.75 27.781 18.25 1 33.31 13 GLY B N 1
ATOM 2685 C CA . GLY B 1 13 ? -52.156 26.812 17.344 1 33.31 13 GLY B CA 1
ATOM 2686 C C . GLY B 1 13 ? -50.844 27.266 16.734 1 33.31 13 GLY B C 1
ATOM 2687 O O . GLY B 1 13 ? -50.812 28.25 15.984 1 33.31 13 GLY B O 1
ATOM 2688 N N . VAL B 1 14 ? -49.75 27.281 17.469 1 37.72 14 VAL B N 1
ATOM 2689 C CA . VAL B 1 14 ? -48.469 27.359 16.812 1 37.72 14 VAL B CA 1
ATOM 2690 C C . VAL B 1 14 ? -48.438 26.438 15.594 1 37.72 14 VAL B C 1
ATOM 2692 O O . VAL B 1 14 ? -48.469 25.203 15.727 1 37.72 14 VAL B O 1
ATOM 2695 N N . ALA B 1 15 ? -49.062 26.812 14.477 1 35.47 15 ALA B N 1
ATOM 2696 C CA . ALA B 1 15 ? -48.75 26.141 13.219 1 35.47 15 ALA B CA 1
ATOM 2697 C C . ALA B 1 15 ? -47.25 26.031 13 1 35.47 15 ALA B C 1
ATOM 2699 O O . ALA B 1 15 ? -46.562 27.031 12.844 1 35.47 15 ALA B O 1
ATOM 2700 N N . SER B 1 16 ? -46.594 25.109 13.695 1 36.38 16 SER B N 1
ATOM 2701 C CA . SER B 1 16 ? -45.25 24.719 13.234 1 36.38 16 SER B CA 1
ATOM 2702 C C . SER B 1 16 ? -45.25 24.516 11.719 1 36.38 16 SER B C 1
ATOM 2704 O O . SER B 1 16 ? -45.844 23.562 11.203 1 36.38 16 SER B O 1
ATOM 2706 N N . THR B 1 17 ? -45.406 25.578 10.977 1 34.88 17 THR B N 1
ATOM 2707 C CA . THR B 1 17 ? -45.062 25.375 9.578 1 34.88 17 THR B CA 1
ATOM 2708 C C . THR B 1 17 ? -43.75 24.641 9.445 1 34.88 17 THR B C 1
ATOM 2710 O O . THR B 1 17 ? -42.688 25.219 9.727 1 34.88 17 THR B O 1
ATOM 2713 N N . SER B 1 18 ? -43.688 23.422 9.773 1 37.22 18 SER B N 1
ATOM 2714 C CA . SER B 1 18 ? -42.562 22.625 9.234 1 37.22 18 SER B CA 1
ATOM 2715 C C . SER B 1 18 ? -42.344 22.922 7.758 1 37.22 18 SER B C 1
ATOM 2717 O O . SER B 1 18 ? -43.125 22.5 6.91 1 37.22 18 SER B O 1
ATOM 2719 N N . THR B 1 19 ? -42.062 24.172 7.418 1 36.62 19 THR B N 1
ATOM 2720 C CA . THR B 1 19 ? -41.562 24.25 6.047 1 36.62 19 THR B CA 1
ATOM 2721 C C . THR B 1 19 ? -40.562 23.141 5.77 1 36.62 19 THR B C 1
ATOM 2723 O O . THR B 1 19 ? -39.469 23.125 6.359 1 36.62 19 THR B O 1
ATOM 2726 N N . THR B 1 20 ? -41 21.984 5.586 1 38.69 20 THR B N 1
ATOM 2727 C CA . THR B 1 20 ? -40.188 21 4.902 1 38.69 20 THR B CA 1
ATOM 2728 C C . THR B 1 20 ? -39.406 21.656 3.758 1 38.69 20 THR B C 1
ATOM 2730 O O . THR B 1 20 ? -40 21.984 2.717 1 38.69 20 THR B O 1
ATOM 2733 N N . SER B 1 21 ? -38.625 22.672 4.012 1 39.31 21 SER B N 1
ATOM 2734 C CA . SER B 1 21 ? -37.75 23.094 2.926 1 39.31 21 SER B CA 1
ATOM 2735 C C . SER B 1 21 ? -37.219 21.906 2.121 1 39.31 21 SER B C 1
ATOM 2737 O O . SER B 1 21 ? -36.625 20.984 2.68 1 39.31 21 SER B O 1
ATOM 2739 N N . ARG B 1 22 ? -37.906 21.547 1.141 1 39.41 22 ARG B N 1
ATOM 2740 C CA . ARG B 1 22 ? -37.438 20.562 0.164 1 39.41 22 ARG B CA 1
ATOM 2741 C C . ARG B 1 22 ? -35.938 20.719 -0.082 1 39.41 22 ARG B C 1
ATOM 2743 O O . ARG B 1 22 ? -35.469 21.812 -0.347 1 39.41 22 ARG B O 1
ATOM 2750 N N . PRO B 1 23 ? -35.188 19.859 0.464 1 43.28 23 PRO B N 1
ATOM 2751 C CA . PRO B 1 23 ? -33.781 20 0.063 1 43.28 23 PRO B CA 1
ATOM 2752 C C . PRO B 1 23 ? -33.625 20.375 -1.41 1 43.28 23 PRO B C 1
ATOM 2754 O O . PRO B 1 23 ? -34.25 19.75 -2.277 1 43.28 23 PRO B O 1
ATOM 2757 N N . SER B 1 24 ? -33.562 21.578 -1.847 1 40.56 24 SER B N 1
ATOM 2758 C CA . SER B 1 24 ? -33.344 22.016 -3.219 1 40.56 24 SER B CA 1
ATOM 2759 C C . SER B 1 24 ? -32.281 21.156 -3.916 1 40.56 24 SER B C 1
ATOM 2761 O O . SER B 1 24 ? -31.344 20.672 -3.277 1 40.56 24 SER B O 1
ATOM 2763 N N . ILE B 1 25 ? -32.562 20.562 -5.117 1 45.19 25 ILE B N 1
ATOM 2764 C CA . ILE B 1 25 ? -31.641 19.891 -6.027 1 45.19 25 ILE B CA 1
ATOM 2765 C C . ILE B 1 25 ? -30.266 20.531 -5.934 1 45.19 25 ILE B C 1
ATOM 2767 O O . ILE B 1 25 ? -29.25 19.859 -6.145 1 45.19 25 ILE B O 1
ATOM 2771 N N . GLY B 1 26 ? -30.234 21.781 -5.832 1 43.78 26 GLY B N 1
ATOM 2772 C CA . GLY B 1 26 ? -28.984 22.516 -5.684 1 43.78 26 GLY B CA 1
ATOM 2773 C C . GLY B 1 26 ? -28.203 22.094 -4.445 1 43.78 26 GLY B C 1
ATOM 2774 O O . GLY B 1 26 ? -26.969 22.062 -4.469 1 43.78 26 GLY B O 1
ATOM 2775 N N . SER B 1 27 ? -28.906 21.953 -3.35 1 48 27 SER B N 1
ATOM 2776 C CA . SER B 1 27 ? -28.234 21.531 -2.127 1 48 27 SER B CA 1
ATOM 2777 C C . SER B 1 27 ? -27.688 20.125 -2.252 1 48 27 SER B C 1
ATOM 2779 O O . SER B 1 27 ? -26.656 19.797 -1.666 1 48 27 SER B O 1
ATOM 2781 N N . LEU B 1 28 ? -28.422 19.266 -2.965 1 45.62 28 LEU B N 1
ATOM 2782 C CA . LEU B 1 28 ? -27.984 17.891 -3.184 1 45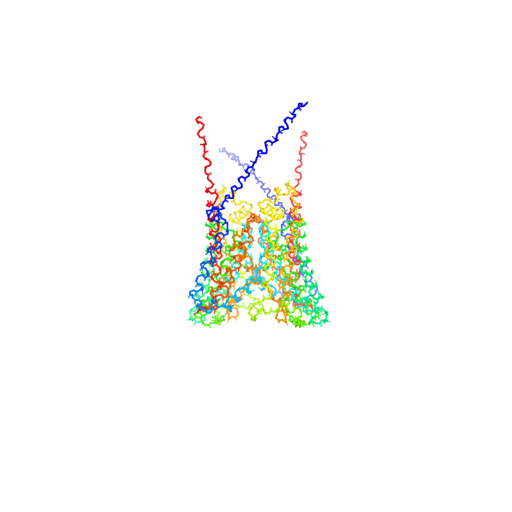.62 28 LEU B CA 1
ATOM 2783 C C . LEU B 1 28 ? -26.734 17.859 -4.059 1 45.62 28 LEU B C 1
ATOM 2785 O O . LEU B 1 28 ? -25.875 17 -3.871 1 45.62 28 LEU B O 1
ATOM 2789 N N . LEU B 1 29 ? -26.797 18.719 -5.117 1 46.19 29 LEU B N 1
ATOM 2790 C CA . LEU B 1 29 ? -25.656 18.812 -6.023 1 46.19 29 LEU B CA 1
ATOM 2791 C C . LEU B 1 29 ? -24.422 19.312 -5.293 1 46.19 29 LEU B C 1
ATOM 2793 O O . LEU B 1 29 ? -23.297 19.188 -5.793 1 46.19 29 LEU B O 1
ATOM 2797 N N . ARG B 1 30 ? -24.703 19.875 -4.223 1 51.28 30 ARG B N 1
ATOM 2798 C CA . ARG B 1 30 ? -23.594 20.484 -3.49 1 51.28 30 ARG B CA 1
ATOM 2799 C C . ARG B 1 30 ? -23 19.484 -2.494 1 51.28 30 ARG B C 1
ATOM 2801 O O . ARG B 1 30 ? -22.031 19.812 -1.794 1 51.28 30 ARG B O 1
ATOM 2808 N N . ARG B 1 31 ? -23.641 18.25 -2.521 1 57.88 31 ARG B N 1
ATOM 2809 C CA . ARG B 1 31 ? -23.156 17.266 -1.564 1 57.88 31 ARG B CA 1
ATOM 2810 C C . ARG B 1 31 ? -22 16.469 -2.152 1 57.88 31 ARG B C 1
ATOM 2812 O O . ARG B 1 31 ? -21.953 16.219 -3.361 1 57.88 31 ARG B O 1
ATOM 2819 N N . PRO B 1 32 ? -20.875 16.359 -1.534 1 60.69 32 PRO B N 1
ATOM 2820 C CA . PRO B 1 32 ? -19.719 15.578 -1.982 1 60.69 32 PRO B CA 1
ATOM 2821 C C . PRO B 1 32 ? -20.125 14.258 -2.641 1 60.69 32 PRO B C 1
ATOM 2823 O O . PRO B 1 32 ? -19.375 13.719 -3.461 1 60.69 32 PRO B O 1
ATOM 2826 N N . GLU B 1 33 ? -21.328 13.945 -2.57 1 74.94 33 GLU B N 1
ATOM 2827 C CA . GLU B 1 33 ? -21.797 12.664 -3.086 1 74.94 33 GLU B CA 1
ATOM 2828 C C . GLU B 1 33 ? -22.203 12.773 -4.555 1 74.94 33 GLU B C 1
ATOM 2830 O O . GLU B 1 33 ? -22.281 11.766 -5.258 1 74.94 33 GLU B O 1
ATOM 2835 N N . MET B 1 34 ? -22.344 13.977 -5.023 1 77.5 34 MET B N 1
ATOM 2836 C CA . MET B 1 34 ? -22.797 14.164 -6.395 1 77.5 34 MET B CA 1
ATOM 2837 C C . MET B 1 34 ? -21.734 13.75 -7.395 1 77.5 34 MET B C 1
ATOM 2839 O O . MET B 1 34 ? -22.031 13.164 -8.43 1 77.5 34 MET B O 1
ATOM 2843 N N . GLY B 1 35 ? -20.547 14.062 -6.996 1 79.38 35 GLY B N 1
ATOM 2844 C CA . GLY B 1 35 ? -19.469 13.641 -7.879 1 79.38 35 GLY B CA 1
ATOM 2845 C C . GLY B 1 35 ? -19.391 12.141 -8.055 1 79.38 35 GLY B C 1
ATOM 2846 O O . GLY B 1 35 ? -19.234 11.648 -9.172 1 79.38 35 GLY B O 1
ATOM 2847 N N . SER B 1 36 ? -19.562 11.453 -6.984 1 86.19 36 SER B N 1
ATOM 2848 C CA . SER B 1 36 ? -19.5 9.992 -7.031 1 86.19 36 SER B CA 1
ATOM 2849 C C . SER B 1 36 ? -20.703 9.406 -7.773 1 86.19 36 SER B C 1
ATOM 2851 O O . SER B 1 36 ? -20.562 8.406 -8.484 1 86.19 36 SER B O 1
ATOM 2853 N N . LEU B 1 37 ? -21.812 10.062 -7.59 1 89.06 37 LEU B N 1
ATOM 2854 C CA . LEU B 1 37 ? -23 9.594 -8.281 1 89.06 37 LEU B CA 1
ATOM 2855 C C . LEU B 1 37 ? -22.859 9.766 -9.789 1 89.06 37 LEU B C 1
ATOM 2857 O O . LEU B 1 37 ? -23.188 8.852 -10.555 1 89.06 37 LEU B O 1
ATOM 2861 N N . ILE B 1 38 ? -22.406 10.898 -10.188 1 87.12 38 ILE B N 1
ATOM 2862 C CA . ILE B 1 38 ? -22.203 11.164 -11.609 1 87.12 38 ILE B CA 1
ATOM 2863 C C . ILE B 1 38 ? -21.188 10.18 -12.18 1 87.12 38 ILE B C 1
ATOM 2865 O O . ILE B 1 38 ? -21.375 9.641 -13.273 1 87.12 38 ILE B O 1
ATOM 2869 N N . GLY B 1 39 ? -20.141 9.945 -11.398 1 86.56 39 GLY B N 1
ATOM 2870 C CA . GLY B 1 39 ? -19.156 8.969 -11.828 1 86.56 39 GLY B CA 1
ATOM 2871 C C . GLY B 1 39 ? -19.734 7.578 -12.031 1 86.56 39 GLY B C 1
ATOM 2872 O O . GLY B 1 39 ? -19.438 6.918 -13.023 1 86.56 39 GLY B O 1
ATOM 2873 N N . LEU B 1 40 ? -20.562 7.203 -11.133 1 91.56 40 LEU B N 1
ATOM 2874 C CA . LEU B 1 40 ? -21.188 5.891 -11.227 1 91.56 40 LEU B CA 1
ATOM 2875 C C . LEU B 1 40 ? -22.109 5.809 -12.445 1 91.56 40 LEU B C 1
ATOM 2877 O O . LEU B 1 40 ? -22.094 4.809 -13.172 1 91.56 40 LEU B O 1
ATOM 2881 N N . ILE B 1 41 ? -22.859 6.84 -12.68 1 92.44 41 ILE B N 1
ATOM 2882 C CA . ILE B 1 41 ? -23.797 6.859 -13.797 1 92.44 41 ILE B CA 1
ATOM 2883 C C . ILE B 1 41 ? -23.031 6.785 -15.117 1 92.44 41 ILE B C 1
ATOM 2885 O O . ILE B 1 41 ? -23.391 6.023 -16.016 1 92.44 41 ILE B O 1
ATOM 2889 N N . ILE B 1 42 ? -21.953 7.5 -15.219 1 91 42 ILE B N 1
ATOM 2890 C CA . ILE B 1 42 ? -21.156 7.531 -16.438 1 91 42 ILE B CA 1
ATOM 2891 C C . ILE B 1 42 ? -20.547 6.156 -16.688 1 91 42 ILE B C 1
ATOM 2893 O O . ILE B 1 42 ? -20.594 5.633 -17.797 1 91 42 ILE B O 1
ATOM 2897 N N . VAL B 1 43 ? -20.016 5.562 -15.633 1 90.88 43 VAL B N 1
ATOM 2898 C CA . VAL B 1 43 ? -19.359 4.266 -15.758 1 90.88 43 VAL B CA 1
ATOM 2899 C C . VAL B 1 43 ? -20.406 3.193 -16.094 1 90.88 43 VAL B C 1
ATOM 2901 O O . VAL B 1 43 ? -20.156 2.332 -16.938 1 90.88 43 VAL B O 1
ATOM 2904 N N . PHE B 1 44 ? -21.516 3.301 -15.422 1 92.06 44 PHE B N 1
ATOM 2905 C CA . PHE B 1 44 ? -22.578 2.332 -15.672 1 92.06 44 PHE B CA 1
ATOM 2906 C C . PHE B 1 44 ? -23.109 2.461 -17.094 1 92.06 44 PHE B C 1
ATOM 2908 O O . PHE B 1 44 ? -23.359 1.455 -17.766 1 92.06 44 PHE B O 1
ATOM 2915 N N . ALA B 1 45 ? -23.281 3.67 -17.562 1 92.06 45 ALA B N 1
ATOM 2916 C CA . ALA B 1 45 ? -23.719 3.91 -18.938 1 92.06 45 ALA B CA 1
ATOM 2917 C C . ALA B 1 45 ? -22.703 3.389 -19.938 1 92.06 45 ALA B C 1
ATOM 2919 O O . ALA B 1 45 ? -23.062 2.779 -20.938 1 92.06 45 ALA B O 1
ATOM 2920 N N . PHE B 1 46 ? -21.5 3.65 -19.641 1 90.06 46 PHE B N 1
ATOM 2921 C CA . PHE B 1 46 ? -20.422 3.191 -20.516 1 90.06 46 PHE B CA 1
ATOM 2922 C C . PHE B 1 46 ? -20.453 1.675 -20.656 1 90.06 46 PHE B C 1
ATOM 2924 O O . PHE B 1 46 ? -20.438 1.155 -21.781 1 90.06 46 PHE B O 1
ATOM 2931 N N . PHE B 1 47 ? -20.594 0.93 -19.609 1 91.12 47 PHE B N 1
ATOM 2932 C CA . PHE B 1 47 ? -20.531 -0.525 -19.672 1 91.12 47 PHE B CA 1
ATOM 2933 C C . PHE B 1 47 ? -21.859 -1.115 -20.125 1 91.12 47 PHE B C 1
ATOM 2935 O O . PHE B 1 47 ? -21.906 -2.252 -20.594 1 91.12 47 PHE B O 1
ATOM 2942 N N . SER B 1 48 ? -22.922 -0.342 -19.953 1 90 48 SER B N 1
ATOM 2943 C CA . SER B 1 48 ? -24.203 -0.782 -20.5 1 90 48 SER B CA 1
ATOM 2944 C C . SER B 1 48 ? -24.188 -0.761 -22.031 1 90 48 SER B C 1
ATOM 2946 O O . SER B 1 48 ? -24.766 -1.646 -22.672 1 90 48 SER B O 1
ATOM 2948 N N . VAL B 1 49 ? -23.516 0.21 -22.578 1 89.44 49 VAL B N 1
ATOM 2949 C CA . VAL B 1 49 ? -23.469 0.373 -24.016 1 89.44 49 VAL B CA 1
ATOM 2950 C C . VAL B 1 49 ? -22.469 -0.616 -24.609 1 89.44 49 VAL B C 1
ATOM 2952 O O . VAL B 1 49 ? -22.766 -1.285 -25.609 1 89.44 49 VAL B O 1
ATOM 2955 N N . PHE B 1 50 ? -21.375 -0.792 -23.938 1 88.56 50 PHE B N 1
ATOM 2956 C CA . PHE B 1 50 ? -20.312 -1.595 -24.516 1 88.56 50 PHE B CA 1
ATOM 2957 C C . PHE B 1 50 ? -20.375 -3.033 -24.031 1 88.56 50 PHE B C 1
ATOM 2959 O O . PHE B 1 50 ? -19.812 -3.939 -24.641 1 88.56 50 PHE B O 1
ATOM 2966 N N . GLY B 1 51 ? -20.891 -3.307 -22.859 1 86.06 51 GLY B N 1
ATOM 2967 C CA . GLY B 1 51 ? -21 -4.648 -22.312 1 86.06 51 GLY B CA 1
ATOM 2968 C C . GLY B 1 51 ? -22.188 -5.418 -22.859 1 86.06 51 GLY B C 1
ATOM 2969 O O . GLY B 1 51 ? -22.25 -6.641 -22.734 1 86.06 51 GLY B O 1
ATOM 2970 N N . GLY B 1 52 ? -23.203 -4.699 -23.484 1 83.25 52 GLY B N 1
ATOM 2971 C CA . GLY B 1 52 ? -24.328 -5.344 -24.125 1 83.25 52 GLY B CA 1
ATOM 2972 C C . GLY B 1 52 ? -25.391 -5.812 -23.141 1 83.25 52 GLY B C 1
ATOM 2973 O O . GLY B 1 52 ? -25.438 -5.344 -22 1 83.25 52 GLY B O 1
ATOM 2974 N N . THR B 1 53 ? -26.188 -6.727 -23.594 1 83.88 53 THR B N 1
ATOM 2975 C CA . THR B 1 53 ? -27.328 -7.203 -22.828 1 83.88 53 THR B CA 1
ATOM 2976 C C . THR B 1 53 ? -26.875 -8.125 -21.688 1 83.88 53 THR B C 1
ATOM 2978 O O . THR B 1 53 ? -27.547 -8.227 -20.672 1 83.88 53 THR B O 1
ATOM 2981 N N . SER B 1 54 ? -25.781 -8.703 -21.891 1 86 54 SER B N 1
ATOM 2982 C CA . SER B 1 54 ? -25.281 -9.625 -20.875 1 86 54 SER B CA 1
ATOM 2983 C C . SER B 1 54 ? -24.922 -8.891 -19.594 1 86 54 SER B C 1
ATOM 2985 O O . SER B 1 54 ? -25.078 -9.43 -18.484 1 86 54 SER B O 1
ATOM 2987 N N . PHE B 1 55 ? -24.438 -7.719 -19.781 1 90.69 55 PHE B N 1
ATOM 2988 C CA . PHE B 1 55 ? -24.078 -6.898 -18.625 1 90.69 55 PHE B CA 1
ATOM 2989 C C . PHE B 1 55 ? -25.328 -6.504 -17.844 1 90.69 55 PHE B C 1
ATOM 2991 O O . PHE B 1 55 ? -25.281 -6.414 -16.609 1 90.69 55 PHE B O 1
ATOM 2998 N N . LEU B 1 56 ? -26.438 -6.348 -18.484 1 87.69 56 LEU B N 1
ATOM 2999 C CA . LEU B 1 56 ? -27.656 -5.828 -17.859 1 87.69 56 LEU B CA 1
ATOM 3000 C C . LEU B 1 56 ? -28.516 -6.961 -17.312 1 87.69 56 LEU B C 1
ATOM 3002 O O . LEU B 1 56 ? -29.547 -6.715 -16.672 1 87.69 56 LEU B O 1
ATOM 3006 N N . THR B 1 57 ? -28.094 -8.203 -17.516 1 87.88 57 THR B N 1
ATOM 3007 C CA . THR B 1 57 ? -28.828 -9.352 -16.984 1 87.88 57 THR B CA 1
ATOM 3008 C C . THR B 1 57 ? -28.578 -9.484 -15.477 1 87.88 57 THR B C 1
ATOM 3010 O O . THR B 1 57 ? -27.781 -8.75 -14.906 1 87.88 57 THR B O 1
ATOM 3013 N N . SER B 1 58 ? -29.281 -10.375 -14.922 1 88.06 58 SER B N 1
ATOM 3014 C CA . SER B 1 58 ? -29.109 -10.648 -13.5 1 88.06 58 SER B CA 1
ATOM 3015 C C . SER B 1 58 ? -27.734 -11.211 -13.203 1 88.06 58 SER B C 1
ATOM 3017 O O . SER B 1 58 ? -27.156 -10.938 -12.148 1 88.06 58 SER B O 1
ATOM 3019 N N . GLY B 1 59 ? -27.266 -11.961 -14.156 1 86.75 59 GLY B N 1
ATOM 3020 C CA . GLY B 1 59 ? -25.906 -12.484 -14.008 1 86.75 59 GLY B CA 1
ATOM 3021 C C . GLY B 1 59 ? -24.844 -11.398 -14.039 1 86.75 59 GLY B C 1
ATOM 3022 O O . GLY B 1 59 ? -23.906 -11.414 -13.234 1 86.75 59 GLY B O 1
ATOM 3023 N N . GLY B 1 60 ? -25.031 -10.539 -14.977 1 87.75 60 GLY B N 1
ATOM 3024 C CA . GLY B 1 60 ? -24.109 -9.414 -15.039 1 87.75 60 GLY B CA 1
ATOM 3025 C C . GLY B 1 60 ? -24.141 -8.547 -13.797 1 87.75 60 GLY B C 1
ATOM 3026 O O . GLY B 1 60 ? -23.078 -8.164 -13.273 1 87.75 60 GLY B O 1
ATOM 3027 N N . ALA B 1 61 ? -25.266 -8.328 -13.32 1 90.25 61 ALA B N 1
ATOM 3028 C CA . ALA B 1 61 ? -25.422 -7.52 -12.109 1 90.25 61 ALA B CA 1
ATOM 3029 C C . ALA B 1 61 ? -24.812 -8.234 -10.898 1 90.25 61 ALA B C 1
ATOM 3031 O O . ALA B 1 61 ? -24.203 -7.602 -10.039 1 90.25 61 ALA B O 1
ATOM 3032 N N . ALA B 1 62 ? -25.016 -9.469 -10.852 1 91.25 62 ALA B N 1
ATOM 3033 C CA . ALA B 1 62 ? -24.5 -10.258 -9.742 1 91.25 62 ALA B CA 1
ATOM 3034 C C . ALA B 1 62 ? -22.969 -10.227 -9.719 1 91.25 62 ALA B C 1
ATOM 3036 O O . ALA B 1 62 ? -22.359 -10.219 -8.648 1 91.25 62 ALA B O 1
ATOM 3037 N N . SER B 1 63 ? -22.406 -10.195 -10.883 1 90.06 63 SER B N 1
ATOM 3038 C CA . SER B 1 63 ? -20.953 -10.227 -10.961 1 90.06 63 SER B CA 1
ATOM 3039 C C . SER B 1 63 ? -20.328 -9.016 -10.273 1 90.06 63 SER B C 1
ATOM 3041 O O . SER B 1 63 ? -19.438 -9.156 -9.445 1 90.06 63 SER B O 1
ATOM 3043 N N . TRP B 1 64 ? -20.781 -7.879 -10.562 1 92.5 64 TRP B N 1
ATOM 3044 C CA . TRP B 1 64 ? -20.156 -6.703 -9.961 1 92.5 64 TRP B CA 1
ATOM 3045 C C . TRP B 1 64 ? -20.734 -6.434 -8.57 1 92.5 64 TRP B C 1
ATOM 3047 O O . TRP B 1 64 ? -20.047 -5.887 -7.703 1 92.5 64 TRP B O 1
ATOM 3057 N N . LEU B 1 65 ? -21.969 -6.84 -8.305 1 93.94 65 LEU B N 1
ATOM 3058 C CA . LEU B 1 65 ? -22.531 -6.652 -6.973 1 93.94 65 LEU B CA 1
ATOM 3059 C C . LEU B 1 65 ? -21.828 -7.543 -5.953 1 93.94 65 LEU B C 1
ATOM 3061 O O . LEU B 1 65 ? -21.656 -7.156 -4.797 1 93.94 65 LEU B O 1
ATOM 3065 N N . ASN B 1 66 ? -21.5 -8.75 -6.34 1 93.19 66 ASN B N 1
ATOM 3066 C CA . ASN B 1 66 ? -20.766 -9.648 -5.449 1 93.19 66 ASN B CA 1
ATOM 3067 C C . ASN B 1 66 ? -19.406 -9.07 -5.07 1 93.19 66 ASN B C 1
ATOM 3069 O O . ASN B 1 66 ? -19.016 -9.102 -3.902 1 93.19 66 ASN B O 1
ATOM 3073 N N . VAL B 1 67 ? -18.75 -8.484 -6.023 1 92.56 67 VAL B N 1
ATOM 3074 C CA . VAL B 1 67 ? -17.453 -7.859 -5.773 1 92.56 67 VAL B CA 1
ATOM 3075 C C . VAL B 1 67 ? -17.625 -6.613 -4.91 1 92.56 67 VAL B C 1
ATOM 3077 O O . VAL B 1 67 ? -16.859 -6.383 -3.975 1 92.56 67 VAL B O 1
ATOM 3080 N N . ALA B 1 68 ? -18.625 -5.93 -5.18 1 96 68 ALA B N 1
ATOM 3081 C CA . ALA B 1 68 ? -18.906 -4.719 -4.418 1 96 68 ALA B CA 1
ATOM 3082 C C . ALA B 1 68 ? -19.219 -5.047 -2.961 1 96 68 ALA B C 1
ATOM 3084 O O . ALA B 1 68 ? -18.828 -4.305 -2.057 1 96 68 ALA B O 1
ATOM 3085 N N . SER B 1 69 ? -19.922 -6.105 -2.795 1 96 69 SER B N 1
ATOM 3086 C CA . SER B 1 69 ? -20.312 -6.473 -1.439 1 96 69 SER B CA 1
ATOM 3087 C C . SER B 1 69 ? -19.109 -6.812 -0.583 1 96 69 SER B C 1
ATOM 3089 O O . SER B 1 69 ? -18.984 -6.332 0.546 1 96 69 SER B O 1
ATOM 3091 N N . GLU B 1 70 ? -18.234 -7.574 -1.113 1 94.62 70 GLU B N 1
ATOM 3092 C CA . GLU B 1 70 ? -17.031 -7.957 -0.38 1 94.62 70 GLU B CA 1
ATOM 3093 C C . GLU B 1 70 ? -16.141 -6.754 -0.129 1 94.62 70 GLU B C 1
ATOM 3095 O O . GLU B 1 70 ? -15.711 -6.516 1.003 1 94.62 70 GLU B O 1
ATOM 3100 N N . LEU B 1 71 ? -15.898 -6.004 -1.135 1 96.94 71 LEU B N 1
ATOM 3101 C CA . LEU B 1 71 ? -15.055 -4.816 -1.025 1 96.94 71 LEU B CA 1
ATOM 3102 C C . LEU B 1 71 ? -15.703 -3.768 -0.13 1 96.94 71 LEU B C 1
ATOM 3104 O O . LEU B 1 71 ? -15.016 -3.076 0.624 1 96.94 71 LEU B O 1
ATOM 3108 N N . GLY B 1 72 ? -16.984 -3.705 -0.271 1 98.12 72 GLY B N 1
ATOM 3109 C CA . GLY B 1 72 ? -17.719 -2.699 0.486 1 98.12 72 GLY B CA 1
ATOM 3110 C C . GLY B 1 72 ? -17.656 -2.922 1.985 1 98.12 72 GLY B C 1
ATOM 3111 O O . GLY B 1 72 ? -17.625 -1.962 2.76 1 98.12 72 GLY B O 1
ATOM 3112 N N . ILE B 1 73 ? -17.672 -4.125 2.379 1 98 73 ILE B N 1
ATOM 3113 C CA . ILE B 1 73 ? -17.609 -4.449 3.799 1 98 73 ILE B CA 1
ATOM 3114 C C . ILE B 1 73 ? -16.281 -3.973 4.375 1 98 73 ILE B C 1
ATOM 3116 O O . ILE B 1 73 ? -16.219 -3.52 5.52 1 98 73 ILE B O 1
ATOM 3120 N N . ILE B 1 74 ? -15.273 -4.02 3.559 1 97.75 74 ILE B N 1
ATOM 3121 C CA . ILE B 1 74 ? -13.953 -3.572 3.977 1 97.75 74 ILE B CA 1
ATOM 3122 C C . ILE B 1 74 ? -13.852 -2.055 3.836 1 97.75 74 ILE B C 1
ATOM 3124 O O . ILE B 1 74 ? -13.266 -1.384 4.688 1 97.75 74 ILE B O 1
ATOM 3128 N N . ALA B 1 75 ? -14.445 -1.5 2.828 1 98.19 75 ALA B N 1
ATOM 3129 C CA . ALA B 1 75 ? -14.32 -0.086 2.484 1 98.19 75 ALA B CA 1
ATOM 3130 C C . ALA B 1 75 ? -15.031 0.793 3.508 1 98.19 75 ALA B C 1
ATOM 3132 O O . ALA B 1 75 ? -14.602 1.918 3.775 1 98.19 75 ALA B O 1
ATOM 3133 N N . LEU B 1 76 ? -16.062 0.31 4.113 1 98 76 LEU B N 1
ATOM 3134 C CA . LEU B 1 76 ? -16.859 1.108 5.043 1 98 76 LEU B CA 1
ATOM 3135 C C . LEU B 1 76 ? -16.031 1.506 6.258 1 98 76 LEU B C 1
ATOM 3137 O O . LEU B 1 76 ? -15.844 2.695 6.527 1 98 76 LEU B O 1
ATOM 3141 N N . PRO B 1 77 ? -15.477 0.533 6.953 1 97.69 77 PRO B N 1
ATOM 3142 C CA . PRO B 1 77 ? -14.664 0.941 8.094 1 97.69 77 PRO B CA 1
ATOM 3143 C C . PRO B 1 77 ? -13.398 1.697 7.68 1 97.69 77 PRO B C 1
ATOM 3145 O O . PRO B 1 77 ? -12.945 2.59 8.398 1 97.69 77 PRO B O 1
ATOM 3148 N N . ILE B 1 78 ? -12.789 1.364 6.582 1 97.44 78 ILE B N 1
ATOM 3149 C CA . ILE B 1 78 ? -11.625 2.096 6.078 1 97.44 78 ILE B CA 1
ATOM 3150 C C . ILE B 1 78 ? -12.016 3.547 5.805 1 97.44 78 ILE B C 1
ATOM 3152 O O . ILE B 1 78 ? -11.25 4.465 6.102 1 97.44 78 ILE B O 1
ATOM 3156 N N . GLY B 1 79 ? -13.203 3.73 5.254 1 97.12 79 GLY B N 1
ATOM 3157 C CA . GLY B 1 79 ? -13.711 5.074 5.035 1 97.12 79 GLY B CA 1
ATOM 3158 C C . GLY B 1 79 ? -13.859 5.875 6.316 1 97.12 79 GLY B C 1
ATOM 3159 O O . GLY B 1 79 ? -13.484 7.047 6.371 1 97.12 79 GLY B O 1
ATOM 3160 N N . LEU B 1 80 ? -14.375 5.238 7.34 1 97.25 80 LEU B N 1
ATOM 3161 C CA . LEU B 1 80 ? -14.531 5.91 8.625 1 97.25 80 LEU B CA 1
ATOM 3162 C C . LEU B 1 80 ? -13.172 6.305 9.195 1 97.25 80 LEU B C 1
ATOM 3164 O O . LEU B 1 80 ? -13.016 7.391 9.758 1 97.25 80 LEU B O 1
ATOM 3168 N N . LEU B 1 81 ? -12.227 5.395 9.07 1 97.69 81 LEU B N 1
ATOM 3169 C CA . LEU B 1 81 ? -10.875 5.68 9.539 1 97.69 81 LEU B CA 1
ATOM 3170 C C . LEU B 1 81 ? -10.266 6.852 8.781 1 97.69 81 LEU B C 1
ATOM 3172 O O . LEU B 1 81 ? -9.648 7.734 9.375 1 97.69 81 LEU B O 1
ATOM 3176 N N . MET B 1 82 ? -10.477 6.848 7.512 1 96.44 82 MET B N 1
ATOM 3177 C CA . MET B 1 82 ? -9.945 7.93 6.688 1 96.44 82 MET B CA 1
ATOM 3178 C C . MET B 1 82 ? -10.602 9.258 7.047 1 96.44 82 MET B C 1
ATOM 3180 O O . MET B 1 82 ? -9.93 10.289 7.113 1 96.44 82 MET B O 1
ATOM 3184 N N . ILE B 1 83 ? -11.891 9.266 7.293 1 95.19 83 ILE B N 1
ATOM 3185 C CA . ILE B 1 83 ? -12.594 10.469 7.723 1 95.19 83 ILE B CA 1
ATOM 3186 C C . ILE B 1 83 ? -12 10.977 9.039 1 95.19 83 ILE B C 1
ATOM 3188 O O . ILE B 1 83 ? -11.898 12.188 9.25 1 95.19 83 ILE B O 1
ATOM 3192 N N . ALA B 1 84 ? -11.602 10.039 9.852 1 96.75 84 ALA B N 1
ATOM 3193 C CA . ALA B 1 84 ? -11.031 10.375 11.156 1 96.75 84 ALA B CA 1
ATOM 3194 C C . ALA B 1 84 ? -9.562 10.766 11.039 1 96.75 84 ALA B C 1
ATOM 3196 O O . ALA B 1 84 ? -8.938 11.164 12.023 1 96.75 84 ALA B O 1
ATOM 3197 N N . GLY B 1 85 ? -8.992 10.578 9.898 1 94.25 85 GLY B N 1
ATOM 3198 C CA . GLY B 1 85 ? -7.609 10.969 9.664 1 94.25 85 GLY B CA 1
ATOM 3199 C C . GLY B 1 85 ? -6.629 9.828 9.844 1 94.25 85 GLY B C 1
ATOM 3200 O O . GLY B 1 85 ? -5.445 10.055 10.117 1 94.25 85 GLY B O 1
ATOM 3201 N N . HIS B 1 86 ? -7.102 8.555 9.75 1 95.88 86 HIS B N 1
ATOM 3202 C CA . HIS B 1 86 ? -6.254 7.379 9.922 1 95.88 86 HIS B CA 1
ATOM 3203 C C . HIS B 1 86 ? -6.312 6.473 8.695 1 95.88 86 HIS B C 1
ATOM 3205 O O . HIS B 1 86 ? -7.207 6.605 7.863 1 95.88 86 HIS B O 1
ATOM 3211 N N . LEU B 1 87 ? -5.324 5.672 8.5 1 95.62 87 LEU B N 1
ATOM 3212 C CA . LEU B 1 87 ? -5.258 4.656 7.453 1 95.62 87 LEU B CA 1
ATOM 3213 C C . LEU B 1 87 ? -4.973 3.283 8.047 1 95.62 87 LEU B C 1
ATOM 3215 O O . LEU B 1 87 ? -4.215 3.162 9.016 1 95.62 87 LEU B O 1
ATOM 3219 N N . ASP B 1 88 ? -5.613 2.328 7.566 1 97.12 88 ASP B N 1
ATOM 3220 C CA . ASP B 1 88 ? -5.387 0.963 8.031 1 97.12 88 ASP B CA 1
ATOM 3221 C C . ASP B 1 88 ? -4.93 0.064 6.883 1 97.12 88 ASP B C 1
ATOM 3223 O O . ASP B 1 88 ? -5.727 -0.304 6.016 1 97.12 88 ASP B O 1
ATOM 3227 N N . LEU B 1 89 ? -3.717 -0.376 6.867 1 96.12 89 LEU B N 1
ATOM 3228 C CA . LEU B 1 89 ? -3.162 -1.257 5.844 1 96.12 89 LEU B CA 1
ATOM 3229 C C . LEU B 1 89 ? -3.248 -2.717 6.281 1 96.12 89 LEU B C 1
ATOM 3231 O O . LEU B 1 89 ? -3.098 -3.623 5.457 1 96.12 89 LEU B O 1
ATOM 3235 N N . SER B 1 90 ? -3.516 -2.951 7.492 1 96.88 90 SER B N 1
ATOM 3236 C CA . SER B 1 90 ? -3.4 -4.289 8.062 1 96.88 90 SER B CA 1
ATOM 3237 C C . SER B 1 90 ? -4.504 -5.207 7.543 1 96.88 90 SER B C 1
ATOM 3239 O O . SER B 1 90 ? -4.43 -6.426 7.699 1 96.88 90 SER B O 1
ATOM 3241 N N . VAL B 1 91 ? -5.504 -4.602 6.898 1 96.44 91 VAL B N 1
ATOM 3242 C CA . VAL B 1 91 ? -6.609 -5.406 6.391 1 96.44 91 VAL B CA 1
ATOM 3243 C C . VAL B 1 91 ? -6.082 -6.449 5.41 1 96.44 91 VAL B C 1
ATOM 3245 O O . VAL B 1 91 ? -6.656 -7.535 5.281 1 96.44 91 VAL B O 1
ATOM 3248 N N . GLY B 1 92 ? -5.008 -6.133 4.789 1 95.06 92 GLY B N 1
ATOM 3249 C CA . GLY B 1 92 ? -4.418 -7.043 3.82 1 95.06 92 GLY B CA 1
ATOM 3250 C C . GLY B 1 92 ? -3.951 -8.344 4.438 1 95.06 92 GLY B C 1
ATOM 3251 O O . GLY B 1 92 ? -3.881 -9.375 3.758 1 95.06 92 GLY B O 1
ATOM 3252 N N . SER B 1 93 ? -3.59 -8.312 5.652 1 95.69 93 SER B N 1
ATOM 3253 C CA . SER B 1 93 ? -3.109 -9.523 6.309 1 95.69 93 SER B CA 1
ATOM 3254 C C . SER B 1 93 ? -4.176 -10.125 7.215 1 95.69 93 SER B C 1
ATOM 3256 O O . SER B 1 93 ? -4.172 -11.328 7.48 1 95.69 93 SER B O 1
ATOM 3258 N N . VAL B 1 94 ? -5.141 -9.328 7.641 1 97.25 94 VAL B N 1
ATOM 3259 C CA . VAL B 1 94 ? -6.188 -9.812 8.531 1 97.25 94 VAL B CA 1
ATOM 3260 C C . VAL B 1 94 ? -7.148 -10.711 7.762 1 97.25 94 VAL B C 1
ATOM 3262 O O . VAL B 1 94 ? -7.633 -11.711 8.289 1 97.25 94 VAL B O 1
ATOM 3265 N N . ILE B 1 95 ? -7.398 -10.43 6.512 1 96.31 95 ILE B N 1
ATOM 3266 C CA . ILE B 1 95 ? -8.312 -11.203 5.68 1 96.31 95 ILE B CA 1
ATOM 3267 C C . ILE B 1 95 ? -7.789 -12.633 5.523 1 96.31 95 ILE B C 1
ATOM 3269 O O . ILE B 1 95 ? -8.461 -13.594 5.914 1 96.31 95 ILE B O 1
ATOM 3273 N N . PRO B 1 96 ? -6.582 -12.781 5.062 1 94.25 96 PRO B N 1
ATOM 3274 C CA . PRO B 1 96 ? -6.094 -14.156 4.961 1 94.25 96 PRO B CA 1
ATOM 3275 C C . PRO B 1 96 ? -5.895 -14.812 6.324 1 94.25 96 PRO B C 1
ATOM 3277 O O . PRO B 1 96 ? -6.059 -16.031 6.457 1 94.25 96 PRO B O 1
ATOM 3280 N N . ALA B 1 97 ? -5.547 -14.055 7.324 1 95.69 97 ALA B N 1
ATOM 3281 C CA . ALA B 1 97 ? -5.375 -14.609 8.664 1 95.69 97 ALA B CA 1
ATOM 3282 C C . ALA B 1 97 ? -6.684 -15.195 9.18 1 95.69 97 ALA B C 1
ATOM 3284 O O . ALA B 1 97 ? -6.699 -16.281 9.766 1 95.69 97 ALA B O 1
ATOM 3285 N N . SER B 1 98 ? -7.703 -14.484 8.977 1 96.25 98 SER B N 1
ATOM 3286 C CA . SER B 1 98 ? -9.008 -14.953 9.414 1 96.25 98 SER B CA 1
ATOM 3287 C C . SER B 1 98 ? -9.461 -16.156 8.602 1 96.25 98 SER B C 1
ATOM 3289 O O . SER B 1 98 ? -10.062 -17.094 9.148 1 96.25 98 SER B O 1
ATOM 3291 N N . SER B 1 99 ? -9.273 -16.125 7.336 1 94.25 99 SER B N 1
ATOM 3292 C CA . SER B 1 99 ? -9.586 -17.266 6.48 1 94.25 99 SER B CA 1
ATOM 3293 C C . SER B 1 99 ? -8.844 -18.516 6.93 1 94.25 99 SER B C 1
ATOM 3295 O O . SER B 1 99 ? -9.445 -19.594 7.043 1 94.25 99 SER B O 1
ATOM 3297 N N . MET B 1 100 ? -7.613 -18.344 7.246 1 93.06 100 MET B N 1
ATOM 3298 C CA . MET B 1 100 ? -6.797 -19.484 7.68 1 93.06 100 MET B CA 1
ATOM 3299 C C . MET B 1 100 ? -7.223 -19.969 9.062 1 93.06 100 MET B C 1
ATOM 3301 O O . MET B 1 100 ? -7.188 -21.156 9.344 1 93.06 100 MET B O 1
ATOM 3305 N N . MET B 1 101 ? -7.559 -18.984 9.891 1 94.56 101 MET B N 1
ATOM 3306 C CA . MET B 1 101 ? -7.977 -19.328 11.242 1 94.56 101 MET B CA 1
ATOM 3307 C C . MET B 1 101 ? -9.18 -20.281 11.219 1 94.56 101 MET B C 1
ATOM 3309 O O . MET B 1 101 ? -9.164 -21.328 11.875 1 94.56 101 MET B O 1
ATOM 3313 N N . ILE B 1 102 ? -10.133 -20 10.414 1 93 102 ILE B N 1
ATOM 3314 C CA . ILE B 1 102 ? -11.32 -20.844 10.383 1 93 102 ILE B CA 1
ATOM 3315 C C . ILE B 1 102 ? -10.984 -22.172 9.695 1 93 102 ILE B C 1
ATOM 3317 O O . ILE B 1 102 ? -11.484 -23.219 10.086 1 93 102 ILE B O 1
ATOM 3321 N N . ALA B 1 103 ? -10.195 -22.141 8.711 1 91.69 103 ALA B N 1
ATOM 3322 C CA . ALA B 1 103 ? -9.82 -23.359 7.992 1 91.69 103 ALA B CA 1
ATOM 3323 C C . ALA B 1 103 ? -9.023 -24.312 8.891 1 91.69 103 ALA B C 1
ATOM 3325 O O . ALA B 1 103 ? -9.211 -25.531 8.844 1 91.69 103 ALA B O 1
ATOM 3326 N N . ILE B 1 104 ? -8.195 -23.75 9.719 1 92.12 104 ILE B N 1
ATOM 3327 C CA . ILE B 1 104 ? -7.355 -24.562 10.586 1 92.12 104 ILE B CA 1
ATOM 3328 C C . ILE B 1 104 ? -8.18 -25.078 11.758 1 92.12 104 ILE B C 1
ATOM 3330 O O . ILE B 1 104 ? -8.133 -26.281 12.078 1 92.12 104 ILE B O 1
ATOM 3334 N N . VAL B 1 105 ? -8.969 -24.25 12.359 1 92.19 105 VAL B N 1
ATOM 3335 C CA . VAL B 1 105 ? -9.719 -24.609 13.555 1 92.19 105 VAL B CA 1
ATOM 3336 C C . VAL B 1 105 ? -10.828 -25.594 13.188 1 92.19 105 VAL B C 1
ATOM 3338 O O . VAL B 1 105 ? -10.984 -26.625 13.836 1 92.19 105 VAL B O 1
ATOM 3341 N N . SER B 1 106 ? -11.539 -25.359 12.133 1 90.62 106 SER B N 1
ATOM 3342 C CA . SER B 1 106 ? -12.695 -26.172 11.789 1 90.62 106 SER B CA 1
ATOM 3343 C C . SER B 1 106 ? -12.359 -27.172 10.68 1 90.62 106 SER B C 1
ATOM 3345 O O . SER B 1 106 ? -12.961 -28.234 10.602 1 90.62 106 SER B O 1
ATOM 3347 N N . GLY B 1 107 ? -11.531 -26.844 9.836 1 86.25 107 GLY B N 1
ATOM 3348 C CA . GLY B 1 107 ? -11.164 -27.719 8.742 1 86.25 107 GLY B CA 1
ATOM 3349 C C . GLY B 1 107 ? -10.133 -28.766 9.125 1 86.25 107 GLY B C 1
ATOM 3350 O O . GLY B 1 107 ? -10.359 -29.969 8.945 1 86.25 107 GLY B O 1
ATOM 3351 N N . HIS B 1 108 ? -9.125 -28.312 9.656 1 87.94 108 HIS B N 1
ATOM 3352 C CA . HIS B 1 108 ? -8.023 -29.203 9.977 1 87.94 108 HIS B CA 1
ATOM 3353 C C . HIS B 1 108 ? -8.266 -29.922 11.305 1 87.94 108 HIS B C 1
ATOM 3355 O O . HIS B 1 108 ? -8.141 -31.156 11.383 1 87.94 108 HIS B O 1
ATOM 3361 N N . TYR B 1 109 ? -8.594 -29.188 12.352 1 91.31 109 TYR B N 1
ATOM 3362 C CA . TYR B 1 109 ? -8.766 -29.781 13.672 1 91.31 109 TYR B CA 1
ATOM 3363 C C . TYR B 1 109 ? -10.188 -30.297 13.867 1 91.31 109 TYR B C 1
ATOM 3365 O O . TYR B 1 109 ? -10.484 -30.953 14.867 1 91.31 109 TYR B O 1
ATOM 3373 N N . GLY B 1 110 ? -11.133 -29.875 12.992 1 89.69 110 GLY B N 1
ATOM 3374 C CA . GLY B 1 110 ? -12.469 -30.453 12.977 1 89.69 110 GLY B CA 1
ATOM 3375 C C . GLY B 1 110 ? -13.391 -29.844 14.016 1 89.69 110 GLY B C 1
ATOM 3376 O O . GLY B 1 110 ? -14.422 -30.438 14.352 1 89.69 110 GLY B O 1
ATOM 3377 N N . ALA B 1 111 ? -13.039 -28.766 14.547 1 91.38 111 ALA B N 1
ATOM 3378 C CA . ALA B 1 111 ? -13.914 -28.094 15.508 1 91.38 111 ALA B CA 1
ATOM 3379 C C . ALA B 1 111 ? -15.188 -27.609 14.836 1 91.38 111 ALA B C 1
ATOM 3381 O O . ALA B 1 111 ? -15.219 -27.422 13.617 1 91.38 111 ALA B O 1
ATOM 3382 N N . PRO B 1 112 ? -16.219 -27.562 15.664 1 91.69 112 PRO B N 1
ATOM 3383 C CA . PRO B 1 112 ? -17.453 -27.031 15.078 1 91.69 112 PRO B CA 1
ATOM 3384 C C . PRO B 1 112 ? -17.234 -25.688 14.383 1 91.69 112 PRO B C 1
ATOM 3386 O O . PRO B 1 112 ? -16.422 -24.875 14.836 1 91.69 112 PRO B O 1
ATOM 3389 N N . ILE B 1 113 ? -17.938 -25.438 13.359 1 91.06 113 ILE B N 1
ATOM 3390 C CA . ILE B 1 113 ? -17.781 -24.281 12.484 1 91.06 113 ILE B CA 1
ATOM 3391 C C . ILE B 1 113 ? -17.953 -23 13.297 1 91.06 113 ILE B C 1
ATOM 3393 O O . ILE B 1 113 ? -17.312 -21.984 13.016 1 91.06 113 ILE B O 1
ATOM 3397 N N . ILE B 1 114 ? -18.781 -23 14.266 1 92.56 114 ILE B N 1
ATOM 3398 C CA . ILE B 1 114 ? -19.062 -21.812 15.07 1 92.56 114 ILE B CA 1
ATOM 3399 C C . ILE B 1 114 ? -17.797 -21.406 15.836 1 92.56 114 ILE B C 1
ATOM 3401 O O . ILE B 1 114 ? -17.547 -20.219 16.031 1 92.56 114 ILE B O 1
ATOM 3405 N N . VAL B 1 115 ? -17.016 -22.406 16.234 1 94 115 VAL B N 1
ATOM 3406 C CA . VAL B 1 115 ? -15.781 -22.109 16.953 1 94 115 VAL B CA 1
ATOM 3407 C C . VAL B 1 115 ? -14.789 -21.438 16.016 1 94 115 VAL B C 1
ATOM 3409 O O . VAL B 1 115 ? -14.086 -20.5 16.406 1 94 115 VAL B O 1
ATOM 3412 N N . GLY B 1 116 ? -14.75 -21.938 14.758 1 94.25 116 GLY B N 1
ATOM 3413 C CA . GLY B 1 116 ? -13.883 -21.312 13.773 1 94.25 116 GLY B CA 1
ATOM 3414 C C . GLY B 1 116 ? -14.297 -19.891 13.445 1 94.25 116 GLY B C 1
ATOM 3415 O O . GLY B 1 116 ? -13.445 -19.016 13.297 1 94.25 116 GLY B O 1
ATOM 3416 N N . ILE B 1 117 ? -15.586 -19.719 13.383 1 94.56 117 ILE B N 1
ATOM 3417 C CA . ILE B 1 117 ? -16.125 -18.391 13.086 1 94.56 117 ILE B CA 1
ATOM 3418 C C . ILE B 1 117 ? -15.773 -17.422 14.211 1 94.56 117 ILE B C 1
ATOM 3420 O O . ILE B 1 117 ? -15.266 -16.328 13.953 1 94.56 117 ILE B O 1
ATOM 3424 N N . LEU B 1 118 ? -15.953 -17.812 15.391 1 96.56 118 LEU B N 1
ATOM 3425 C CA . LEU B 1 118 ? -15.68 -16.953 16.531 1 96.56 118 LEU B CA 1
ATOM 3426 C C . LEU B 1 118 ? -14.188 -16.672 16.672 1 96.56 118 LEU B C 1
ATOM 3428 O O . LEU B 1 118 ? -13.789 -15.562 17 1 96.56 118 LEU B O 1
ATOM 3432 N N . ALA B 1 119 ? -13.414 -17.688 16.391 1 96.62 119 ALA B N 1
ATOM 3433 C CA . ALA B 1 119 ? -11.969 -17.516 16.453 1 96.62 119 ALA B CA 1
ATOM 3434 C C . ALA B 1 119 ? -11.484 -16.516 15.414 1 96.62 119 ALA B C 1
ATOM 3436 O O . ALA B 1 119 ? -10.641 -15.664 15.695 1 96.62 119 ALA B O 1
ATOM 3437 N N . ALA B 1 120 ? -11.992 -16.641 14.219 1 96.38 120 ALA B N 1
ATOM 3438 C CA . ALA B 1 120 ? -11.625 -15.742 13.133 1 96.38 120 ALA B CA 1
ATOM 3439 C C . ALA B 1 120 ? -12.031 -14.305 13.445 1 96.38 120 ALA B C 1
ATOM 3441 O O . ALA B 1 120 ? -11.242 -13.375 13.25 1 96.38 120 ALA B O 1
ATOM 3442 N N . LEU B 1 121 ? -13.234 -14.148 13.93 1 97.69 121 LEU B N 1
ATOM 3443 C CA . LEU B 1 121 ? -13.719 -12.812 14.266 1 97.69 121 LEU B CA 1
ATOM 3444 C C . LEU B 1 121 ? -12.93 -12.219 15.43 1 97.69 121 LEU B C 1
ATOM 3446 O O . LEU B 1 121 ? -12.617 -11.023 15.422 1 97.69 121 LEU B O 1
ATOM 3450 N N . CYS B 1 122 ? -12.586 -13 16.406 1 98.12 122 CYS B N 1
ATOM 3451 C CA . CYS B 1 122 ? -11.805 -12.547 17.547 1 98.12 122 CYS B CA 1
ATOM 3452 C C . CYS B 1 122 ? -10.406 -12.109 17.125 1 98.12 122 CYS B C 1
ATOM 3454 O O . CYS B 1 122 ? -9.844 -11.164 17.672 1 98.12 122 CYS B O 1
ATOM 3456 N N . LEU B 1 123 ? -9.891 -12.844 16.172 1 97.5 123 LEU B N 1
ATOM 3457 C CA . LEU B 1 123 ? -8.578 -12.477 15.648 1 97.5 123 LEU B CA 1
ATOM 3458 C C . LEU B 1 123 ? -8.617 -11.078 15.039 1 97.5 123 LEU B C 1
ATOM 3460 O O . LEU B 1 123 ? -7.738 -10.258 15.305 1 97.5 123 LEU B O 1
ATOM 3464 N N . GLY B 1 124 ? -9.609 -10.844 14.188 1 98.12 124 GLY B N 1
ATOM 3465 C CA . GLY B 1 124 ? -9.758 -9.523 13.594 1 98.12 124 GLY B CA 1
ATOM 3466 C C . GLY B 1 124 ? -9.961 -8.43 14.625 1 98.12 124 GLY B C 1
ATOM 3467 O O . GLY B 1 124 ? -9.375 -7.348 14.523 1 98.12 124 GLY B O 1
ATOM 3468 N N . LEU B 1 125 ? -10.773 -8.734 15.617 1 98.38 125 LEU B N 1
ATOM 3469 C CA . LEU B 1 125 ? -11.008 -7.785 16.703 1 98.38 125 LEU B CA 1
ATOM 3470 C C . LEU B 1 125 ? -9.719 -7.5 17.469 1 98.38 125 LEU B C 1
ATOM 3472 O O . LEU B 1 125 ? -9.445 -6.348 17.812 1 98.38 125 LEU B O 1
ATOM 3476 N N . ALA B 1 126 ? -9 -8.477 17.703 1 98.44 126 ALA B N 1
ATOM 3477 C CA . ALA B 1 126 ? -7.758 -8.352 18.469 1 98.44 126 ALA B CA 1
ATOM 3478 C C . ALA B 1 126 ? -6.73 -7.512 17.703 1 98.44 126 ALA B C 1
ATOM 3480 O O . ALA B 1 126 ? -6.113 -6.609 18.266 1 98.44 126 ALA B O 1
ATOM 3481 N N . VAL B 1 127 ? -6.57 -7.816 16.453 1 98.25 127 VAL B N 1
ATOM 3482 C CA . VAL B 1 127 ? -5.598 -7.082 15.648 1 98.25 127 VAL B CA 1
ATOM 3483 C C . VAL B 1 127 ? -6.012 -5.617 15.547 1 98.25 127 VAL B C 1
ATOM 3485 O O . VAL B 1 127 ? -5.18 -4.719 15.68 1 98.25 127 VAL B O 1
ATOM 3488 N N . GLY B 1 128 ? -7.301 -5.402 15.273 1 98.56 128 GLY B N 1
ATOM 3489 C CA . GLY B 1 128 ? -7.793 -4.035 15.242 1 98.56 128 GLY B CA 1
ATOM 3490 C C . GLY B 1 128 ? -7.598 -3.295 16.547 1 98.56 128 GLY B C 1
ATOM 3491 O O . GLY B 1 128 ? -7.184 -2.135 16.562 1 98.56 128 GLY B O 1
ATOM 3492 N N . PHE B 1 129 ? -7.863 -3.977 17.609 1 98.56 129 PHE B N 1
ATOM 3493 C CA . PHE B 1 129 ? -7.684 -3.395 18.938 1 98.56 129 PHE B CA 1
ATOM 3494 C C . PHE B 1 129 ? -6.219 -3.051 19.188 1 98.56 129 PHE B C 1
ATOM 3496 O O . PHE B 1 129 ? -5.906 -1.969 19.688 1 98.56 129 PHE B O 1
ATOM 3503 N N . ILE B 1 130 ? -5.363 -3.9 18.844 1 98.06 130 ILE B N 1
ATOM 3504 C CA . ILE B 1 130 ? -3.93 -3.688 19.031 1 98.06 130 ILE B CA 1
ATOM 3505 C C . ILE B 1 130 ? -3.469 -2.506 18.188 1 98.06 130 ILE B C 1
ATOM 3507 O O . ILE B 1 130 ? -2.703 -1.659 18.656 1 98.06 130 ILE B O 1
ATOM 3511 N N . ASN B 1 131 ? -3.92 -2.432 16.953 1 98.06 131 ASN B N 1
ATOM 3512 C CA . ASN B 1 131 ? -3.578 -1.307 16.094 1 98.06 131 ASN B CA 1
ATOM 3513 C C . ASN B 1 131 ? -4 0.023 16.719 1 98.06 131 ASN B C 1
ATOM 3515 O O . ASN B 1 131 ? -3.207 0.963 16.781 1 98.06 131 ASN B O 1
ATOM 3519 N N . GLY B 1 132 ? -5.273 0.033 17.125 1 98.06 132 GLY B N 1
ATOM 3520 C CA . GLY B 1 132 ? -5.746 1.25 17.766 1 98.06 132 GLY B CA 1
ATOM 3521 C C . GLY B 1 132 ? -4.938 1.634 19 1 98.06 132 GLY B C 1
ATOM 3522 O O . GLY B 1 132 ? -4.586 2.803 19.172 1 98.06 132 GLY B O 1
ATOM 3523 N N . LEU B 1 133 ? -4.641 0.687 19.766 1 97.44 133 LEU B N 1
ATOM 3524 C CA . LEU B 1 133 ? -3.873 0.916 20.984 1 97.44 133 LEU B CA 1
ATOM 3525 C C . LEU B 1 133 ? -2.469 1.411 20.656 1 97.44 133 LEU B C 1
ATOM 3527 O O . LEU B 1 133 ? -1.969 2.34 21.297 1 97.44 133 LEU B O 1
ATOM 3531 N N . LEU B 1 134 ? -1.839 0.811 19.703 1 95.81 134 LEU B N 1
ATOM 3532 C CA . LEU B 1 134 ? -0.477 1.182 19.344 1 95.81 134 LEU B CA 1
ATOM 3533 C C . LEU B 1 134 ? -0.434 2.592 18.766 1 95.81 134 LEU B C 1
ATOM 3535 O O . LEU B 1 134 ? 0.497 3.352 19.031 1 95.81 134 LEU B O 1
ATOM 3539 N N . VAL B 1 135 ? -1.404 2.916 17.969 1 95.44 135 VAL B N 1
ATOM 3540 C CA . VAL B 1 135 ? -1.454 4.246 17.375 1 95.44 135 VAL B CA 1
ATOM 3541 C C . VAL B 1 135 ? -1.546 5.305 18.469 1 95.44 135 VAL B C 1
ATOM 3543 O O . VAL B 1 135 ? -0.837 6.312 18.422 1 95.44 135 VAL B O 1
ATOM 3546 N N . ILE B 1 136 ? -2.402 5.059 19.453 1 94.56 136 ILE B N 1
ATOM 3547 C CA . ILE B 1 136 ? -2.662 6.055 20.484 1 94.56 136 ILE B CA 1
ATOM 3548 C C . ILE B 1 136 ? -1.49 6.098 21.453 1 94.56 136 ILE B C 1
ATOM 3550 O O . ILE B 1 136 ? -1.076 7.172 21.891 1 94.56 136 ILE B O 1
ATOM 3554 N N . ARG B 1 137 ? -0.957 5.031 21.812 1 92.12 137 ARG B N 1
ATOM 3555 C CA . ARG B 1 137 ? 0.065 4.961 22.844 1 92.12 137 ARG B CA 1
ATOM 3556 C C . ARG B 1 137 ? 1.42 5.414 22.312 1 92.12 137 ARG B C 1
ATOM 3558 O O . ARG B 1 137 ? 2.203 6.035 23.031 1 92.12 137 ARG B O 1
ATOM 3565 N N . THR B 1 138 ? 1.701 5.121 21.062 1 89.56 138 THR B N 1
ATOM 3566 C CA . THR B 1 138 ? 3.031 5.41 20.531 1 89.56 138 THR B CA 1
ATOM 3567 C C . THR B 1 138 ? 3.043 6.75 19.812 1 89.56 138 THR B C 1
ATOM 3569 O O . THR B 1 138 ? 4.109 7.312 19.547 1 89.56 138 THR B O 1
ATOM 3572 N N . ARG B 1 139 ? 1.896 7.211 19.344 1 87.56 139 ARG B N 1
ATOM 3573 C CA . ARG B 1 139 ? 1.739 8.461 18.609 1 87.56 139 ARG B CA 1
ATOM 3574 C C . ARG B 1 139 ? 2.455 8.383 17.266 1 87.56 139 ARG B C 1
ATOM 3576 O O . ARG B 1 139 ? 2.955 9.398 16.766 1 87.56 139 ARG B O 1
ATOM 3583 N N . VAL B 1 140 ? 2.689 7.133 16.844 1 89.12 140 VAL B N 1
ATOM 3584 C CA . VAL B 1 140 ? 3.199 6.871 15.508 1 89.12 140 VAL B CA 1
ATOM 3585 C C . VAL B 1 140 ? 2.053 6.941 14.5 1 89.12 140 VAL B C 1
ATOM 3587 O O . VAL B 1 140 ? 0.935 6.512 14.789 1 89.12 140 VAL B O 1
ATOM 3590 N N . PRO B 1 141 ? 2.342 7.543 13.336 1 91.56 141 PRO B N 1
ATOM 3591 C CA . PRO B 1 141 ? 1.281 7.582 12.328 1 91.56 141 PRO B CA 1
ATOM 3592 C C . PRO B 1 141 ? 0.683 6.207 12.047 1 91.56 141 PRO B C 1
ATOM 3594 O O . PRO B 1 141 ? 1.409 5.211 12.008 1 91.56 141 PRO B O 1
ATOM 3597 N N . SER B 1 142 ? -0.635 6.195 11.906 1 95.56 142 SER B N 1
ATOM 3598 C CA . SER B 1 142 ? -1.364 4.941 11.742 1 95.56 142 SER B CA 1
ATOM 3599 C C . SER B 1 142 ? -0.86 4.16 10.539 1 95.56 142 SER B C 1
ATOM 3601 O O . SER B 1 142 ? -0.85 2.926 10.547 1 95.56 142 SER B O 1
ATOM 3603 N N . PHE B 1 143 ? -0.41 4.859 9.516 1 94.06 143 PHE B N 1
ATOM 3604 C CA . PHE B 1 143 ? 0.113 4.203 8.328 1 94.06 143 PHE B CA 1
ATOM 3605 C C . PHE B 1 143 ? 1.254 3.258 8.688 1 94.06 143 PHE B C 1
ATOM 3607 O O . PHE B 1 143 ? 1.273 2.105 8.25 1 94.06 143 PHE B O 1
ATOM 3614 N N . VAL B 1 144 ? 2.195 3.66 9.453 1 93.5 144 VAL B N 1
ATOM 3615 C CA . VAL B 1 144 ? 3.387 2.906 9.828 1 93.5 144 VAL B CA 1
ATOM 3616 C C . VAL B 1 144 ? 3 1.757 10.758 1 93.5 144 VAL B C 1
ATOM 3618 O O . VAL B 1 144 ? 3.459 0.626 10.578 1 93.5 144 VAL B O 1
ATOM 3621 N N . VAL B 1 145 ? 2.127 2.074 11.727 1 95.44 145 VAL B N 1
ATOM 3622 C CA . VAL B 1 145 ? 1.701 1.068 12.695 1 95.44 145 VAL B CA 1
ATOM 3623 C C . VAL B 1 145 ? 1.023 -0.092 11.969 1 95.44 145 VAL B C 1
ATOM 3625 O O . VAL B 1 145 ? 1.338 -1.258 12.219 1 95.44 145 VAL B O 1
ATOM 3628 N N . THR B 1 146 ? 0.174 0.29 11.055 1 97.25 146 THR B N 1
ATOM 3629 C CA . THR B 1 146 ? -0.603 -0.758 10.398 1 97.25 146 THR B CA 1
ATOM 3630 C C . THR B 1 146 ? 0.228 -1.462 9.328 1 97.25 146 THR B C 1
ATOM 3632 O O . THR B 1 146 ? -0.074 -2.594 8.945 1 97.25 146 THR B O 1
ATOM 3635 N N . LEU B 1 147 ? 1.229 -0.788 8.812 1 95.12 147 LEU B N 1
ATOM 3636 C CA . LEU B 1 147 ? 2.189 -1.476 7.957 1 95.12 147 LEU B CA 1
ATOM 3637 C C . LEU B 1 147 ? 2.961 -2.529 8.742 1 95.12 147 LEU B C 1
ATOM 3639 O O . LEU B 1 147 ? 3.154 -3.65 8.266 1 95.12 147 LEU B O 1
ATOM 3643 N N . ALA B 1 148 ? 3.4 -2.16 9.914 1 95.31 148 ALA B N 1
ATOM 3644 C CA . ALA B 1 148 ? 4.098 -3.098 10.789 1 95.31 148 ALA B CA 1
ATOM 3645 C C . ALA B 1 148 ? 3.217 -4.301 11.117 1 95.31 148 ALA B C 1
ATOM 3647 O O . ALA B 1 148 ? 3.668 -5.445 11.047 1 95.31 148 ALA B O 1
ATOM 3648 N N . THR B 1 149 ? 1.99 -4.012 11.453 1 96.31 149 THR B N 1
ATOM 3649 C CA . THR B 1 149 ? 1.076 -5.09 11.812 1 96.31 149 THR B CA 1
ATOM 3650 C C . THR B 1 149 ? 0.735 -5.941 10.594 1 96.31 149 THR B C 1
ATOM 3652 O O . THR B 1 149 ? 0.547 -7.156 10.711 1 96.31 149 THR B O 1
ATOM 3655 N N . LEU B 1 150 ? 0.678 -5.285 9.43 1 95.75 150 LEU B N 1
ATOM 3656 C CA . LEU B 1 150 ? 0.462 -6.023 8.188 1 95.75 150 LEU B CA 1
ATOM 3657 C C . LEU B 1 150 ? 1.495 -7.137 8.031 1 95.75 150 LEU B C 1
ATOM 3659 O O . LEU B 1 150 ? 1.139 -8.289 7.793 1 95.75 150 LEU B O 1
ATOM 3663 N N . PHE B 1 151 ? 2.727 -6.805 8.211 1 94 151 PHE B N 1
ATOM 3664 C CA . PHE B 1 151 ? 3.805 -7.773 8.039 1 94 151 PHE B CA 1
ATOM 3665 C C . PHE B 1 151 ? 3.822 -8.766 9.188 1 94 151 PHE B C 1
ATOM 3667 O O . PHE B 1 151 ? 4.02 -9.969 8.977 1 94 151 PHE B O 1
ATOM 3674 N N . ALA B 1 152 ? 3.586 -8.312 10.391 1 94.62 152 ALA B N 1
ATOM 3675 C CA . ALA B 1 152 ? 3.596 -9.18 11.562 1 94.62 152 ALA B CA 1
ATOM 3676 C C . ALA B 1 152 ? 2.506 -10.242 11.469 1 94.62 152 ALA B C 1
ATOM 3678 O O . ALA B 1 152 ? 2.77 -11.43 11.664 1 94.62 152 ALA B O 1
ATOM 3679 N N . VAL B 1 153 ? 1.333 -9.773 11.148 1 95 153 VAL B N 1
ATOM 3680 C CA . VAL B 1 153 ? 0.206 -10.695 11.062 1 95 153 VAL B CA 1
ATOM 3681 C C . VAL B 1 153 ? 0.411 -11.656 9.891 1 95 153 VAL B C 1
ATOM 3683 O O . VAL B 1 153 ? 0.088 -12.836 9.984 1 95 153 VAL B O 1
ATOM 3686 N N . ALA B 1 154 ? 0.904 -11.156 8.789 1 92.69 154 ALA B N 1
ATOM 3687 C CA . ALA B 1 154 ? 1.199 -12.016 7.648 1 92.69 154 ALA B CA 1
ATOM 3688 C C . ALA B 1 154 ? 2.199 -13.102 8.023 1 92.69 154 ALA B C 1
ATOM 3690 O O . ALA B 1 154 ? 2.006 -14.273 7.691 1 92.69 154 ALA B O 1
ATOM 3691 N N . GLY B 1 155 ? 3.273 -12.734 8.711 1 90.56 155 GLY B N 1
ATOM 3692 C CA . GLY B 1 155 ? 4.27 -13.695 9.148 1 90.56 155 GLY B CA 1
ATOM 3693 C C . GLY B 1 155 ? 3.723 -14.719 10.125 1 90.56 155 GLY B C 1
ATOM 3694 O O . GLY B 1 155 ? 4.035 -15.914 10.031 1 90.56 155 GLY B O 1
ATOM 3695 N N . LEU B 1 156 ? 2.912 -14.25 11.031 1 91.75 156 LEU B N 1
ATOM 3696 C CA . LEU B 1 156 ? 2.301 -15.148 12.008 1 91.75 156 LEU B CA 1
ATOM 3697 C C . LEU B 1 156 ? 1.372 -16.141 11.328 1 91.75 156 LEU B C 1
ATOM 3699 O O . LEU B 1 156 ? 1.351 -17.328 11.68 1 91.75 156 LEU B O 1
ATOM 3703 N N . THR B 1 157 ? 0.598 -15.625 10.406 1 91.38 157 THR B N 1
ATOM 3704 C CA . THR B 1 157 ? -0.328 -16.484 9.68 1 91.38 157 THR B CA 1
ATOM 3705 C C . THR B 1 157 ? 0.429 -17.547 8.891 1 91.38 157 THR B C 1
ATOM 3707 O O . THR B 1 157 ? 0.08 -18.734 8.938 1 91.38 157 THR B O 1
ATOM 3710 N N . LEU B 1 158 ? 1.442 -17.156 8.219 1 87.19 158 LEU B N 1
ATOM 3711 C CA . LEU B 1 158 ? 2.25 -18.078 7.434 1 87.19 158 LEU B CA 1
ATOM 3712 C C . LEU B 1 158 ? 2.941 -19.109 8.328 1 87.19 158 LEU B C 1
ATOM 3714 O O . LEU B 1 158 ? 2.857 -20.312 8.086 1 87.19 158 LEU B O 1
ATOM 3718 N N . GLY B 1 159 ? 3.58 -18.656 9.367 1 85.31 159 GLY B N 1
ATOM 3719 C CA . GLY B 1 159 ? 4.301 -19.531 10.273 1 85.31 159 GLY B CA 1
ATOM 3720 C C . GLY B 1 159 ? 3.4 -20.516 10.992 1 85.31 159 GLY B C 1
ATOM 3721 O O . GLY B 1 159 ? 3.688 -21.719 11.031 1 85.31 159 GLY B O 1
ATOM 3722 N N . LEU B 1 160 ? 2.334 -20.031 11.484 1 86.31 160 LEU B N 1
ATOM 3723 C CA . LEU B 1 160 ? 1.437 -20.875 12.258 1 86.31 160 LEU B CA 1
ATOM 3724 C C . LEU B 1 160 ? 0.704 -21.859 11.352 1 86.31 160 LEU B C 1
ATOM 3726 O O . LEU B 1 160 ? 0.417 -22.984 11.758 1 86.31 160 LEU B O 1
ATOM 3730 N N . SER B 1 161 ? 0.397 -21.438 10.164 1 87.19 161 SER B N 1
ATOM 3731 C CA . SER B 1 161 ? -0.266 -22.328 9.234 1 87.19 161 SER B CA 1
ATOM 3732 C C . SER B 1 161 ? 0.625 -23.516 8.883 1 87.19 161 SER B C 1
ATOM 3734 O O . SER B 1 161 ? 0.154 -24.656 8.812 1 87.19 161 SER B O 1
ATOM 3736 N N . VAL B 1 162 ? 1.85 -23.25 8.75 1 83.5 162 VAL B N 1
ATOM 3737 C CA . VAL B 1 162 ? 2.783 -24.312 8.391 1 83.5 162 VAL B CA 1
ATOM 3738 C C . VAL B 1 162 ? 3.016 -25.219 9.594 1 83.5 162 VAL B C 1
ATOM 3740 O O . VAL B 1 162 ? 3.072 -26.453 9.445 1 83.5 162 VAL B O 1
ATOM 3743 N N . ILE B 1 163 ? 3.102 -24.688 10.758 1 84 163 ILE B N 1
ATOM 3744 C CA . ILE B 1 163 ? 3.344 -25.484 11.961 1 84 163 ILE B CA 1
ATOM 3745 C C . ILE B 1 163 ? 2.109 -26.312 12.289 1 84 163 ILE B C 1
ATOM 3747 O O . ILE B 1 163 ? 2.223 -27.484 12.641 1 84 163 ILE B O 1
ATOM 3751 N N . LEU B 1 164 ? 0.964 -25.75 12.117 1 85.75 164 LEU B N 1
ATOM 3752 C CA . LEU B 1 164 ? -0.257 -26.406 12.586 1 85.75 164 LEU B CA 1
ATOM 3753 C C . LEU B 1 164 ? -0.847 -27.297 11.5 1 85.75 164 LEU B C 1
ATOM 3755 O O . LEU B 1 164 ? -1.297 -28.406 11.781 1 85.75 164 LEU B O 1
ATOM 3759 N N . ALA B 1 165 ? -0.877 -26.781 10.219 1 85.69 165 ALA B N 1
ATOM 3760 C CA . ALA B 1 165 ? -1.556 -27.516 9.156 1 85.69 165 ALA B CA 1
ATOM 3761 C C . ALA B 1 165 ? -0.554 -28.062 8.148 1 85.69 165 ALA B C 1
ATOM 3763 O O . ALA B 1 165 ? -0.911 -28.875 7.281 1 85.69 165 ALA B O 1
ATOM 3764 N N . GLY B 1 166 ? 0.749 -27.641 8.211 1 82.69 166 GLY B N 1
ATOM 3765 C CA . GLY B 1 166 ? 1.778 -28.125 7.309 1 82.69 166 GLY B CA 1
ATOM 3766 C C . GLY B 1 166 ? 1.633 -27.594 5.895 1 82.69 166 GLY B C 1
ATOM 3767 O O . GLY B 1 166 ? 2.207 -28.156 4.957 1 82.69 166 GLY B O 1
ATOM 3768 N N . SER B 1 167 ? 0.661 -26.672 5.75 1 80.81 167 SER B N 1
ATOM 3769 C CA . SER B 1 167 ? 0.392 -26.141 4.414 1 80.81 167 SER B CA 1
ATOM 3770 C C . SER B 1 167 ? -0.016 -24.672 4.465 1 80.81 167 SER B C 1
ATOM 3772 O O . SER B 1 167 ? -0.451 -24.188 5.508 1 80.81 167 SER B O 1
ATOM 3774 N N . THR B 1 168 ? 0.215 -24.062 3.305 1 82.44 168 THR B N 1
ATOM 3775 C CA . THR B 1 168 ? -0.209 -22.688 3.166 1 82.44 168 THR B CA 1
ATOM 3776 C C . THR B 1 168 ? -1.586 -22.594 2.512 1 82.44 168 THR B C 1
ATOM 3778 O O . THR B 1 168 ? -2.092 -21.5 2.252 1 82.44 168 THR B O 1
ATOM 3781 N N . SER B 1 169 ? -2.148 -23.688 2.244 1 82.62 169 SER B N 1
ATOM 3782 C CA . SER B 1 169 ? -3.51 -23.859 1.744 1 82.62 169 SER B CA 1
ATOM 3783 C C . SER B 1 169 ? -4.258 -24.938 2.523 1 82.62 169 SER B C 1
ATOM 3785 O O . SER B 1 169 ? -3.791 -26.062 2.629 1 82.62 169 SER B O 1
ATOM 3787 N N . VAL B 1 170 ? -5.344 -24.531 3.145 1 83.88 170 VAL B N 1
ATOM 3788 C CA . VAL B 1 170 ? -6.07 -25.469 3.994 1 83.88 170 VAL B CA 1
ATOM 3789 C C . VAL B 1 170 ? -7.52 -25.578 3.52 1 83.88 170 VAL B C 1
ATOM 3791 O O . VAL B 1 170 ? -8.188 -24.562 3.295 1 83.88 170 VAL B O 1
ATOM 3794 N N . ALA B 1 171 ? -7.902 -26.781 3.379 1 84.69 171 ALA B N 1
ATOM 3795 C CA . ALA B 1 171 ? -9.281 -27.047 2.953 1 84.69 171 ALA B CA 1
ATOM 3796 C C . ALA B 1 171 ? -10.258 -26.828 4.102 1 84.69 171 ALA B C 1
ATOM 3798 O O . ALA B 1 171 ? -9.898 -27 5.27 1 84.69 171 ALA B O 1
ATOM 3799 N N . LEU B 1 172 ? -11.43 -26.297 3.734 1 82.62 172 LEU B N 1
ATOM 3800 C CA . LEU B 1 172 ? -12.492 -26.078 4.707 1 82.62 172 LEU B CA 1
ATOM 3801 C C . LEU B 1 172 ? -13.828 -26.594 4.188 1 82.62 172 LEU B C 1
ATOM 3803 O O . LEU B 1 172 ? -14.258 -26.234 3.092 1 82.62 172 LEU B O 1
ATOM 3807 N N . LYS B 1 173 ? -14.359 -27.578 4.824 1 78.56 173 LYS B N 1
ATOM 3808 C CA . LYS B 1 173 ? -15.719 -28.031 4.543 1 78.56 173 LYS B CA 1
ATOM 3809 C C . LYS B 1 173 ? -16.703 -27.469 5.562 1 78.56 173 LYS B C 1
ATOM 3811 O O . LYS B 1 173 ? -16.609 -27.766 6.754 1 78.56 173 LYS B O 1
ATOM 3816 N N . SER B 1 174 ? -17.422 -26.531 4.98 1 76.19 174 SER B N 1
ATOM 3817 C CA . SER B 1 174 ? -18.375 -25.906 5.891 1 76.19 174 SER B CA 1
ATOM 3818 C C . SER B 1 174 ? -19.734 -26.594 5.828 1 76.19 174 SER B C 1
ATOM 3820 O O . SER B 1 174 ? -20.109 -27.125 4.789 1 76.19 174 SER B O 1
ATOM 3822 N N . GLY B 1 175 ? -20.391 -26.781 6.973 1 75.25 175 GLY B N 1
ATOM 3823 C CA . GLY B 1 175 ? -21.734 -27.344 7.039 1 75.25 175 GLY B CA 1
ATOM 3824 C C . GLY B 1 175 ? -22.75 -26.5 6.293 1 75.25 175 GLY B C 1
ATOM 3825 O O . GLY B 1 175 ? -22.469 -25.391 5.871 1 75.25 175 GLY B O 1
ATOM 3826 N N . PRO B 1 176 ? -23.859 -27.031 6.066 1 74.88 176 PRO B N 1
ATOM 3827 C CA . PRO B 1 176 ? -24.891 -26.391 5.266 1 74.88 176 PRO B CA 1
ATOM 3828 C C . PRO B 1 176 ? -25.344 -25.047 5.848 1 74.88 176 PRO B C 1
ATOM 3830 O O . PRO B 1 176 ? -25.578 -24.094 5.102 1 74.88 176 PRO B O 1
ATOM 3833 N N . VAL B 1 177 ? -25.375 -24.969 7.117 1 75.88 177 VAL B N 1
ATOM 3834 C CA . VAL B 1 177 ? -25.859 -23.734 7.746 1 75.88 177 VAL B CA 1
ATOM 3835 C C . VAL B 1 177 ? -24.828 -22.625 7.566 1 75.88 177 VAL B C 1
ATOM 3837 O O . VAL B 1 177 ? -25.188 -21.5 7.203 1 75.88 177 VAL B O 1
ATOM 3840 N N . ALA B 1 178 ? -23.672 -22.938 7.734 1 79.44 178 ALA B N 1
ATOM 3841 C CA . ALA B 1 178 ? -22.609 -21.953 7.582 1 79.44 178 ALA B CA 1
ATOM 3842 C C . ALA B 1 178 ? -22.5 -21.484 6.133 1 79.44 178 ALA B C 1
ATOM 3844 O O . ALA B 1 178 ? -22.281 -20.312 5.867 1 79.44 178 ALA B O 1
ATOM 3845 N N . LYS B 1 179 ? -22.719 -22.344 5.293 1 79.44 179 LYS B N 1
ATOM 3846 C CA . LYS B 1 179 ? -22.656 -22.016 3.875 1 79.44 179 LYS B CA 1
ATOM 3847 C C . LYS B 1 179 ? -23.844 -21.125 3.48 1 79.44 179 LYS B C 1
ATOM 3849 O O . LYS B 1 179 ? -23.688 -20.188 2.682 1 79.44 179 LYS B O 1
ATOM 3854 N N . LEU B 1 180 ? -24.938 -21.422 4.047 1 76.25 180 LEU B N 1
ATOM 3855 C CA . LEU B 1 180 ? -26.125 -20.625 3.75 1 76.25 180 LEU B CA 1
ATOM 3856 C C . LEU B 1 180 ? -25.969 -19.203 4.262 1 76.25 180 LEU B C 1
ATOM 3858 O O . LEU B 1 180 ? -26.391 -18.25 3.59 1 76.25 180 LEU B O 1
ATOM 3862 N N . LEU B 1 181 ? -25.297 -19.062 5.391 1 80.19 181 LEU B N 1
ATOM 3863 C CA . LEU B 1 181 ? -25.234 -17.75 6.031 1 80.19 181 LEU B CA 1
ATOM 3864 C C . LEU B 1 181 ? -24.031 -16.953 5.535 1 80.19 181 LEU B C 1
ATOM 3866 O O . LEU B 1 181 ? -24.047 -15.727 5.496 1 80.19 181 LEU B O 1
ATOM 3870 N N . LEU B 1 182 ? -23.031 -17.734 5 1 81.56 182 LEU B N 1
ATOM 3871 C CA . LEU B 1 182 ? -21.781 -17 4.797 1 81.56 182 LEU B CA 1
ATOM 3872 C C . LEU B 1 182 ? -21.156 -17.344 3.445 1 81.56 182 LEU B C 1
ATOM 3874 O O . LEU B 1 182 ? -20.25 -16.656 2.99 1 81.56 182 LEU B O 1
ATOM 3878 N N . GLY B 1 183 ? -21.719 -18.328 2.779 1 75 183 GLY B N 1
ATOM 3879 C CA . GLY B 1 183 ? -20.969 -18.766 1.611 1 75 183 GLY B CA 1
ATOM 3880 C C . GLY B 1 183 ? -21.859 -19.281 0.5 1 75 183 GLY B C 1
ATOM 3881 O O . GLY B 1 183 ? -21.406 -20.062 -0.347 1 75 183 GLY B O 1
ATOM 3882 N N . GLN B 1 184 ? -23.125 -18.969 0.538 1 76.69 184 GLN B N 1
ATOM 3883 C CA . GLN B 1 184 ? -24.031 -19.516 -0.475 1 76.69 184 GLN B CA 1
ATOM 3884 C C . GLN B 1 184 ? -24.391 -18.453 -1.509 1 76.69 184 GLN B C 1
ATOM 3886 O O . GLN B 1 184 ? -24.359 -17.266 -1.217 1 76.69 184 GLN B O 1
ATOM 3891 N N . PHE B 1 185 ? -24.594 -18.922 -2.713 1 81.38 185 PHE B N 1
ATOM 3892 C CA . PHE B 1 185 ? -25.141 -18.078 -3.768 1 81.38 185 PHE B CA 1
ATOM 3893 C C . PHE B 1 185 ? -26.672 -18.078 -3.713 1 81.38 185 PHE B C 1
ATOM 3895 O O . PHE B 1 185 ? -27.297 -19.125 -3.787 1 81.38 185 PHE B O 1
ATOM 3902 N N . VAL B 1 186 ? -27.203 -16.984 -3.473 1 79.69 186 VAL B N 1
ATOM 3903 C CA . VAL B 1 186 ? -28.656 -16.828 -3.457 1 79.69 186 VAL B CA 1
ATOM 3904 C C . VAL B 1 186 ? -29.172 -16.734 -4.891 1 79.69 186 VAL B C 1
ATOM 3906 O O . VAL B 1 186 ? -28.734 -15.891 -5.664 1 79.69 186 VAL B O 1
ATOM 3909 N N . GLY B 1 187 ? -30.078 -17.594 -5.215 1 79.38 187 GLY B N 1
ATOM 3910 C CA . GLY B 1 187 ? -30.578 -17.641 -6.574 1 79.38 187 GLY B CA 1
ATOM 3911 C C . GLY B 1 187 ? -29.547 -18.094 -7.586 1 79.38 187 GLY B C 1
ATOM 3912 O O . GLY B 1 187 ? -29.672 -17.812 -8.781 1 79.38 187 GLY B O 1
ATOM 3913 N N . GLY B 1 188 ? -28.516 -18.609 -7.113 1 80 188 GLY B N 1
ATOM 3914 C CA . GLY B 1 188 ? -27.469 -19.141 -7.969 1 80 188 GLY B CA 1
ATOM 3915 C C . GLY B 1 188 ? -26.516 -18.094 -8.492 1 80 188 GLY B C 1
ATOM 3916 O O . GLY B 1 188 ? -25.547 -18.406 -9.172 1 80 188 GLY B O 1
ATOM 3917 N N . LYS B 1 189 ? -26.812 -16.828 -8.109 1 85.44 189 LYS B N 1
ATOM 3918 C CA . LYS B 1 189 ? -25.984 -15.789 -8.734 1 85.44 189 LYS B CA 1
ATOM 3919 C C . LYS B 1 189 ? -25.422 -14.836 -7.691 1 85.44 189 LYS B C 1
ATOM 3921 O O . LYS B 1 189 ? -24.219 -14.516 -7.723 1 85.44 189 LYS B O 1
ATOM 3926 N N . PHE B 1 190 ? -26.219 -14.508 -6.723 1 88.94 190 PHE B N 1
ATOM 3927 C CA . PHE B 1 190 ? -25.812 -13.492 -5.75 1 88.94 190 PHE B CA 1
ATOM 3928 C C . PHE B 1 190 ? -25.25 -14.148 -4.496 1 88.94 190 PHE B C 1
ATOM 3930 O O . PHE B 1 190 ? -25.797 -15.133 -4 1 88.94 190 PHE B O 1
ATOM 3937 N N . GLN B 1 191 ? -24.172 -13.633 -4.074 1 88.69 191 GLN B N 1
ATOM 3938 C CA . GLN B 1 191 ? -23.578 -14.117 -2.836 1 88.69 191 GLN B CA 1
ATOM 3939 C C . GLN B 1 191 ? -24.312 -13.57 -1.617 1 88.69 191 GLN B C 1
ATOM 3941 O O . GLN B 1 191 ? -24.734 -12.414 -1.609 1 88.69 191 GLN B O 1
ATOM 3946 N N . VAL B 1 192 ? -24.438 -14.32 -0.594 1 89.75 192 VAL B N 1
ATOM 3947 C CA . VAL B 1 192 ? -25.094 -13.93 0.649 1 89.75 192 VAL B CA 1
ATOM 3948 C C . VAL B 1 192 ? -24.391 -12.727 1.257 1 89.75 192 VAL B C 1
ATOM 3950 O O . VAL B 1 192 ? -24.984 -11.953 2.004 1 89.75 192 VAL B O 1
ATOM 3953 N N . THR B 1 193 ? -23.141 -12.586 0.917 1 91.38 193 THR B N 1
ATOM 3954 C CA . THR B 1 193 ? -22.328 -11.477 1.404 1 91.38 193 THR B CA 1
ATOM 3955 C C . THR B 1 193 ? -22.984 -10.141 1.057 1 91.38 193 THR B C 1
ATOM 3957 O O . THR B 1 193 ? -22.781 -9.148 1.762 1 91.38 193 THR B O 1
ATOM 3960 N N . LEU B 1 194 ? -23.797 -10.109 0.021 1 93.38 194 LEU B N 1
ATOM 3961 C CA . LEU B 1 194 ? -24.5 -8.898 -0.385 1 93.38 194 LEU B CA 1
ATOM 3962 C C . LEU B 1 194 ? -25.422 -8.406 0.731 1 93.38 194 LEU B C 1
ATOM 3964 O O . LEU B 1 194 ? -25.469 -7.211 1.02 1 93.38 194 LEU B O 1
ATOM 3968 N N . PHE B 1 195 ? -26.062 -9.281 1.36 1 93.62 195 PHE B N 1
ATOM 3969 C CA . PHE B 1 195 ? -26.984 -8.922 2.43 1 93.62 195 PHE B CA 1
ATOM 3970 C C . PHE B 1 195 ? -26.234 -8.438 3.66 1 93.62 195 PHE B C 1
ATOM 3972 O O . PHE B 1 195 ? -26.688 -7.539 4.363 1 93.62 195 PHE B O 1
ATOM 3979 N N . TRP B 1 196 ? -25.109 -9.07 3.881 1 95.06 196 TRP B N 1
ATOM 3980 C CA . TRP B 1 196 ? -24.281 -8.602 4.984 1 95.06 196 TRP B CA 1
ATOM 3981 C C . TRP B 1 196 ? -23.734 -7.203 4.703 1 95.06 196 TRP B C 1
ATOM 3983 O O . TRP B 1 196 ? -23.625 -6.375 5.609 1 95.06 196 TRP B O 1
ATOM 3993 N N . TRP B 1 197 ? -23.359 -7.016 3.447 1 96.44 197 TRP B N 1
ATOM 3994 C CA . TRP B 1 197 ? -22.906 -5.68 3.076 1 96.44 197 TRP B CA 1
ATOM 3995 C C . TRP B 1 197 ? -23.984 -4.641 3.342 1 96.44 197 TRP B C 1
ATOM 3997 O O . TRP B 1 197 ? -23.719 -3.57 3.887 1 96.44 197 TRP B O 1
ATOM 4007 N N . ILE B 1 198 ? -25.266 -4.906 3.025 1 96.75 198 ILE B N 1
ATOM 4008 C CA . ILE B 1 198 ? -26.375 -4.004 3.275 1 96.75 198 ILE B CA 1
ATOM 4009 C C . ILE B 1 198 ? -26.531 -3.764 4.777 1 96.75 198 ILE B C 1
ATOM 4011 O O . ILE B 1 198 ? -26.75 -2.631 5.211 1 96.75 198 ILE B O 1
ATOM 4015 N N . ALA B 1 199 ? -26.375 -4.836 5.523 1 96.69 199 ALA B N 1
ATOM 4016 C CA . ALA B 1 199 ? -26.453 -4.703 6.977 1 96.69 199 ALA B CA 1
ATOM 4017 C C . ALA B 1 199 ? -25.375 -3.768 7.496 1 96.69 199 ALA B C 1
ATOM 4019 O O . ALA B 1 199 ? -25.625 -2.906 8.336 1 96.69 199 ALA B O 1
ATOM 4020 N N . PHE B 1 200 ? -24.156 -3.928 6.988 1 97.19 200 PHE B N 1
ATOM 4021 C CA . PHE B 1 200 ? -23.047 -3.082 7.418 1 97.19 200 PHE B CA 1
ATOM 4022 C C . PHE B 1 200 ? -23.266 -1.638 6.98 1 97.19 200 PHE B C 1
ATOM 4024 O O . PHE B 1 200 ? -22.891 -0.704 7.695 1 97.19 200 PHE B O 1
ATOM 4031 N N . ILE B 1 201 ? -23.859 -1.449 5.793 1 97.5 201 ILE B N 1
ATOM 4032 C CA . ILE B 1 201 ? -24.172 -0.108 5.312 1 97.5 201 ILE B CA 1
ATOM 4033 C C . ILE B 1 201 ? -25.125 0.575 6.277 1 97.5 201 ILE B C 1
ATOM 4035 O O . ILE B 1 201 ? -24.938 1.737 6.645 1 97.5 201 ILE B O 1
ATOM 4039 N N . VAL B 1 202 ? -26.125 -0.164 6.691 1 96.5 202 VAL B N 1
ATOM 4040 C CA . VAL B 1 202 ? -27.141 0.382 7.59 1 96.5 202 VAL B CA 1
ATOM 4041 C C . VAL B 1 202 ? -26.516 0.7 8.945 1 96.5 202 VAL B C 1
ATOM 4043 O O . VAL B 1 202 ? -26.766 1.767 9.516 1 96.5 202 VAL B O 1
ATOM 4046 N N . ILE B 1 203 ? -25.672 -0.154 9.422 1 95.94 203 ILE B N 1
ATOM 4047 C CA . ILE B 1 203 ? -25.031 0.028 10.727 1 95.94 203 ILE B CA 1
ATOM 4048 C C . ILE B 1 203 ? -24.094 1.229 10.68 1 95.94 203 ILE B C 1
ATOM 4050 O O . ILE B 1 203 ? -24.188 2.129 11.523 1 95.94 203 ILE B O 1
ATOM 4054 N N . VAL B 1 204 ? -23.25 1.245 9.711 1 95.19 204 VAL B N 1
ATOM 4055 C CA . VAL B 1 204 ? -22.266 2.324 9.594 1 95.19 204 VAL B CA 1
ATOM 4056 C C . VAL B 1 204 ? -22.984 3.629 9.25 1 95.19 204 VAL B C 1
ATOM 4058 O O . VAL B 1 204 ? -22.594 4.699 9.719 1 95.19 204 VAL B O 1
ATOM 4061 N N . GLY B 1 205 ? -24.016 3.508 8.414 1 93.12 205 GLY B N 1
ATOM 4062 C CA . GLY B 1 205 ? -24.844 4.68 8.125 1 93.12 205 GLY B CA 1
ATOM 4063 C C . GLY B 1 205 ? -25.5 5.266 9.359 1 93.12 205 GLY B C 1
ATOM 4064 O O . GLY B 1 205 ? -25.516 6.488 9.531 1 93.12 205 GLY B O 1
ATOM 4065 N N . PHE B 1 206 ? -25.969 4.395 10.172 1 92.06 206 PHE B N 1
ATOM 4066 C CA . PHE B 1 206 ? -26.562 4.832 11.43 1 92.06 206 PHE B CA 1
ATOM 4067 C C . PHE B 1 206 ? -25.516 5.477 12.328 1 92.06 206 PHE B C 1
ATOM 4069 O O . PHE B 1 206 ? -25.766 6.52 12.945 1 92.06 206 PHE B O 1
ATOM 4076 N N . ILE B 1 207 ? -24.344 4.941 12.391 1 90.81 207 ILE B N 1
ATOM 4077 C CA . ILE B 1 207 ? -23.266 5.441 13.234 1 90.81 207 ILE B CA 1
ATOM 4078 C C . ILE B 1 207 ? -22.828 6.824 12.75 1 90.81 207 ILE B C 1
ATOM 4080 O O . ILE B 1 207 ? -22.703 7.758 13.547 1 90.81 207 ILE B O 1
ATOM 4084 N N . LEU B 1 208 ? -22.672 7.043 11.523 1 89.44 208 LEU B N 1
ATOM 4085 C CA . LEU B 1 208 ? -22.094 8.266 10.984 1 89.44 208 LEU B CA 1
ATOM 4086 C C . LEU B 1 208 ? -23.141 9.375 10.898 1 89.44 208 LEU B C 1
ATOM 4088 O O . LEU B 1 208 ? -22.828 10.547 11.125 1 89.44 208 LEU B O 1
ATOM 4092 N N . ASN B 1 209 ? -24.453 8.992 10.625 1 87.81 209 ASN B N 1
ATOM 4093 C CA . ASN B 1 209 ? -25.422 10.031 10.312 1 87.81 209 ASN B CA 1
ATOM 4094 C C . ASN B 1 209 ? -26.375 10.266 11.484 1 87.81 209 ASN B C 1
ATOM 4096 O O . ASN B 1 209 ? -26.969 11.344 11.602 1 87.81 209 ASN B O 1
ATOM 4100 N N . LEU B 1 210 ? -26.531 9.258 12.32 1 89.62 210 LEU B N 1
ATOM 4101 C CA . LEU B 1 210 ? -27.609 9.398 13.297 1 89.62 210 LEU B CA 1
ATOM 4102 C C . LEU B 1 210 ? -27.078 9.32 14.719 1 89.62 210 LEU B C 1
ATOM 4104 O O . LEU B 1 210 ? -27.812 9.594 15.68 1 89.62 210 LEU B O 1
ATOM 4108 N N . SER B 1 211 ? -25.844 9.008 14.859 1 90.31 211 SER B N 1
ATOM 4109 C CA . SER B 1 211 ? -25.297 8.883 16.203 1 90.31 211 SER B CA 1
ATOM 4110 C C . SER B 1 211 ? -24.312 10.008 16.516 1 90.31 211 SER B C 1
ATOM 4112 O O . SER B 1 211 ? -23.891 10.727 15.602 1 90.31 211 SER B O 1
ATOM 4114 N N . ARG B 1 212 ? -24.016 10.203 17.797 1 91.38 212 ARG B N 1
ATOM 4115 C CA . ARG B 1 212 ? -23.031 11.195 18.234 1 91.38 212 ARG B CA 1
ATOM 4116 C C . ARG B 1 212 ? -21.641 10.844 17.734 1 91.38 212 ARG B C 1
ATOM 4118 O O . ARG B 1 212 ? -20.797 11.727 17.562 1 91.38 212 ARG B O 1
ATOM 4125 N N . TYR B 1 213 ? -21.422 9.609 17.406 1 93.31 213 TYR B N 1
ATOM 4126 C CA . TYR B 1 213 ? -20.109 9.141 16.984 1 93.31 213 TYR B CA 1
ATOM 4127 C C . TYR B 1 213 ? -19.734 9.695 15.617 1 93.31 213 TYR B C 1
ATOM 4129 O O . TYR B 1 213 ? -18.547 9.914 15.328 1 93.31 213 TYR B O 1
ATOM 4137 N N . GLY B 1 214 ? -20.75 9.836 14.836 1 93.19 214 GLY B N 1
ATOM 4138 C CA . GLY B 1 214 ? -20.484 10.414 13.523 1 93.19 214 GLY B CA 1
ATOM 4139 C C . GLY B 1 214 ? -19.891 11.812 13.594 1 93.19 214 GLY B C 1
ATOM 4140 O O . GLY B 1 214 ? -18.891 12.102 12.922 1 93.19 214 GLY B O 1
ATOM 4141 N N . ASN B 1 215 ? -20.469 12.633 14.477 1 92.75 215 ASN B N 1
ATOM 4142 C CA . ASN B 1 215 ? -19.953 13.984 14.68 1 92.75 215 ASN B CA 1
ATOM 4143 C C . ASN B 1 215 ? -18.547 13.961 15.273 1 92.75 215 ASN B C 1
ATOM 4145 O O . ASN B 1 215 ? -17.719 14.797 14.93 1 92.75 215 ASN B O 1
ATOM 4149 N N . TRP B 1 216 ? -18.391 13.016 16.125 1 96.06 216 TRP B N 1
ATOM 4150 C CA . TRP B 1 216 ? -17.078 12.883 16.75 1 96.06 216 TRP B CA 1
ATOM 4151 C C . TRP B 1 216 ? -16.016 12.516 15.719 1 96.06 216 TRP B C 1
ATOM 4153 O O . TRP B 1 216 ? -14.906 13.062 15.742 1 96.06 216 TRP B O 1
ATOM 4163 N N . ILE B 1 217 ? -16.359 11.641 14.797 1 95.94 217 ILE B N 1
ATOM 4164 C CA . ILE B 1 217 ? -15.43 11.172 13.781 1 95.94 217 ILE B CA 1
ATOM 4165 C C . ILE B 1 217 ? -15.086 12.312 12.828 1 95.94 217 ILE B C 1
ATOM 4167 O O . ILE B 1 217 ? -13.914 12.539 12.516 1 95.94 217 ILE B O 1
ATOM 4171 N N . LEU B 1 218 ? -16.078 13.062 12.422 1 93.5 218 LEU B N 1
ATOM 4172 C CA . LEU B 1 218 ? -15.867 14.18 11.508 1 93.5 218 LEU B CA 1
ATOM 4173 C C . LEU B 1 218 ? -15.047 15.281 12.172 1 93.5 218 LEU B C 1
ATOM 4175 O O . LEU B 1 218 ? -14.141 15.844 11.555 1 93.5 218 LEU B O 1
ATOM 4179 N N . ALA B 1 219 ? -15.289 15.531 13.422 1 94.06 219 ALA B N 1
ATOM 4180 C CA . ALA B 1 219 ? -14.555 16.547 14.172 1 94.06 219 ALA B CA 1
ATOM 4181 C C . ALA B 1 219 ? -13.094 16.156 14.359 1 94.06 219 ALA B C 1
ATOM 4183 O O . ALA B 1 219 ? -12.188 16.969 14.188 1 94.06 219 ALA B O 1
ATOM 4184 N N . MET B 1 220 ? -12.906 14.922 14.664 1 95.06 220 MET B N 1
ATOM 4185 C CA . MET B 1 220 ? -11.555 14.414 14.875 1 95.06 220 MET B CA 1
ATOM 4186 C C . MET B 1 220 ? -10.742 14.484 13.586 1 95.06 220 MET B C 1
ATOM 4188 O O . MET B 1 220 ? -9.547 14.789 13.617 1 95.06 220 MET B O 1
ATOM 4192 N N . GLY B 1 221 ? -11.375 14.172 12.523 1 94 221 GLY B N 1
ATOM 4193 C CA . GLY B 1 221 ? -10.711 14.234 11.234 1 94 221 GLY B CA 1
ATOM 4194 C C . GLY B 1 221 ? -10.336 15.648 10.828 1 94 221 GLY B C 1
ATOM 4195 O O . GLY B 1 221 ? -9.367 15.852 10.094 1 94 221 GLY B O 1
ATOM 4196 N N . GLY B 1 222 ? -11.102 16.625 11.242 1 91.44 222 GLY B N 1
ATOM 4197 C CA . GLY B 1 222 ? -10.781 18.016 10.953 1 91.44 222 GLY B CA 1
ATOM 4198 C C . GLY B 1 222 ? -9.594 18.531 11.742 1 91.44 222 GLY B C 1
ATOM 4199 O O . GLY B 1 222 ? -8.648 19.062 11.164 1 91.44 222 GLY B O 1
ATOM 4200 N N . ASP B 1 223 ? -9.734 18.375 13.031 1 93.25 223 ASP B N 1
ATOM 4201 C CA . ASP B 1 223 ? -8.664 18.781 13.938 1 93.25 223 ASP B CA 1
ATOM 4202 C C . ASP B 1 223 ? -8.695 17.953 15.227 1 93.25 223 ASP B C 1
ATOM 4204 O O . ASP B 1 223 ? -9.5 18.234 16.125 1 93.25 223 ASP B O 1
ATOM 4208 N N . GLN B 1 224 ? -7.715 17.156 15.32 1 92.31 224 GLN B N 1
ATOM 4209 C CA . GLN B 1 224 ? -7.711 16.219 16.438 1 92.31 224 GLN B CA 1
ATOM 4210 C C . GLN B 1 224 ? -7.52 16.953 17.766 1 92.31 224 GLN B C 1
ATOM 4212 O O . GLN B 1 224 ? -8.117 16.578 18.781 1 92.31 224 GLN B O 1
ATOM 4217 N N . ILE B 1 225 ? -6.707 17.938 17.797 1 91.38 225 ILE B N 1
ATOM 4218 C CA . ILE B 1 225 ? -6.418 18.703 19.016 1 91.38 225 ILE B CA 1
ATOM 4219 C C . ILE B 1 225 ? -7.664 19.453 19.453 1 91.38 225 ILE B C 1
ATOM 4221 O O . ILE B 1 225 ? -8.047 19.406 20.625 1 91.38 225 ILE B O 1
ATOM 4225 N N . SER B 1 226 ? -8.266 20.109 18.516 1 93.38 226 SER B N 1
ATOM 4226 C CA . SER B 1 226 ? -9.484 20.844 18.828 1 93.38 226 SER B CA 1
ATOM 4227 C C . SER B 1 226 ? -10.594 19.906 19.297 1 93.38 226 SER B C 1
ATOM 4229 O O . SER B 1 226 ? -11.359 20.234 20.203 1 93.38 226 SER B O 1
ATOM 4231 N N . ALA B 1 227 ? -10.648 18.766 18.688 1 94.75 227 ALA B N 1
ATOM 4232 C CA . ALA B 1 227 ? -11.656 17.781 19.062 1 94.75 227 ALA B CA 1
ATOM 4233 C C . ALA B 1 227 ? -11.445 17.297 20.5 1 94.75 227 ALA B C 1
ATOM 4235 O O . ALA B 1 227 ? -12.398 17.172 21.266 1 94.75 227 ALA B O 1
ATOM 4236 N N . ARG B 1 228 ? -10.242 17.047 20.859 1 93.44 228 ARG B N 1
ATOM 4237 C CA . ARG B 1 228 ? -9.914 16.625 22.203 1 93.44 228 ARG B CA 1
ATOM 4238 C C . ARG B 1 228 ? -10.266 17.703 23.234 1 93.44 228 ARG B C 1
ATOM 4240 O O . ARG B 1 228 ? -10.812 17.391 24.297 1 93.44 228 ARG B O 1
ATOM 4247 N N . ASN B 1 229 ? -10.008 18.891 22.859 1 94.75 229 ASN B N 1
ATOM 4248 C CA . ASN B 1 229 ? -10.297 20.016 23.734 1 94.75 229 ASN B CA 1
ATOM 4249 C C . ASN B 1 229 ? -11.797 20.234 23.906 1 94.75 229 ASN B C 1
ATOM 4251 O O . ASN B 1 229 ? -12.242 20.766 24.922 1 94.75 229 ASN B O 1
ATOM 4255 N N . ALA B 1 230 ? -12.531 19.812 22.938 1 95.44 230 ALA B N 1
ATOM 4256 C CA . ALA B 1 230 ? -13.984 19.938 22.984 1 95.44 230 ALA B CA 1
ATOM 4257 C C . ALA B 1 230 ? -14.617 18.812 23.797 1 95.44 230 ALA B C 1
ATOM 4259 O O . ALA B 1 230 ? -15.844 18.719 23.906 1 95.44 230 ALA B O 1
ATOM 4260 N N . GLY B 1 231 ? -13.781 17.859 24.297 1 94.88 231 GLY B N 1
ATOM 4261 C CA . GLY B 1 231 ? -14.273 16.812 25.188 1 94.88 231 GLY B CA 1
ATOM 4262 C C . GLY B 1 231 ? -14.516 15.5 24.484 1 94.88 231 GLY B C 1
ATOM 4263 O O . GLY B 1 231 ? -15.016 14.547 25.094 1 94.88 231 GLY B O 1
ATOM 4264 N N . ILE B 1 232 ? -14.25 15.43 23.266 1 95.38 232 ILE B N 1
ATOM 4265 C CA . ILE B 1 232 ? -14.438 14.188 22.516 1 95.38 232 ILE B CA 1
ATOM 4266 C C . ILE B 1 232 ? -13.352 13.188 22.906 1 95.38 232 ILE B C 1
ATOM 4268 O O . ILE B 1 232 ? -12.164 13.523 22.938 1 95.38 232 ILE B O 1
ATOM 4272 N N . PRO B 1 233 ? -13.727 11.984 23.297 1 96.81 233 PRO B N 1
ATOM 4273 C CA . PRO B 1 233 ? -12.719 10.961 23.609 1 96.81 233 PRO B CA 1
ATOM 4274 C C . PRO B 1 233 ? -12.039 10.398 22.359 1 96.81 233 PRO B C 1
ATOM 4276 O O . PRO B 1 233 ? -12.312 9.266 21.969 1 96.81 233 PRO B O 1
ATOM 4279 N N . THR B 1 234 ? -11.125 11.047 21.891 1 96.19 234 THR B N 1
ATOM 4280 C CA . THR B 1 234 ? -10.484 10.734 20.609 1 96.19 234 THR B CA 1
ATOM 4281 C C . THR B 1 234 ? -9.734 9.414 20.703 1 96.19 234 THR B C 1
ATOM 4283 O O . THR B 1 234 ? -9.672 8.664 19.719 1 96.19 234 THR B O 1
ATOM 4286 N N . GLU B 1 235 ? -9.195 9.047 21.844 1 96.81 235 GLU B N 1
ATOM 4287 C CA . GLU B 1 235 ? -8.422 7.82 21.984 1 96.81 235 GLU B CA 1
ATOM 4288 C C . GLU B 1 235 ? -9.32 6.59 21.891 1 96.81 235 GLU B C 1
ATOM 4290 O O . GLU B 1 235 ? -9.023 5.66 21.141 1 96.81 235 GLU B O 1
ATOM 4295 N N . ARG B 1 236 ? -10.383 6.613 22.625 1 97.25 236 ARG B N 1
ATOM 4296 C CA . ARG B 1 236 ? -11.312 5.484 22.578 1 97.25 236 ARG B CA 1
ATOM 4297 C C . ARG B 1 236 ? -11.938 5.348 21.188 1 97.25 236 ARG B C 1
ATOM 4299 O O . ARG B 1 236 ? -12.188 4.234 20.719 1 97.25 236 ARG B O 1
ATOM 4306 N N . LEU B 1 237 ? -12.211 6.465 20.625 1 97.19 237 LEU B N 1
ATOM 4307 C CA . LEU B 1 237 ? -12.812 6.469 19.297 1 97.19 237 LEU B CA 1
ATOM 4308 C C . LEU B 1 237 ? -11.859 5.855 18.266 1 97.19 237 LEU B C 1
ATOM 4310 O O . LEU B 1 237 ? -12.289 5.078 17.406 1 97.19 237 LEU B O 1
ATOM 4314 N N . THR B 1 238 ? -10.602 6.207 18.344 1 97.81 238 THR B N 1
ATOM 4315 C CA . THR B 1 238 ? -9.602 5.66 17.438 1 97.81 238 THR B CA 1
ATOM 4316 C C . THR B 1 238 ? -9.5 4.145 17.594 1 97.81 238 THR B C 1
ATOM 4318 O O . THR B 1 238 ? -9.484 3.416 16.594 1 97.81 238 THR B O 1
ATOM 4321 N N . ILE B 1 239 ? -9.516 3.729 18.797 1 98.25 239 ILE B N 1
ATOM 4322 C CA . ILE B 1 239 ? -9.43 2.297 19.078 1 98.25 239 ILE B CA 1
ATOM 4323 C C . ILE B 1 239 ? -10.656 1.589 18.5 1 98.25 239 ILE B C 1
ATOM 4325 O O . ILE B 1 239 ? -10.539 0.541 17.875 1 98.25 239 ILE B O 1
ATOM 4329 N N . ALA B 1 240 ? -11.789 2.176 18.719 1 97.94 240 ALA B N 1
ATOM 4330 C CA . ALA B 1 240 ? -13.039 1.588 18.234 1 97.94 240 ALA B CA 1
ATOM 4331 C C . ALA B 1 240 ? -13.039 1.493 16.703 1 97.94 240 ALA B C 1
ATOM 4333 O O . ALA B 1 240 ? -13.516 0.504 16.141 1 97.94 240 ALA B O 1
ATOM 4334 N N . LEU B 1 241 ? -12.555 2.506 16.062 1 98.12 241 LEU B N 1
ATOM 4335 C CA . LEU B 1 241 ? -12.531 2.537 14.609 1 98.12 241 LEU B CA 1
ATOM 4336 C C . LEU B 1 241 ? -11.617 1.453 14.055 1 98.12 241 LEU B C 1
ATOM 4338 O O . LEU B 1 241 ? -11.984 0.741 13.117 1 98.12 241 LEU B O 1
ATOM 4342 N N . PHE B 1 242 ? -10.453 1.286 14.617 1 98.69 242 PHE B N 1
ATOM 4343 C CA . PHE B 1 242 ? -9.531 0.246 14.172 1 98.69 242 PHE B CA 1
ATOM 4344 C C . PHE B 1 242 ? -10.094 -1.139 14.469 1 98.69 242 PHE B C 1
ATOM 4346 O O . PHE B 1 242 ? -9.93 -2.066 13.672 1 98.69 242 PHE B O 1
ATOM 4353 N N . THR B 1 243 ? -10.719 -1.247 15.617 1 98.62 243 THR B N 1
ATOM 4354 C CA . THR B 1 243 ? -11.344 -2.518 15.977 1 98.62 243 THR B CA 1
ATOM 4355 C C . THR B 1 243 ? -12.43 -2.891 14.969 1 98.62 243 THR B C 1
ATOM 4357 O O . THR B 1 243 ? -12.547 -4.055 14.57 1 98.62 243 THR B O 1
ATOM 4360 N N . GLY B 1 244 ? -13.188 -1.898 14.578 1 97.94 244 GLY B N 1
ATOM 4361 C CA . GLY B 1 244 ? -14.195 -2.127 13.555 1 97.94 244 GLY B CA 1
ATOM 4362 C C . GLY B 1 244 ? -13.609 -2.557 12.219 1 97.94 244 GLY B C 1
ATOM 4363 O O . GLY B 1 244 ? -14.156 -3.428 11.547 1 97.94 244 GLY B O 1
ATOM 4364 N N . SER B 1 245 ? -12.523 -1.959 11.828 1 98.25 245 SER B N 1
ATOM 4365 C CA . SER B 1 245 ? -11.836 -2.328 10.594 1 98.25 245 SER B CA 1
ATOM 4366 C C . SER B 1 245 ? -11.367 -3.777 10.641 1 98.25 245 SER B C 1
ATOM 4368 O O . SER B 1 245 ? -11.531 -4.52 9.672 1 98.25 245 SER B O 1
ATOM 4370 N N . GLY B 1 246 ? -10.789 -4.16 11.781 1 98.5 246 GLY B N 1
ATOM 4371 C CA . GLY B 1 246 ? -10.352 -5.535 11.961 1 98.5 246 GLY B CA 1
ATOM 4372 C C . GLY B 1 246 ? -11.484 -6.539 11.891 1 98.5 246 GLY B C 1
ATOM 4373 O O . GLY B 1 246 ? -11.344 -7.605 11.289 1 98.5 246 GLY B O 1
ATOM 4374 N N . LEU B 1 247 ? -12.594 -6.172 12.453 1 98.06 247 LEU B N 1
ATOM 4375 C CA . LEU B 1 247 ? -13.758 -7.047 12.469 1 98.06 247 LEU B CA 1
ATOM 4376 C C . LEU B 1 247 ? -14.281 -7.273 11.047 1 98.06 247 LEU B C 1
ATOM 4378 O O . LEU B 1 247 ? -14.555 -8.414 10.664 1 98.06 247 LEU B O 1
ATOM 4382 N N . CYS B 1 248 ? -14.422 -6.223 10.312 1 98.12 248 CYS B N 1
ATOM 4383 C CA . CYS B 1 248 ? -14.938 -6.324 8.953 1 98.12 248 CYS B CA 1
ATOM 4384 C C . CYS B 1 248 ? -13.977 -7.102 8.062 1 98.12 248 CYS B C 1
ATOM 4386 O O . CYS B 1 248 ? -14.406 -7.891 7.219 1 98.12 248 CYS B O 1
ATOM 4388 N N . ALA B 1 249 ? -12.711 -6.895 8.219 1 97.75 249 ALA B N 1
ATOM 4389 C CA . ALA B 1 249 ? -11.711 -7.645 7.453 1 97.75 249 ALA B CA 1
ATOM 4390 C C . ALA B 1 249 ? -11.789 -9.133 7.762 1 97.75 249 ALA B C 1
ATOM 4392 O O . ALA B 1 249 ? -11.75 -9.969 6.855 1 97.75 249 ALA B O 1
ATOM 4393 N N . ALA B 1 250 ? -11.898 -9.406 9.039 1 97.94 250 ALA B N 1
ATOM 4394 C CA . ALA B 1 250 ? -12 -10.797 9.453 1 97.94 250 ALA B CA 1
ATOM 4395 C C . ALA B 1 250 ? -13.266 -11.445 8.891 1 97.94 250 ALA B C 1
ATOM 4397 O O . ALA B 1 250 ? -13.258 -12.617 8.5 1 97.94 250 ALA B O 1
ATOM 4398 N N . PHE B 1 251 ? -14.336 -10.68 8.875 1 96.88 251 PHE B N 1
ATOM 4399 C CA . PHE B 1 251 ? -15.602 -11.188 8.352 1 96.88 251 PHE B CA 1
ATOM 4400 C C . PHE B 1 251 ? -15.469 -11.562 6.879 1 96.88 251 PHE B C 1
ATOM 4402 O O . PHE B 1 251 ? -15.93 -12.633 6.465 1 96.88 251 PHE B O 1
ATOM 4409 N N . VAL B 1 252 ? -14.883 -10.742 6.113 1 95.69 252 VAL B N 1
ATOM 4410 C CA . VAL B 1 252 ? -14.703 -11.008 4.691 1 95.69 252 VAL B CA 1
ATOM 4411 C C . VAL B 1 252 ? -13.805 -12.227 4.5 1 95.69 252 VAL B C 1
ATOM 4413 O O . VAL B 1 252 ? -14.07 -13.078 3.648 1 95.69 252 VAL B O 1
ATOM 4416 N N . GLY B 1 253 ? -12.758 -12.312 5.305 1 94.81 253 GLY B N 1
ATOM 4417 C CA . GLY B 1 253 ? -11.867 -13.461 5.215 1 94.81 253 GLY B CA 1
ATOM 4418 C C . GLY B 1 253 ? -12.555 -14.781 5.496 1 94.81 253 GLY B C 1
ATOM 4419 O O . GLY B 1 253 ? -12.375 -15.75 4.758 1 94.81 253 GLY B O 1
ATOM 4420 N N . LEU B 1 254 ? -13.305 -14.797 6.551 1 93.25 254 LEU B N 1
ATOM 4421 C CA . LEU B 1 254 ? -14 -16.031 6.906 1 93.25 254 LEU B CA 1
ATOM 4422 C C . LEU B 1 254 ? -15.078 -16.359 5.883 1 93.25 254 LEU B C 1
ATOM 4424 O O . LEU B 1 254 ? -15.289 -17.531 5.555 1 93.25 254 LEU B O 1
ATOM 4428 N N . SER B 1 255 ? -15.789 -15.367 5.391 1 91.94 255 SER B N 1
ATOM 4429 C CA . SER B 1 255 ? -16.797 -15.594 4.359 1 91.94 255 SER B CA 1
ATOM 4430 C C . SER B 1 255 ? -16.172 -16.172 3.098 1 91.94 255 SER B C 1
ATOM 4432 O O . SER B 1 255 ? -16.75 -17.078 2.479 1 91.94 255 SER B O 1
ATOM 4434 N N . GLN B 1 256 ? -15.031 -15.719 2.74 1 90.19 256 GLN B N 1
ATOM 4435 C CA . GLN B 1 256 ? -14.336 -16.219 1.56 1 90.19 256 GLN B CA 1
ATOM 4436 C C . GLN B 1 256 ? -13.906 -17.672 1.753 1 90.19 256 GLN B C 1
ATOM 4438 O O . GLN B 1 256 ? -13.984 -18.484 0.825 1 90.19 256 GLN B O 1
ATOM 4443 N N . ALA B 1 257 ? -13.43 -17.922 2.896 1 90.38 257 ALA B N 1
ATOM 4444 C CA . ALA B 1 257 ? -13 -19.297 3.186 1 90.38 257 ALA B CA 1
ATOM 4445 C C . ALA B 1 257 ? -14.172 -20.266 3.066 1 90.38 257 ALA B C 1
ATOM 4447 O O . ALA B 1 257 ? -14.016 -21.359 2.516 1 90.38 257 ALA B O 1
ATOM 4448 N N . ILE B 1 258 ? -15.297 -19.891 3.551 1 88.81 258 ILE B N 1
ATOM 4449 C CA . ILE B 1 258 ? -16.484 -20.734 3.51 1 88.81 258 ILE B CA 1
ATOM 4450 C C . ILE B 1 258 ? -17 -20.828 2.076 1 88.81 258 ILE B C 1
ATOM 4452 O O . ILE B 1 258 ? -17.375 -21.906 1.614 1 88.81 258 ILE B O 1
ATOM 4456 N N . LEU B 1 259 ? -16.969 -19.719 1.405 1 85.44 259 LEU B N 1
ATOM 4457 C CA . LEU B 1 259 ? -17.453 -19.672 0.03 1 85.44 259 LEU B CA 1
ATOM 4458 C C . LEU B 1 259 ? -16.609 -20.547 -0.881 1 85.44 259 LEU B C 1
ATOM 4460 O O . LEU B 1 259 ? -17.156 -21.297 -1.706 1 85.44 259 LEU B O 1
ATOM 4464 N N . TYR B 1 260 ? -15.297 -20.469 -0.714 1 83.44 260 TYR B N 1
ATOM 4465 C CA . TYR B 1 260 ? -14.398 -21.141 -1.638 1 83.44 260 TYR B CA 1
ATOM 4466 C C . TYR B 1 260 ? -13.945 -22.484 -1.072 1 83.44 260 TYR B C 1
ATOM 4468 O O . TYR B 1 260 ? -13.188 -23.219 -1.713 1 83.44 260 TYR B O 1
ATOM 4476 N N . ASN B 1 261 ? -14.312 -22.781 0.07 1 86 261 ASN B N 1
ATOM 4477 C CA . ASN B 1 261 ? -14.008 -24.047 0.738 1 86 261 ASN B CA 1
ATOM 4478 C C . ASN B 1 261 ? -12.508 -24.25 0.892 1 86 261 ASN B C 1
ATOM 4480 O O . ASN B 1 261 ? -12.016 -25.375 0.774 1 86 261 ASN B O 1
ATOM 4484 N N . SER B 1 262 ? -11.844 -23.172 0.914 1 86.25 262 SER B N 1
ATOM 4485 C CA . SER B 1 262 ? -10.398 -23.203 1.093 1 86.25 262 SER B CA 1
ATOM 4486 C C . SER B 1 262 ? -9.859 -21.844 1.542 1 86.25 262 SER B C 1
ATOM 4488 O O . SER B 1 262 ? -10.539 -20.828 1.398 1 86.25 262 SER B O 1
ATOM 4490 N N . ALA B 1 263 ? -8.789 -21.906 2.178 1 87.44 263 ALA B N 1
ATOM 4491 C CA . ALA B 1 263 ? -8.102 -20.688 2.611 1 87.44 263 ALA B CA 1
ATOM 4492 C C . ALA B 1 263 ? -6.652 -20.688 2.146 1 87.44 263 ALA B C 1
ATOM 4494 O O . ALA B 1 263 ? -6.008 -21.734 2.09 1 87.44 263 ALA B O 1
ATOM 4495 N N . GLN B 1 264 ? -6.25 -19.531 1.668 1 84.38 264 GLN B N 1
ATOM 4496 C CA . GLN B 1 264 ? -4.863 -19.328 1.252 1 84.38 264 GLN B CA 1
ATOM 4497 C C . GLN B 1 264 ? -4.227 -18.172 2.012 1 84.38 264 GLN B C 1
ATOM 4499 O O . GLN B 1 264 ? -4.883 -17.156 2.277 1 84.38 264 GLN B O 1
ATOM 4504 N N . VAL B 1 265 ? -2.928 -18.266 2.258 1 79.56 265 VAL B N 1
ATOM 4505 C CA . VAL B 1 265 ? -2.221 -17.297 3.086 1 79.56 265 VAL B CA 1
ATOM 4506 C C . VAL B 1 265 ? -1.977 -16.016 2.285 1 79.56 265 VAL B C 1
ATOM 4508 O O . VAL B 1 265 ? -1.838 -14.93 2.859 1 79.56 265 VAL B O 1
ATOM 4511 N N . ALA B 1 266 ? -1.809 -16.078 1.011 1 70.56 266 ALA B N 1
ATOM 4512 C CA . ALA B 1 266 ? -1.394 -14.93 0.202 1 70.56 266 ALA B CA 1
ATOM 4513 C C . ALA B 1 266 ? -2.602 -14.203 -0.388 1 70.56 266 ALA B C 1
ATOM 4515 O O . ALA B 1 266 ? -2.471 -13.453 -1.354 1 70.56 266 ALA B O 1
ATOM 4516 N N . ALA B 1 267 ? -3.658 -14.242 0.354 1 71.5 267 ALA B N 1
ATOM 4517 C CA . ALA B 1 267 ? -4.863 -13.609 -0.18 1 71.5 267 ALA B CA 1
ATOM 4518 C C . ALA B 1 267 ? -5.152 -12.289 0.53 1 71.5 267 ALA B C 1
ATOM 4520 O O . ALA B 1 267 ? -4.531 -11.977 1.549 1 71.5 267 ALA B O 1
ATOM 4521 N N . GLY B 1 268 ? -5.391 -11.141 -0.13 1 83.44 268 GLY B N 1
ATOM 4522 C CA . GLY B 1 268 ? -5.98 -9.992 0.542 1 83.44 268 GLY B CA 1
ATOM 4523 C C . GLY B 1 268 ? -5.242 -8.695 0.27 1 83.44 268 GLY B C 1
ATOM 4524 O O . GLY B 1 268 ? -5.742 -7.613 0.585 1 83.44 268 GLY B O 1
ATOM 4525 N N . GLN B 1 269 ? -4.047 -8.859 -0.237 1 86.06 269 GLN B N 1
ATOM 4526 C CA . GLN B 1 269 ? -3.229 -7.672 -0.449 1 86.06 269 GLN B CA 1
ATOM 4527 C C . GLN B 1 269 ? -3.934 -6.672 -1.359 1 86.06 269 GLN B C 1
ATOM 4529 O O . GLN B 1 269 ? -3.811 -5.457 -1.172 1 86.06 269 GLN B O 1
ATOM 4534 N N . SER B 1 270 ? -4.715 -7.168 -2.23 1 88.69 270 SER B N 1
ATOM 4535 C CA . SER B 1 270 ? -5.383 -6.293 -3.186 1 88.69 270 SER B CA 1
ATOM 4536 C C . SER B 1 270 ? -6.422 -5.414 -2.496 1 88.69 270 SER B C 1
ATOM 4538 O O . SER B 1 270 ? -6.719 -4.312 -2.963 1 88.69 270 SER B O 1
ATOM 4540 N N . PHE B 1 271 ? -6.914 -5.902 -1.354 1 93.38 271 PHE B N 1
ATOM 4541 C CA . PHE B 1 271 ? -7.973 -5.172 -0.67 1 93.38 271 PHE B CA 1
ATOM 4542 C C . PHE B 1 271 ? -7.438 -3.885 -0.057 1 93.38 271 PHE B C 1
ATOM 4544 O O . PHE B 1 271 ? -8.203 -2.971 0.251 1 93.38 271 PHE B O 1
ATOM 4551 N N . ILE B 1 272 ? -6.121 -3.844 0.12 1 94.81 272 ILE B N 1
ATOM 4552 C CA . ILE B 1 272 ? -5.527 -2.648 0.713 1 94.81 272 ILE B CA 1
ATOM 4553 C C . ILE B 1 272 ? -5.789 -1.443 -0.188 1 94.81 272 ILE B C 1
ATOM 4555 O O . ILE B 1 272 ? -6.5 -0.514 0.197 1 94.81 272 ILE B O 1
ATOM 4559 N N . PHE B 1 273 ? -5.395 -1.545 -1.421 1 94.12 273 PHE B N 1
ATOM 4560 C CA . PHE B 1 273 ? -5.48 -0.401 -2.32 1 94.12 273 PHE B CA 1
ATOM 4561 C C . PHE B 1 273 ? -6.879 -0.278 -2.914 1 94.12 273 PHE B C 1
ATOM 4563 O O . PHE B 1 273 ? -7.375 0.831 -3.121 1 94.12 273 PHE B O 1
ATOM 4570 N N . ASN B 1 274 ? -7.551 -1.41 -3.119 1 96.12 274 ASN B N 1
ATOM 4571 C CA . ASN B 1 274 ? -8.891 -1.379 -3.697 1 96.12 274 ASN B CA 1
ATOM 4572 C C . ASN B 1 274 ? -9.875 -0.66 -2.783 1 96.12 274 ASN B C 1
ATOM 4574 O O . ASN B 1 274 ? -10.727 0.103 -3.256 1 96.12 274 ASN B O 1
ATOM 4578 N N . SER B 1 275 ? -9.742 -0.962 -1.529 1 97.19 275 SER B N 1
ATOM 4579 C CA . SER B 1 275 ? -10.656 -0.318 -0.597 1 97.19 275 SER B CA 1
ATOM 4580 C C . SER B 1 275 ? -10.398 1.182 -0.51 1 97.19 275 SER B C 1
ATOM 4582 O O . SER B 1 275 ? -11.336 1.981 -0.489 1 97.19 275 SER B O 1
ATOM 4584 N N . ILE B 1 276 ? -9.133 1.539 -0.5 1 95.75 276 ILE B N 1
ATOM 4585 C CA . ILE B 1 276 ? -8.781 2.953 -0.442 1 95.75 276 ILE B CA 1
ATOM 4586 C C . ILE B 1 276 ? -9.281 3.662 -1.699 1 95.75 276 ILE B C 1
ATOM 4588 O O . ILE B 1 276 ? -9.875 4.742 -1.618 1 95.75 276 ILE B O 1
ATOM 4592 N N . ILE B 1 277 ? -9.086 3.027 -2.822 1 95.88 277 ILE B N 1
ATOM 4593 C CA . ILE B 1 277 ? -9.516 3.596 -4.094 1 95.88 277 ILE B CA 1
ATOM 4594 C C . ILE B 1 277 ? -11.031 3.799 -4.086 1 95.88 277 ILE B C 1
ATOM 4596 O O . ILE B 1 277 ? -11.523 4.871 -4.445 1 95.88 277 ILE B O 1
ATOM 4600 N N . ALA B 1 278 ? -11.75 2.789 -3.652 1 96.56 278 ALA B N 1
ATOM 4601 C CA . ALA B 1 278 ? -13.211 2.869 -3.613 1 96.56 278 ALA B CA 1
ATOM 4602 C C . ALA B 1 278 ? -13.672 4.016 -2.719 1 96.56 278 ALA B C 1
ATOM 4604 O O . ALA B 1 278 ? -14.578 4.762 -3.078 1 96.56 278 ALA B O 1
ATOM 4605 N N . VAL B 1 279 ? -13.047 4.164 -1.594 1 96.38 279 VAL B N 1
ATOM 4606 C CA . VAL B 1 279 ? -13.43 5.184 -0.618 1 96.38 279 VAL B CA 1
ATOM 4607 C C . VAL B 1 279 ? -13.125 6.57 -1.174 1 96.38 279 VAL B C 1
ATOM 4609 O O . VAL B 1 279 ? -13.938 7.488 -1.046 1 96.38 279 VAL B O 1
ATOM 4612 N N . VAL B 1 280 ? -11.977 6.707 -1.836 1 94 280 VAL B N 1
ATOM 4613 C CA . VAL B 1 280 ? -11.57 8 -2.371 1 94 280 VAL B CA 1
ATOM 4614 C C . VAL B 1 280 ? -12.461 8.375 -3.553 1 94 280 VAL B C 1
ATOM 4616 O O . VAL B 1 280 ? -12.891 9.523 -3.678 1 94 280 VAL B O 1
ATOM 4619 N N . ILE B 1 281 ? -12.727 7.41 -4.383 1 93.25 281 ILE B N 1
ATOM 4620 C CA . ILE B 1 281 ? -13.648 7.637 -5.488 1 93.25 281 ILE B CA 1
ATOM 4621 C C . ILE B 1 281 ? -15.008 8.062 -4.941 1 93.25 281 ILE B C 1
ATOM 4623 O O . ILE B 1 281 ? -15.695 8.891 -5.547 1 93.25 281 ILE B O 1
ATOM 4627 N N . GLY B 1 282 ? -15.344 7.559 -3.801 1 93.94 282 GLY B N 1
ATOM 4628 C CA . GLY B 1 282 ? -16.594 7.879 -3.145 1 93.94 282 GLY B CA 1
ATOM 4629 C C . GLY B 1 282 ? -16.625 9.281 -2.566 1 93.94 282 GLY B C 1
ATOM 4630 O O . GLY B 1 282 ? -17.656 9.734 -2.064 1 93.94 282 GLY B O 1
ATOM 4631 N N . GLY B 1 283 ? -15.492 9.953 -2.521 1 91 283 GLY B N 1
ATOM 4632 C CA . GLY B 1 283 ? -15.477 11.352 -2.121 1 91 283 GLY B CA 1
ATOM 4633 C C . GLY B 1 283 ? -14.883 11.578 -0.744 1 91 283 GLY B C 1
ATOM 4634 O O . GLY B 1 283 ? -14.93 12.688 -0.214 1 91 283 GLY B O 1
ATOM 4635 N N . VAL B 1 284 ? -14.359 10.523 -0.143 1 91.69 284 VAL B N 1
ATOM 4636 C CA . VAL B 1 284 ? -13.734 10.664 1.167 1 91.69 284 VAL B CA 1
ATOM 4637 C C . VAL B 1 284 ? -12.32 11.219 1.005 1 91.69 284 VAL B C 1
ATOM 4639 O O . VAL B 1 284 ? -11.586 10.812 0.1 1 91.69 284 VAL B O 1
ATOM 4642 N N . LEU B 1 285 ? -11.953 12.141 1.872 1 87.19 285 LEU B N 1
ATOM 4643 C CA . LEU B 1 285 ? -10.641 12.766 1.792 1 87.19 285 LEU B CA 1
ATOM 4644 C C . LEU B 1 285 ? -9.625 12.008 2.641 1 87.19 285 LEU B C 1
ATOM 4646 O O . LEU B 1 285 ? -9.938 11.57 3.746 1 87.19 285 LEU B O 1
ATOM 4650 N N . LEU B 1 286 ? -8.461 11.938 2.094 1 82.56 286 LEU B N 1
ATOM 4651 C CA . LEU B 1 286 ? -7.379 11.312 2.842 1 82.56 286 LEU B CA 1
ATOM 4652 C C . LEU B 1 286 ? -6.914 12.203 3.986 1 82.56 286 LEU B C 1
ATOM 4654 O O . LEU B 1 286 ? -6.309 11.727 4.949 1 82.56 286 LEU B O 1
ATOM 4658 N N . THR B 1 287 ? -7.156 13.469 3.928 1 82.44 287 THR B N 1
ATOM 4659 C CA . THR B 1 287 ? -6.723 14.445 4.926 1 82.44 287 THR B CA 1
ATOM 4660 C C . THR B 1 287 ? -7.676 14.453 6.117 1 82.44 287 THR B C 1
ATOM 4662 O O . THR B 1 287 ? -7.414 15.117 7.125 1 82.44 287 THR B O 1
ATOM 4665 N N . GLY B 1 288 ? -8.742 13.773 5.988 1 88.12 288 GLY B N 1
ATOM 4666 C CA . GLY B 1 288 ? -9.672 13.648 7.094 1 88.12 288 GLY B CA 1
ATOM 4667 C C . GLY B 1 288 ? -10.742 14.734 7.098 1 88.12 288 GLY B C 1
ATOM 4668 O O . GLY B 1 288 ? -10.633 15.719 6.367 1 88.12 288 GLY B O 1
ATOM 4669 N N . GLY B 1 289 ? -11.844 14.492 7.777 1 89.75 289 GLY B N 1
ATOM 4670 C CA . GLY B 1 289 ? -12.828 15.508 8.109 1 89.75 289 GLY B CA 1
ATOM 4671 C C . GLY B 1 289 ? -14 15.547 7.148 1 89.75 289 GLY B C 1
ATOM 4672 O O . GLY B 1 289 ? -14.961 16.297 7.355 1 89.75 289 GLY B O 1
ATOM 4673 N N . TYR B 1 290 ? -13.898 14.781 6.137 1 89.69 290 TYR B N 1
ATOM 4674 C CA . TYR B 1 290 ? -14.992 14.836 5.176 1 89.69 290 TYR B CA 1
ATOM 4675 C C . TYR B 1 290 ? -15.258 13.469 4.559 1 89.69 290 TYR B C 1
ATOM 4677 O O . TYR B 1 290 ? -14.312 12.734 4.238 1 89.69 290 TYR B O 1
ATOM 4685 N N . GLY B 1 291 ? -16.609 13.109 4.398 1 90.5 291 GLY B N 1
ATOM 4686 C CA . GLY B 1 291 ? -17.016 11.859 3.771 1 90.5 291 GLY B CA 1
ATOM 4687 C C . GLY B 1 291 ? -18.422 11.445 4.125 1 90.5 291 GLY B C 1
ATOM 4688 O O . GLY B 1 291 ? -19.047 12.047 5.004 1 90.5 291 GLY B O 1
ATOM 4689 N N . SER B 1 292 ? -18.953 10.539 3.371 1 92.69 292 SER B N 1
ATOM 4690 C CA . SER B 1 292 ? -20.297 10.023 3.617 1 92.69 292 SER B CA 1
ATOM 4691 C C . SER B 1 292 ? -20.391 8.531 3.299 1 92.69 292 SER B C 1
ATOM 4693 O O . SER B 1 292 ? -19.609 8.016 2.496 1 92.69 292 SER B O 1
ATOM 4695 N N . VAL B 1 293 ? -21.312 7.922 4.004 1 94.62 293 VAL B N 1
ATOM 4696 C CA . VAL B 1 293 ? -21.516 6.492 3.791 1 94.62 293 VAL B CA 1
ATOM 4697 C C . VAL B 1 293 ? -22.031 6.246 2.379 1 94.62 293 VAL B C 1
ATOM 4699 O O . VAL B 1 293 ? -21.625 5.297 1.71 1 94.62 293 VAL B O 1
ATOM 4702 N N . VAL B 1 294 ? -22.906 7.086 1.927 1 94.31 294 VAL B N 1
ATOM 4703 C CA . VAL B 1 294 ? -23.453 6.969 0.581 1 94.31 294 VAL B CA 1
ATOM 4704 C C . VAL B 1 294 ? -22.328 7.078 -0.448 1 94.31 294 VAL B C 1
ATOM 4706 O O . VAL B 1 294 ? -22.312 6.336 -1.432 1 94.31 294 VAL B O 1
ATOM 4709 N N . GLY B 1 295 ? -21.469 8 -0.216 1 93.94 295 GLY B N 1
ATOM 4710 C CA . GLY B 1 295 ? -20.312 8.133 -1.097 1 93.94 295 GLY B CA 1
ATOM 4711 C C . GLY B 1 295 ? -19.469 6.875 -1.161 1 93.94 295 GLY B C 1
ATOM 4712 O O . GLY B 1 295 ? -19.062 6.441 -2.244 1 93.94 295 GLY B O 1
ATOM 4713 N N . ILE B 1 296 ? -19.203 6.285 -0.033 1 96.12 296 ILE B N 1
ATOM 4714 C CA . ILE B 1 296 ? -18.391 5.074 0.043 1 96.12 296 ILE B CA 1
ATOM 4715 C C . ILE B 1 296 ? -19.078 3.949 -0.734 1 96.12 296 ILE B C 1
ATOM 4717 O O . ILE B 1 296 ? -18.422 3.221 -1.481 1 96.12 296 ILE B O 1
ATOM 4721 N N . VAL B 1 297 ? -20.375 3.871 -0.57 1 97.06 297 VAL B N 1
ATOM 4722 C CA . VAL B 1 297 ? -21.125 2.836 -1.264 1 97.06 297 VAL B CA 1
ATOM 4723 C C . VAL B 1 297 ? -21.062 3.072 -2.771 1 97.06 297 VAL B C 1
ATOM 4725 O O . VAL B 1 297 ? -20.812 2.143 -3.543 1 97.06 297 VAL B O 1
ATOM 4728 N N . LEU B 1 298 ? -21.25 4.285 -3.195 1 95.94 298 LEU B N 1
ATOM 4729 C CA . LEU B 1 298 ? -21.203 4.621 -4.613 1 95.94 298 LEU B CA 1
ATOM 4730 C C . LEU B 1 298 ? -19.812 4.367 -5.188 1 95.94 298 LEU B C 1
ATOM 4732 O O . LEU B 1 298 ? -19.688 3.871 -6.309 1 95.94 298 LEU B O 1
ATOM 4736 N N . GLY B 1 299 ? -18.844 4.754 -4.438 1 96.12 299 GLY B N 1
ATOM 4737 C CA . GLY B 1 299 ? -17.469 4.496 -4.879 1 96.12 299 GLY B CA 1
ATOM 4738 C C . GLY B 1 299 ? -17.172 3.02 -5.027 1 96.12 299 GLY B C 1
ATOM 4739 O O . GLY B 1 299 ? -16.5 2.615 -5.98 1 96.12 299 GLY B O 1
ATOM 4740 N N . THR B 1 300 ? -17.641 2.262 -4.109 1 97.31 300 THR B N 1
ATOM 4741 C CA . THR B 1 300 ? -17.453 0.817 -4.152 1 97.31 300 THR B CA 1
ATOM 4742 C C . THR B 1 300 ? -18.141 0.211 -5.367 1 97.31 300 THR B C 1
ATOM 4744 O O . THR B 1 300 ? -17.594 -0.662 -6.039 1 97.31 300 THR B O 1
ATOM 4747 N N . LEU B 1 301 ? -19.328 0.677 -5.605 1 96.62 301 LEU B N 1
ATOM 4748 C CA . LEU B 1 301 ? -20.062 0.21 -6.77 1 96.62 301 LEU B CA 1
ATOM 4749 C C . LEU B 1 301 ? -19.344 0.581 -8.062 1 96.62 301 LEU B C 1
ATOM 4751 O O . LEU B 1 301 ? -19.219 -0.247 -8.969 1 96.62 301 LEU B O 1
ATOM 4755 N N . THR B 1 302 ? -18.891 1.791 -8.109 1 94.81 302 THR B N 1
ATOM 4756 C CA . THR B 1 302 ? -18.172 2.256 -9.297 1 94.81 302 THR B CA 1
ATOM 4757 C C . THR B 1 302 ? -16.953 1.391 -9.562 1 94.81 302 THR B C 1
ATOM 4759 O O . THR B 1 302 ? -16.734 0.948 -10.695 1 94.81 302 THR B O 1
ATOM 4762 N N . PHE B 1 303 ? -16.203 1.171 -8.555 1 94.88 303 PHE B N 1
ATOM 4763 C CA . PHE B 1 303 ? -15.016 0.332 -8.672 1 94.88 303 PHE B CA 1
ATOM 4764 C C . PHE B 1 303 ? -15.383 -1.056 -9.18 1 94.88 303 PHE B C 1
ATOM 4766 O O . PHE B 1 303 ? -14.734 -1.58 -10.094 1 94.88 303 PHE B O 1
ATOM 4773 N N . SER B 1 304 ? -16.391 -1.615 -8.625 1 95.31 304 SER B N 1
ATOM 4774 C CA . SER B 1 304 ? -16.766 -2.992 -8.938 1 95.31 304 SER B CA 1
ATOM 4775 C C . SER B 1 304 ? -17.328 -3.107 -10.344 1 95.31 304 SER B C 1
ATOM 4777 O O . SER B 1 304 ? -17.109 -4.109 -11.031 1 95.31 304 SER B O 1
ATOM 4779 N N . VAL B 1 305 ? -18.062 -2.096 -10.742 1 93.62 305 VAL B N 1
ATOM 4780 C CA . VAL B 1 305 ? -18.609 -2.098 -12.094 1 93.62 305 VAL B CA 1
ATOM 4781 C C . VAL B 1 305 ? -17.484 -2.068 -13.109 1 93.62 305 VAL B C 1
ATOM 4783 O O . VAL B 1 305 ? -17.516 -2.787 -14.117 1 93.62 305 VAL B O 1
ATOM 4786 N N . VAL B 1 306 ? -16.484 -1.332 -12.82 1 91.31 306 VAL B N 1
ATOM 4787 C CA . VAL B 1 306 ? -15.352 -1.255 -13.742 1 91.31 306 VAL B CA 1
ATOM 4788 C C . VAL B 1 306 ? -14.578 -2.57 -13.711 1 91.31 306 VAL B C 1
ATOM 4790 O O . VAL B 1 306 ? -14.234 -3.119 -14.766 1 91.31 306 VAL B O 1
ATOM 4793 N N . ASN B 1 307 ? -14.352 -3.012 -12.477 1 90.5 307 ASN B N 1
ATOM 4794 C CA . ASN B 1 307 ? -13.547 -4.211 -12.281 1 90.5 307 ASN B CA 1
ATOM 4795 C C . ASN B 1 307 ? -14.18 -5.43 -12.938 1 90.5 307 ASN B C 1
ATOM 4797 O O . ASN B 1 307 ? -13.477 -6.277 -13.492 1 90.5 307 ASN B O 1
ATOM 4801 N N . GLN B 1 308 ? -15.477 -5.527 -12.953 1 90 308 GLN B N 1
ATOM 4802 C CA . GLN B 1 308 ? -16.156 -6.703 -13.492 1 90 308 GLN B CA 1
ATOM 4803 C C . GLN B 1 308 ? -16.766 -6.418 -14.859 1 90 308 GLN B C 1
ATOM 4805 O O . GLN B 1 308 ? -16.859 -7.312 -15.695 1 90 308 GLN B O 1
ATOM 4810 N N . GLY B 1 309 ? -17.156 -5.211 -15.094 1 89.12 309 GLY B N 1
ATOM 4811 C CA . GLY B 1 309 ? -17.812 -4.844 -16.344 1 89.12 309 GLY B CA 1
ATOM 4812 C C . GLY B 1 309 ? -16.922 -5.051 -17.562 1 89.12 309 GLY B C 1
ATOM 4813 O O . GLY B 1 309 ? -17.406 -5.344 -18.656 1 89.12 309 GLY B O 1
ATOM 4814 N N . ILE B 1 310 ? -15.688 -4.91 -17.359 1 86.25 310 ILE B N 1
ATOM 4815 C CA . ILE B 1 310 ? -14.742 -5.016 -18.469 1 86.25 310 ILE B CA 1
ATOM 4816 C C . ILE B 1 310 ? -14.812 -6.414 -19.078 1 86.25 310 ILE B C 1
ATOM 4818 O O . ILE B 1 310 ? -14.578 -6.59 -20.266 1 86.25 310 ILE B O 1
ATOM 4822 N N . PHE B 1 311 ? -15.188 -7.375 -18.234 1 87.31 311 PHE B N 1
ATOM 4823 C CA . PHE B 1 311 ? -15.242 -8.758 -18.703 1 87.31 311 PHE B CA 1
ATOM 4824 C C . PHE B 1 311 ? -16.438 -8.961 -19.625 1 87.31 311 PHE B C 1
ATOM 4826 O O . PHE B 1 311 ? -16.516 -9.977 -20.328 1 87.31 311 PHE B O 1
ATOM 4833 N N . TYR B 1 312 ? -17.297 -8.07 -19.609 1 86.69 312 TYR B N 1
ATOM 4834 C CA . TYR B 1 312 ? -18.484 -8.18 -20.469 1 86.69 312 TYR B CA 1
ATOM 4835 C C . TYR B 1 312 ? -18.312 -7.375 -21.75 1 86.69 312 TYR B C 1
ATOM 4837 O O . TYR B 1 312 ? -19.188 -7.379 -22.609 1 86.69 312 TYR B O 1
ATOM 4845 N N . THR B 1 313 ? -17.219 -6.766 -21.766 1 85.19 313 THR B N 1
ATOM 4846 C CA . THR B 1 313 ? -16.922 -6.004 -22.969 1 85.19 313 THR B CA 1
ATOM 4847 C C . THR B 1 313 ? -15.953 -6.77 -23.875 1 85.19 313 THR B C 1
ATOM 4849 O O . THR B 1 313 ? -15.438 -7.82 -23.484 1 85.19 313 THR B O 1
ATOM 4852 N N . GLY B 1 314 ? -15.852 -6.434 -25.031 1 79.56 314 GLY B N 1
ATOM 4853 C CA . GLY B 1 314 ? -14.883 -7.027 -25.922 1 79.56 314 GLY B CA 1
ATOM 4854 C C . GLY B 1 314 ? -13.461 -6.551 -25.672 1 79.56 314 GLY B C 1
ATOM 4855 O O . GLY B 1 314 ? -12.523 -7.008 -26.328 1 79.56 314 GLY B O 1
ATOM 4856 N N . PHE B 1 315 ? -13.32 -5.734 -24.609 1 78.94 315 PHE B N 1
ATOM 4857 C CA . PHE B 1 315 ? -12 -5.199 -24.281 1 78.94 315 PHE B CA 1
ATOM 4858 C C . PHE B 1 315 ? -11.211 -6.176 -23.438 1 78.94 315 PHE B C 1
ATOM 4860 O O . PHE B 1 315 ? -11.789 -6.992 -22.703 1 78.94 315 PHE B O 1
ATOM 4867 N N . ASP B 1 316 ? -9.914 -6.137 -23.578 1 80.62 316 ASP B N 1
ATOM 4868 C CA . ASP B 1 316 ? -9.039 -6.93 -22.719 1 80.62 316 ASP B CA 1
ATOM 4869 C C . ASP B 1 316 ? -9.156 -6.5 -21.266 1 80.62 316 ASP B C 1
ATOM 4871 O O . ASP B 1 316 ? -9.211 -5.305 -20.969 1 80.62 316 ASP B O 1
ATOM 4875 N N . ALA B 1 317 ? -9.312 -7.422 -20.312 1 77.06 317 ALA B N 1
ATOM 4876 C CA . ALA B 1 317 ? -9.516 -7.203 -18.891 1 77.06 317 ALA B CA 1
ATOM 4877 C C . ALA B 1 317 ? -8.336 -6.453 -18.281 1 77.06 317 ALA B C 1
ATOM 4879 O O . ALA B 1 317 ? -8.453 -5.852 -17.203 1 77.06 317 ALA B O 1
ATOM 4880 N N . ASN B 1 318 ? -7.297 -6.453 -19.016 1 76 318 ASN B N 1
ATOM 4881 C CA . ASN B 1 318 ? -6.086 -5.805 -18.5 1 76 318 ASN B CA 1
ATOM 4882 C C . ASN B 1 318 ? -6.234 -4.289 -18.469 1 76 318 ASN B C 1
ATOM 4884 O O . ASN B 1 318 ? -5.504 -3.605 -17.75 1 76 318 ASN B O 1
ATOM 4888 N N . TRP B 1 319 ? -7.215 -3.816 -19.094 1 83.06 319 TRP B N 1
ATOM 4889 C CA . TRP B 1 319 ? -7.418 -2.373 -19.172 1 83.06 319 TRP B CA 1
ATOM 4890 C C . TRP B 1 319 ? -8.195 -1.862 -17.969 1 83.06 319 TRP B C 1
ATOM 4892 O O . TRP B 1 319 ? -8.281 -0.653 -17.75 1 83.06 319 TRP B O 1
ATOM 4902 N N . ALA B 1 320 ? -8.727 -2.781 -17.203 1 84.25 320 ALA B N 1
ATOM 4903 C CA . ALA B 1 320 ? -9.523 -2.377 -16.047 1 84.25 320 ALA B CA 1
ATOM 4904 C C . ALA B 1 320 ? -8.695 -1.538 -15.078 1 84.25 320 ALA B C 1
ATOM 4906 O O . ALA B 1 320 ? -9.156 -0.508 -14.586 1 84.25 320 ALA B O 1
ATOM 4907 N N . SER B 1 321 ? -7.496 -1.954 -14.883 1 87.81 321 SER B N 1
ATOM 4908 C CA . SER B 1 321 ? -6.633 -1.237 -13.945 1 87.81 321 SER B CA 1
ATOM 4909 C C . SER B 1 321 ? -6.352 0.181 -14.43 1 87.81 321 SER B C 1
ATOM 4911 O O . SER B 1 321 ? -6.293 1.116 -13.633 1 87.81 321 SER B O 1
ATOM 4913 N N . LEU B 1 322 ? -6.199 0.337 -15.688 1 89.31 322 LEU B N 1
ATOM 4914 C CA . LEU B 1 322 ? -5.992 1.671 -16.25 1 89.31 322 LEU B CA 1
ATOM 4915 C C . LEU B 1 322 ? -7.215 2.555 -16 1 89.31 322 LEU B C 1
ATOM 4917 O O . LEU B 1 322 ? -7.078 3.695 -15.555 1 89.31 322 LEU B O 1
ATOM 4921 N N . ILE B 1 323 ? -8.359 2.004 -16.297 1 89.5 323 ILE B N 1
ATOM 4922 C CA . ILE B 1 323 ? -9.602 2.752 -16.109 1 89.5 323 ILE B CA 1
ATOM 4923 C C . ILE B 1 323 ? -9.758 3.146 -14.648 1 89.5 323 ILE B C 1
ATOM 4925 O O . ILE B 1 323 ? -10.086 4.293 -14.336 1 89.5 323 ILE B O 1
ATOM 4929 N N . ILE B 1 324 ? -9.469 2.244 -13.789 1 89.94 324 ILE B N 1
ATOM 4930 C CA . ILE B 1 324 ? -9.586 2.486 -12.352 1 89.94 324 ILE B CA 1
ATOM 4931 C C . ILE B 1 324 ? -8.625 3.596 -11.938 1 89.94 324 ILE B C 1
ATOM 4933 O O . ILE B 1 324 ? -9 4.504 -11.188 1 89.94 324 ILE B O 1
ATOM 4937 N N . GLY B 1 325 ? -7.398 3.514 -12.414 1 90.44 325 GLY B N 1
ATOM 4938 C CA . GLY B 1 325 ? -6.441 4.559 -12.094 1 90.44 325 GLY B CA 1
ATOM 4939 C C . GLY B 1 325 ? -6.871 5.93 -12.578 1 90.44 325 GLY B C 1
ATOM 4940 O O . GLY B 1 325 ? -6.812 6.906 -11.828 1 90.44 325 GLY B O 1
ATOM 4941 N N . VAL B 1 326 ? -7.34 6.004 -13.742 1 91.5 326 VAL B N 1
ATOM 4942 C CA . VAL B 1 326 ? -7.797 7.258 -14.328 1 91.5 326 VAL B CA 1
ATOM 4943 C C . VAL B 1 326 ? -9.039 7.75 -13.586 1 91.5 326 VAL B C 1
ATOM 4945 O O . VAL B 1 326 ? -9.164 8.945 -13.305 1 91.5 326 VAL B O 1
ATOM 4948 N N . LEU B 1 327 ? -9.93 6.809 -13.328 1 89.12 327 LEU B N 1
ATOM 4949 C CA . LEU B 1 327 ? -11.141 7.145 -12.594 1 89.12 327 LEU B CA 1
ATOM 4950 C C . LEU B 1 327 ? -10.805 7.715 -11.219 1 89.12 327 LEU B C 1
ATOM 4952 O O . LEU B 1 327 ? -11.445 8.672 -10.766 1 89.12 327 LEU B O 1
ATOM 4956 N N . LEU B 1 328 ? -9.883 7.105 -10.547 1 86.44 328 LEU B N 1
ATOM 4957 C CA . LEU B 1 328 ? -9.469 7.586 -9.234 1 86.44 328 LEU B CA 1
ATOM 4958 C C . LEU B 1 328 ? -8.977 9.031 -9.312 1 86.44 328 LEU B C 1
ATOM 4960 O O . LEU B 1 328 ? -9.422 9.883 -8.539 1 86.44 328 LEU B O 1
ATOM 4964 N N . LEU B 1 329 ? -8.156 9.289 -10.242 1 88.38 329 LEU B N 1
ATOM 4965 C CA . LEU B 1 329 ? -7.613 10.633 -10.398 1 88.38 329 LEU B CA 1
ATOM 4966 C C . LEU B 1 329 ? -8.711 11.625 -10.766 1 88.38 329 LEU B C 1
ATOM 4968 O O . LEU B 1 329 ? -8.773 12.727 -10.211 1 88.38 329 LEU B O 1
ATOM 4972 N N . ALA B 1 330 ? -9.547 11.234 -11.664 1 89.38 330 ALA B N 1
ATOM 4973 C CA . ALA B 1 330 ? -10.648 12.094 -12.086 1 89.38 330 ALA B CA 1
ATOM 4974 C C . ALA B 1 330 ? -11.594 12.383 -10.922 1 89.38 330 ALA B C 1
ATOM 4976 O O . ALA B 1 330 ? -12.062 13.516 -10.758 1 89.38 330 ALA B O 1
ATOM 4977 N N . ALA B 1 331 ? -11.867 11.391 -10.172 1 85.88 331 ALA B N 1
ATOM 4978 C CA . ALA B 1 331 ? -12.781 11.531 -9.039 1 85.88 331 ALA B CA 1
ATOM 4979 C C . ALA B 1 331 ? -12.234 12.516 -8.016 1 85.88 331 ALA B C 1
ATOM 4981 O O . ALA B 1 331 ? -12.969 13.367 -7.508 1 85.88 331 ALA B O 1
ATOM 4982 N N . VAL B 1 332 ? -11.023 12.391 -7.723 1 84 332 VAL B N 1
ATOM 4983 C CA . VAL B 1 332 ? -10.422 13.266 -6.719 1 84 332 VAL B CA 1
ATOM 4984 C C . VAL B 1 332 ? -10.406 14.703 -7.23 1 84 332 VAL B C 1
ATOM 4986 O O . VAL B 1 332 ? -10.656 15.641 -6.469 1 84 332 VAL B O 1
ATOM 4989 N N . LEU B 1 333 ? -10.141 14.883 -8.492 1 84.19 333 LEU B N 1
ATOM 4990 C CA . LEU B 1 333 ? -10.117 16.219 -9.086 1 84.19 333 LEU B CA 1
ATOM 4991 C C . LEU B 1 333 ? -11.516 16.828 -9.102 1 84.19 333 LEU B C 1
ATOM 4993 O O . LEU B 1 333 ? -11.68 18.016 -8.836 1 84.19 333 LEU B O 1
ATOM 4997 N N . MET B 1 334 ? -12.43 16.016 -9.375 1 81.19 334 MET B N 1
ATOM 4998 C CA . MET B 1 334 ? -13.812 16.484 -9.422 1 81.19 334 MET B CA 1
ATOM 4999 C C . MET B 1 334 ? -14.32 16.812 -8.023 1 81.19 334 MET B C 1
ATOM 5001 O O . MET B 1 334 ? -14.984 17.828 -7.824 1 81.19 334 MET B O 1
ATOM 5005 N N . ASN B 1 335 ? -14 15.961 -7.102 1 76.94 335 ASN B N 1
ATOM 5006 C CA . ASN B 1 335 ? -14.43 16.188 -5.727 1 76.94 335 ASN B CA 1
ATOM 5007 C C . ASN B 1 335 ? -13.844 17.469 -5.152 1 76.94 335 ASN B C 1
ATOM 5009 O O . ASN B 1 335 ? -14.516 18.188 -4.41 1 76.94 335 ASN B O 1
ATOM 5013 N N . ASN B 1 336 ? -12.648 17.734 -5.5 1 73.25 336 ASN B N 1
ATOM 5014 C CA . ASN B 1 336 ? -12.008 18.969 -5.043 1 73.25 336 ASN B CA 1
ATOM 5015 C C . ASN B 1 336 ? -12.656 20.203 -5.652 1 73.25 336 ASN B C 1
ATOM 5017 O O . ASN B 1 336 ? -12.828 21.219 -4.977 1 73.25 336 ASN B O 1
ATOM 5021 N N . THR B 1 337 ? -13.023 20.109 -6.859 1 70.06 337 THR B N 1
ATOM 5022 C CA . THR B 1 337 ? -13.656 21.219 -7.547 1 70.06 337 THR B CA 1
ATOM 5023 C C . THR B 1 337 ? -15.039 21.5 -6.977 1 70.06 337 THR B C 1
ATOM 5025 O O . THR B 1 337 ? -15.391 22.656 -6.715 1 70.06 337 THR B O 1
ATOM 5028 N N . PHE B 1 338 ? -15.742 20.469 -6.707 1 67.62 338 PHE B N 1
ATOM 5029 C CA . PHE B 1 338 ? -17.094 20.641 -6.188 1 67.62 338 PHE B CA 1
ATOM 5030 C C . PHE B 1 338 ? -17.062 21.172 -4.762 1 67.62 338 PHE B C 1
ATOM 5032 O O . PHE B 1 338 ? -17.938 21.953 -4.371 1 67.62 338 PHE B O 1
ATOM 5039 N N . ARG B 1 339 ? -16.094 20.828 -4.105 1 69.31 339 ARG B N 1
ATOM 5040 C CA . ARG B 1 339 ? -15.953 21.297 -2.732 1 69.31 339 ARG B CA 1
ATOM 5041 C C . ARG B 1 339 ? -15.641 22.797 -2.703 1 69.31 339 ARG B C 1
ATOM 5043 O O . ARG B 1 339 ? -16.219 23.547 -1.909 1 69.31 339 ARG B O 1
ATOM 5050 N N . THR B 1 340 ? -14.758 23.141 -3.592 1 66.88 340 THR B N 1
ATOM 5051 C CA . THR B 1 340 ? -14.383 24.547 -3.648 1 66.88 340 THR B CA 1
ATOM 5052 C C . THR B 1 340 ? -15.555 25.406 -4.121 1 66.88 340 THR B C 1
ATOM 5054 O O . THR B 1 340 ? -15.758 26.516 -3.625 1 66.88 340 THR B O 1
ATOM 5057 N N . MET B 1 341 ? -16.344 24.859 -4.969 1 61.22 341 MET B N 1
ATOM 5058 C CA . MET B 1 341 ? -17.516 25.578 -5.48 1 61.22 341 MET B CA 1
ATOM 5059 C C . MET B 1 341 ? -18.578 25.703 -4.41 1 61.22 341 MET B C 1
ATOM 5061 O O . MET B 1 341 ? -19.25 26.734 -4.32 1 61.22 341 MET B O 1
ATOM 5065 N N . ALA B 1 342 ? -18.688 24.703 -3.621 1 59.78 342 ALA B N 1
ATOM 5066 C CA . ALA B 1 342 ? -19.688 24.703 -2.555 1 59.78 342 ALA B CA 1
ATOM 5067 C C . ALA B 1 342 ? -19.328 25.719 -1.466 1 59.78 342 ALA B C 1
ATOM 5069 O O . ALA B 1 342 ? -20.203 26.312 -0.852 1 59.78 342 ALA B O 1
ATOM 5070 N N . LEU B 1 343 ? -18.047 25.891 -1.317 1 59.16 343 LEU B N 1
ATOM 5071 C CA . LEU B 1 343 ? -17.594 26.828 -0.299 1 59.16 343 LEU B CA 1
ATOM 5072 C C . LEU B 1 343 ? -17.703 28.266 -0.796 1 59.16 343 LEU B C 1
ATOM 5074 O O . LEU B 1 343 ? -17.891 29.188 -0.002 1 59.16 343 LEU B O 1
ATOM 5078 N N . THR B 1 344 ? -17.578 28.422 -2.055 1 57.91 344 THR B N 1
ATOM 5079 C CA . THR B 1 344 ? -17.641 29.766 -2.619 1 57.91 344 THR B CA 1
ATOM 5080 C C . THR B 1 344 ? -19.078 30.188 -2.844 1 57.91 344 THR B C 1
ATOM 5082 O O . THR B 1 344 ? -19.391 31.375 -2.791 1 57.91 344 THR B O 1
ATOM 5085 N N . TYR B 1 345 ? -19.953 29.312 -3.098 1 50 345 TYR B N 1
ATOM 5086 C CA . TYR B 1 345 ? -21.344 29.688 -3.371 1 50 345 TYR B CA 1
ATOM 5087 C C . TYR B 1 345 ? -22.078 30.016 -2.082 1 50 345 TYR B C 1
ATOM 5089 O O . TYR B 1 345 ? -23.312 30.109 -2.074 1 50 345 TYR B O 1
ATOM 5097 N N . ALA B 1 346 ? -21.359 30.016 -0.943 1 47.25 346 ALA B N 1
ATOM 5098 C CA . ALA B 1 346 ? -22.109 30.5 0.206 1 47.25 346 ALA B CA 1
ATOM 5099 C C . ALA B 1 346 ? -22.797 31.828 -0.112 1 47.25 346 ALA B C 1
ATOM 5101 O O . ALA B 1 346 ? -22.156 32.75 -0.607 1 47.25 346 ALA B O 1
ATOM 5102 N N . PRO B 1 347 ? -24.125 31.766 -0.213 1 46.56 347 PRO B N 1
ATOM 5103 C CA . PRO B 1 347 ? -24.922 32.938 -0.55 1 46.56 347 PRO B CA 1
ATOM 5104 C C . PRO B 1 347 ? -24.484 34.188 0.203 1 46.56 347 PRO B C 1
ATOM 5106 O O . PRO B 1 347 ? -24.172 34.125 1.393 1 46.56 347 PRO B O 1
ATOM 5109 N N . ARG B 1 348 ? -23.859 35.156 -0.419 1 43.78 348 ARG B N 1
ATOM 5110 C CA . ARG B 1 348 ? -23.688 36.531 0.105 1 43.78 348 ARG B CA 1
ATOM 5111 C C . ARG B 1 348 ? -24.891 36.938 0.925 1 43.78 348 ARG B C 1
ATOM 5113 O O . ARG B 1 348 ? -26.016 36.969 0.419 1 43.78 348 ARG B O 1
ATOM 5120 N N . ALA B 1 349 ? -24.875 36.688 2.17 1 44.16 349 ALA B N 1
ATOM 5121 C CA . ALA B 1 349 ? -25.844 37.344 3.057 1 44.16 349 ALA B CA 1
ATOM 5122 C C . ALA B 1 349 ? -26.156 38.781 2.576 1 44.16 349 ALA B C 1
ATOM 5124 O O . ALA B 1 349 ? -25.25 39.562 2.324 1 44.16 349 ALA B O 1
ATOM 5125 N N . LYS B 1 350 ? -27.328 39 2.027 1 41.84 350 LYS B N 1
ATOM 5126 C CA . LYS B 1 350 ? -27.906 40.312 1.746 1 41.84 350 LYS B CA 1
ATOM 5127 C C . LYS B 1 350 ? -27.656 41.281 2.898 1 41.84 350 LYS B C 1
ATOM 5129 O O . LYS B 1 350 ? -28.047 41 4.039 1 41.84 350 LYS B O 1
ATOM 5134 N N . ARG B 1 351 ? -26.609 42 2.852 1 41.56 351 ARG B N 1
ATOM 5135 C CA . ARG B 1 351 ? -26.562 43.25 3.627 1 41.56 351 ARG B CA 1
ATOM 5136 C C . ARG B 1 351 ? -27.922 43.906 3.652 1 41.56 351 ARG B C 1
ATOM 5138 O O . ARG B 1 351 ? -28.438 44.312 2.607 1 41.56 351 ARG B O 1
ATOM 5145 N N . GLY B 1 352 ? -28.828 43.406 4.438 1 39.5 352 GLY B N 1
ATOM 5146 C CA . GLY B 1 352 ? -30.016 44.188 4.719 1 39.5 352 GLY B CA 1
ATOM 5147 C C . GLY B 1 352 ? -29.75 45.688 4.766 1 39.5 352 GLY B C 1
ATOM 5148 O O . GLY B 1 352 ? -28.844 46.125 5.465 1 39.5 352 GLY B O 1
ATOM 5149 N N . THR B 1 353 ? -30 46.438 3.695 1 37.91 353 THR B N 1
ATOM 5150 C CA . THR B 1 353 ? -30.094 47.875 3.646 1 37.91 353 THR B CA 1
ATOM 5151 C C . THR B 1 353 ? -30.922 48.406 4.809 1 37.91 353 THR B C 1
ATOM 5153 O O . THR B 1 353 ? -32.094 48.031 4.969 1 37.91 353 THR B O 1
ATOM 5156 N N . ARG B 1 354 ? -30.406 48.656 5.984 1 37.28 354 ARG B N 1
ATOM 5157 C CA . ARG B 1 354 ? -31.016 49.562 6.938 1 37.28 354 ARG B CA 1
ATOM 5158 C C . ARG B 1 354 ? -31.547 50.812 6.234 1 37.28 354 ARG B C 1
ATOM 5160 O O . ARG B 1 354 ? -30.75 51.625 5.758 1 37.28 354 ARG B O 1
ATOM 5167 N N . SER B 1 355 ? -32.656 50.75 5.457 1 29.77 355 SER B N 1
ATOM 5168 C CA . SER B 1 355 ? -33.438 51.969 5.469 1 29.77 355 SER B CA 1
ATOM 5169 C C . SER B 1 355 ? -34.094 52.188 6.836 1 29.77 355 SER B C 1
ATOM 5171 O O . SER B 1 355 ? -34.5 51.25 7.508 1 29.77 355 SER B O 1
#

Sequence (710 aa):
MKTQTLAQPLERGVASTSTTSRPSIGSLLRRPEMGSLIGLIIVFAFFSVFGGTSFLTSGGAASWLNVASELGIIALPIGLLMIAGHLDLSVGSVIPASSMMIAIVSGHYGAPIIVGILAALCLGLAVGFINGLLVIRTRVPSFVVTLATLFAVAGLTLGLSVILAGSTSVALKSGPVAKLLLGQFVGGKFQVTLFWWIAFIVIVGFILNLSRYGNWILAMGGDQISARNAGIPTERLTIALFTGSGLCAAFVGLSQAILYNSAQVAAGQSFIFNSIIAVVIGGVLLTGGYGSVVGIVLGTLTFSVVNQGIFYTGFDANWASLIIGVLLLAAVLMNNTFRTMALTYAPRAKRGTRSMKTQTLAQPLERGVASTSTTSRPSIGSLLRRPEMGSLIGLIIVFAFFSVFGGTSFLTSGGAASWLNVASELGIIALPIGLLMIAGHLDLSVGSVIPASSMMIAIVSGHYGAPIIVGILAALCLGLAVGFINGLLVIRTRVPSFVVTLATLFAVAGLTLGLSVILAGSTSVALKSGPVAKLLLGQFVGGKFQVTLFWWIAFIVIVGFILNLSRYGNWILAMGGDQISARNAGIPTERLTIALFTGSGLCAAFVGLSQAILYNSAQVAAGQSFIFNSIIAVVIGGVLLTGGYGSVVGIVLGTLTFSVVNQGIFYTGFDANWASLIIGVLLLAAVLMNNTFRTMALTYAPRAKRGTRS

Foldseek 3Di:
DPPPPPPDPPPPPPPPPPPPVPCPPVNVCLALQVLLVVLLVVLVVVLPVFLDPVCVDPQNVQQLLQQLLLLLLLLLLQLLQLQLQAHAQLLQQLLLLLLLQQLLQCVVVNDASVVSLVRLLVSLLVLLLVLLVCCVVVVPGSVVSNVVNNVVSLVVSCVVCCVRVVDQKGFADHDPVCCVCQADADVNRHGNSSVVSVVSLVVSQCCLPPHPLVVLSLVSLVPVVVSVVVVRPSSVSSSVSSSSSSNSSSSSSNSVCNNVRMGGSNGRSVSRVLSVLLSLLLSRDSSHNDHHSSSSSSSSSSLSCLQSSCVSGPDDSVCSVVVSVVSSVVSNVVSVVSNVVSVVPPPPPPPPPPD/DPPPPPPDPPPPPPPPPPPPVPCPPVNVCLALQVLLVVLLVVLVVVLPVFLDPVCVDPQNVQQLLQQLLLLLLLLLLQLLQLQLQAHAQLLQQLLLLLLLQQLLQCVVVNDASVVSLVRLLVSLLVLLLVLLVCCVVVVPGSVVSNVVNNVVSLVVSCVVCCVRVVDQKGFADHDPVCCVCQADADVNRHGNSSVVSVVSLVVSQCQLPPHPLVVLSLVSLVPVVVSVVVPRPSSVSSSVSSSSSSNSSSSSSNSVCNNVRMGGSNPRSVSRVLSVLLSLLLLRDSSHNDHHSSSSSSSSSSLSCLQSSCVSGPDDSVCSVVVSVVSSVVSNVVSVVSNVVSVVPPPPDPPPPPD

pLDDT: mean 84.26, std 17.9, range [27.16, 98.69]

Secondary structure (DSSP, 8-state):
------------------------HHHHHTSTHHHHHHHHHHHHHHHHHHHHHHHHSHHHHHHHHHHHHHHHHHHHHHHHHHHTT----THHHHHHHHHHHHIIIIIIS---HHHHHHHHHHHHHHHHHHHHHHHHHH---HHHHHHHHHHHHHHHHHHHHHHHHSSSEEE----HHHHHHHT-EETTTEETHHHHHHHHHHHHHHHHHHSHHHHHHHHHHH-HHHHHHTT--HHHHHHHHHHHHHHHHHHHHHHHHHHHTEEETT--HHHHHHHHHHHHHTT--TTSS---HHHHHHHHHHHHHHHHHGGGSSS-GGGHHHHHHHHHHHHHHHHHHHHHHHHHT----------/------------------------HHHHHTSTHHHHHHHHHHHHHHHHHHHHHHHHSHHHHHHHHHHHHHHHHHHHHHHHHHHTT----THHHHHHHHHHHHIIIIIIS---HHHHHHHHHHHHHHHHHHHHHHHHHH---HHHHHHHHHHHHHHHHHHHHHHHHSSSEEE----HHHHHHHT-EETTTEETHHHHHHHHHHHHHHHHHHSHHHHHHHHHHH-HHHHHHTT--HHHHHHHHHHHHHHHHHHHHHHHHHHHTEEETT--HHHHHHHHHHHHHTT--TTSS---HHHHHHHHHHHHHHHHHGGGSSS-GGGHHHHHHHHHHHHHHHHHHHHHHHHHTS---------

Nearest PDB structures (foldseek):
  8hez-assembly1_A  TM=1.724E-01  e=1.768E+00  Homo sapiens
  8dl8-assembly1_A  TM=1.610E-01  e=2.266E+00  Homo sapiens
  2xq2-assembly1_A  TM=1.435E-01  e=5.627E+00  Vibrio parahaemolyticus
  7lb8-assembly1_B  TM=5.279E-01  e=2.841E-02  Escherichia coli K-12
  5b57-assembly1_A  TM=4.410E-01  e=2.759E-01  Burkholderia cenocepacia J2315

InterPro domains:
  IPR001851 ABC transporter, permease [PF02653] (62-332)

Organism: NCBI:txid484088